Protein AF-0000000085163934 (afdb_homodimer)

Foldseek 3Di:
DVLLVVLLVVLLVVLVCLLPVLAPPLALVSLVVSLVSLLVSLLVCLLVVHDSPSLVVSLVVLVVSLCVVVVCLVVDPLSVVLVVVVVVVLVVLVVQLVVLCVQLLDPDAPSVLVSPLSSSVSVSVSSLLSSLSSSLSSLQVDAAYDAWQEEEEEADDDDPLAHDPQSVQLLVRVLRNCVPHPDHHAYEYEFADDPPGPDTRQRNSLVSVVVVVPDSVRYHYHHHDDDLLVRLLVVVVCCVPPPPDDTPEYEYEEASLQFSVNSLSCVVSVHDYHYHYGYDDSNCVNVSNVVNSVVSVVSVVVVVVVSSVSSSVSSSCSSDVVVVVVVPD/DVLLVVLLVVLLVVLVCLLPVQDPPLALVSLVVSLVSLLVSLLVCLLVVHDSPSLVVSLVVLVVSLCVVVVCLVVDPLSVVLVVVVVVVLVVLVVQLVVLCVQLLDPDAPSVLVSPLSSSVSVSVSSLLSSLSSSLSSLQVDDLDDAWQEEEEEADDDDPQAHDPQSVQLLVRVLRNCVVHPDHHAYEYEFADDVPGPDTRQRNSLVSVVVVVDDSVRYHYHHHDDDLLRRLLVVVVCCVPPPPDDTPEYEYEEASLQFSVSSLSCVVSVHDYHYHYGYDRSNCVNVSNVVNSVVSVVSVVVVVVVSSVSSSVSSSCSSDVVVVVVPPD

Sequence (658 aa):
MILSMLLSLLLLCCYFYLFFNRQHGLNIISFFLSLITGFGIIFIHLITDTFPYDLVSISLVGSLLLLFKHRSIFEWKSARMFLLRLLCISAAVFILAYGFYLLSWLPVLFLNGLFLWLCWIAVSTLFALIHYLSWSSTYSMIEFTKPTNLIIVLGAGLYREKVTQMLAWRLDRAVALYFAQEQPVYIIVSGGKGEGEHVSEAEAMKAYLIEEHIPENHILMEDESHSTYENLANTKQILHDRLAFRPENMTIVTSQFHILRALRFAQILKIKASGISSRTPYAFFDTALIRDFLALMYCYKLLLTIYFGLLFIASMLEANPFLLKLFGQMILSMLLSLLLLCCYFYLFFNRQHGLNIISFFLSLITGFGIIFIHLITDTFPYDLVSISLVGSLLLLFKHRSIFEWKSARMFLLRLLCISAAVFILAYGFYLLSWLPVLFLNGLFLWLCWIAVSTLFALIHYLSWSSTYSMIEFTKPTNLIIVLGAGLYREKVTQMLAWRLDRAVALYFAQEQPVYIIVSGGKGEGEHVSEAEAMKAYLIEEHIPENHILMEDESHSTYENLANTKQILHDRLAFRPENMTIVTSQFHILRALRFAQILKIKASGISSRTPYAFFDTALIRDFLALMYCYKLLLTIYFGLLFIASMLEANPFLLKLFGQ

Organism: Staphylococcus carnosus (strain TM300) (NCBI:txid396513)

Solvent-accessible surface area (backbone atoms only — not comparable to full-atom values): 34274 Å² total; per-residue (Å²): 110,66,66,48,50,52,52,42,50,53,50,47,48,48,52,51,38,48,76,71,50,72,68,82,67,76,44,61,64,50,52,50,53,51,51,49,48,53,53,48,40,51,50,52,23,58,76,67,71,46,80,60,60,64,60,51,48,46,51,49,50,51,51,49,51,50,45,60,75,47,53,67,36,76,74,40,70,60,38,39,52,33,51,49,51,51,50,48,53,52,47,23,40,47,40,31,20,50,15,24,47,56,44,26,68,47,84,41,84,64,53,12,12,50,25,35,27,51,15,52,49,33,49,49,49,54,49,50,51,54,51,49,52,50,54,31,51,44,33,44,67,49,76,83,79,71,86,46,42,30,36,37,37,57,62,71,61,67,52,94,73,31,70,30,73,55,36,44,36,26,49,50,49,49,50,54,47,56,71,69,42,91,55,81,52,36,35,36,27,25,22,18,59,56,91,92,48,91,54,29,43,10,57,40,48,49,55,52,42,42,74,71,69,43,60,68,92,38,53,43,75,40,52,79,25,91,45,71,64,44,34,53,54,50,46,53,50,49,43,67,71,66,39,94,55,78,74,80,28,31,32,38,30,23,40,23,58,46,38,63,48,50,44,46,45,31,50,75,69,70,43,73,57,45,73,37,22,20,68,64,62,45,92,52,37,57,49,47,35,52,53,35,50,52,50,39,50,52,74,41,42,69,61,50,48,52,52,50,49,50,42,39,55,48,23,38,38,65,64,30,54,66,56,44,52,72,73,39,139,110,67,65,48,50,52,53,44,51,53,50,46,49,49,52,51,38,50,76,71,52,70,68,80,68,78,45,60,65,50,52,49,53,51,51,50,50,52,51,49,39,53,51,53,23,57,74,68,71,47,81,60,59,64,60,52,50,45,50,49,50,50,50,50,52,48,46,61,76,46,52,67,35,75,76,40,70,57,37,39,52,33,51,50,52,52,52,48,54,53,47,24,42,50,39,31,21,51,15,24,46,56,44,25,66,46,84,41,84,64,52,13,12,49,25,37,26,52,16,52,51,34,51,49,49,55,50,51,48,53,50,48,51,49,54,31,52,42,33,45,66,50,66,88,73,72,85,45,42,30,36,37,37,57,61,71,63,67,54,94,74,32,71,30,72,54,36,44,38,27,49,50,49,49,49,55,44,54,72,70,39,90,56,81,52,36,35,36,27,23,23,16,58,56,93,91,50,92,53,28,44,12,57,40,49,49,54,53,41,40,75,71,69,44,58,68,92,38,53,45,73,40,53,78,26,91,44,71,62,45,34,53,54,50,44,53,51,48,43,67,71,67,41,94,56,77,75,81,29,31,32,37,29,23,39,23,58,46,39,64,48,50,43,45,47,31,51,75,69,70,43,73,57,45,72,38,24,19,69,63,62,44,91,54,37,58,50,46,35,53,53,37,50,52,51,40,50,53,75,41,42,69,61,50,49,52,51,52,50,51,43,36,55,48,23,39,38,65,64,31,54,66,55,44,51,70,74,41,135

Nearest PDB structures (foldseek):
  6hcd-assembly2_D  TM=4.968E-01  e=2.136E-01  Archaeoglobus fulgidus
  8q43-assembly1_B  TM=5.193E-01  e=8.933E-01  Thermoanaerobacter brockii subsp. finnii Ako-1
  6hcd-assembly2_D  TM=4.914E-01  e=3.590E-01  Archaeoglobus fulgidus
  7mq5-assembly1_A  TM=4.973E-01  e=1.933E+00  Pseudomonas aeruginosa UCBPP-PA14

InterPro domains:
  IPR003848 Domain of unknown function DUF218 [PF02698] (150-271)
  IPR003848 Domain of unknown function DUF218 [cd06259] (151-296)
  IPR014729 Rossmann-like alpha/beta/alpha sandwich fold [G3DSA:3.40.50.620] (141-274)
  IPR051599 Cell Envelope Integrity and Synthesis Associated Protein [PTHR30336] (108-300)

Radius of gyration: 33.16 Å; Cα contacts (8 Å, |Δi|>4): 969; chains: 2; bounding box: 63×103×71 Å

Structure (mmCIF, N/CA/C/O backbone):
data_AF-0000000085163934-model_v1
#
loop_
_entity.id
_entity.type
_entity.pdbx_description
1 polymer 'DUF218 domain-containing protein'
#
loop_
_atom_site.group_PDB
_atom_site.id
_atom_site.type_symbol
_atom_site.label_atom_id
_atom_site.label_alt_id
_atom_site.label_comp_id
_atom_site.label_asym_id
_atom_site.label_entity_id
_atom_site.label_seq_id
_atom_site.pdbx_PDB_ins_code
_atom_site.Cartn_x
_atom_site.Cartn_y
_atom_site.Cartn_z
_atom_site.occupancy
_atom_site.B_iso_or_equiv
_atom_site.auth_seq_id
_atom_site.auth_comp_id
_atom_site.auth_asym_id
_atom_site.auth_atom_id
_atom_site.pdbx_PDB_model_num
ATOM 1 N N . MET A 1 1 ? 26.578 5.918 10.477 1 78.38 1 MET A N 1
ATOM 2 C CA . MET A 1 1 ? 26 5.781 11.805 1 78.38 1 MET A CA 1
ATOM 3 C C . MET A 1 1 ? 26.219 7.047 12.625 1 78.38 1 MET A C 1
ATOM 5 O O . MET A 1 1 ? 25.281 7.574 13.219 1 78.38 1 MET A O 1
ATOM 9 N N . ILE A 1 2 ? 27.375 7.719 12.469 1 87.06 2 ILE A N 1
ATOM 10 C CA . ILE A 1 2 ? 27.672 8.898 13.273 1 87.06 2 ILE A CA 1
ATOM 11 C C . ILE A 1 2 ? 26.828 10.078 12.797 1 87.06 2 ILE A C 1
ATOM 13 O O . ILE A 1 2 ? 26.266 10.812 13.609 1 87.06 2 ILE A O 1
ATOM 17 N N . LEU A 1 3 ? 26.688 10.164 11.477 1 90.94 3 LEU A N 1
ATOM 18 C CA . LEU A 1 3 ? 25.922 11.281 10.922 1 90.94 3 LEU A CA 1
ATOM 19 C C . LEU A 1 3 ? 24.469 11.203 11.359 1 90.94 3 LEU A C 1
ATOM 21 O O . LEU A 1 3 ? 23.875 12.219 11.742 1 90.94 3 LEU A O 1
ATOM 25 N N . SER A 1 4 ? 23.891 10.023 11.305 1 91.25 4 SER A N 1
ATOM 26 C CA . SER A 1 4 ? 22.5 9.859 11.727 1 91.25 4 SER A CA 1
ATOM 27 C C . SER A 1 4 ? 22.328 10.18 13.211 1 91.25 4 SER A C 1
ATOM 29 O O . SER A 1 4 ? 21.328 10.773 13.609 1 91.25 4 SER A O 1
ATOM 31 N N . MET A 1 5 ? 23.328 9.898 13.969 1 92.25 5 MET A N 1
ATOM 32 C CA . MET A 1 5 ? 23.266 10.172 15.398 1 92.25 5 MET A CA 1
ATOM 33 C C . MET A 1 5 ? 23.344 11.672 15.672 1 92.25 5 MET A C 1
ATOM 35 O O . MET A 1 5 ? 22.625 12.188 16.531 1 92.25 5 MET A O 1
ATOM 39 N N . LEU A 1 6 ? 24.188 12.328 14.961 1 94.25 6 LEU A N 1
ATOM 40 C CA . LEU A 1 6 ? 24.328 13.773 15.109 1 94.25 6 LEU A CA 1
ATOM 41 C C . LEU A 1 6 ? 23.047 14.484 14.711 1 94.25 6 LEU A C 1
ATOM 43 O O . LEU A 1 6 ? 22.578 15.383 15.422 1 94.25 6 LEU A O 1
ATOM 47 N N . LEU A 1 7 ? 22.516 14.109 13.617 1 95.69 7 LEU A N 1
ATOM 48 C CA . LEU A 1 7 ? 21.266 14.688 13.156 1 95.69 7 LEU A CA 1
ATOM 49 C C . LEU A 1 7 ? 20.141 14.398 14.148 1 95.69 7 LEU A C 1
ATOM 51 O O . LEU A 1 7 ? 19.266 15.25 14.375 1 95.69 7 LEU A O 1
ATOM 55 N N . SER A 1 8 ? 20.172 13.219 14.727 1 95.44 8 SER A N 1
ATOM 56 C CA . SER A 1 8 ? 19.172 12.828 15.703 1 95.44 8 SER A CA 1
ATOM 57 C C . SER A 1 8 ? 19.266 13.68 16.969 1 95.44 8 SER A C 1
ATOM 59 O O . SER A 1 8 ? 18.234 14.062 17.531 1 95.44 8 SER A O 1
ATOM 61 N N . LEU A 1 9 ? 20.422 13.914 17.344 1 94.69 9 LEU A N 1
ATOM 62 C CA . LEU A 1 9 ? 20.609 14.773 18.5 1 94.69 9 LEU A CA 1
ATOM 63 C C . LEU A 1 9 ? 20.094 16.188 18.234 1 94.69 9 LEU A C 1
ATOM 65 O O . LEU A 1 9 ? 19.469 16.797 19.094 1 94.69 9 LEU A O 1
ATOM 69 N N . LEU A 1 10 ? 20.359 16.688 17.094 1 94.38 10 LEU A N 1
ATOM 70 C CA . LEU A 1 10 ? 19.875 18 16.688 1 94.38 10 LEU A CA 1
ATOM 71 C C . LEU A 1 10 ? 18.344 18.031 16.703 1 94.38 10 LEU A C 1
ATOM 73 O O . LEU A 1 10 ? 17.75 18.984 17.203 1 94.38 10 LEU A O 1
ATOM 77 N N . LEU A 1 11 ? 17.75 17 16.172 1 95.06 11 LEU A N 1
ATOM 78 C CA . LEU A 1 11 ? 16.297 16.922 16.109 1 95.06 11 LEU A CA 1
ATOM 79 C C . LEU A 1 11 ? 15.703 16.797 17.516 1 95.06 11 LEU A C 1
ATOM 81 O O . LEU A 1 11 ? 14.664 17.406 17.812 1 95.06 11 LEU A O 1
ATOM 85 N N . LEU A 1 12 ? 16.359 16.031 18.359 1 94.19 12 LEU A N 1
ATOM 86 C CA . LEU A 1 12 ? 15.914 15.891 19.734 1 94.19 12 LEU A CA 1
ATOM 87 C C . LEU A 1 12 ? 15.977 17.234 20.469 1 94.19 12 LEU A C 1
ATOM 89 O O . LEU A 1 12 ? 15.039 17.594 21.188 1 94.19 12 LEU A O 1
ATOM 93 N N . CYS A 1 13 ? 17 17.953 20.203 1 92.31 13 CYS A N 1
ATOM 94 C CA . CYS A 1 13 ? 17.141 19.297 20.797 1 92.31 13 CYS A CA 1
ATOM 95 C C . CYS A 1 13 ? 16.047 20.219 20.297 1 92.31 13 CYS A C 1
ATOM 97 O O . CYS A 1 13 ? 15.508 21.016 21.062 1 92.31 13 CYS A O 1
ATOM 99 N N . CYS A 1 14 ? 15.758 20.078 19.078 1 91.12 14 CYS A N 1
ATOM 100 C CA . CYS A 1 14 ? 14.688 20.875 18.484 1 91.12 14 CYS A CA 1
ATOM 101 C C . CYS A 1 14 ? 13.359 20.609 19.188 1 91.12 14 CYS A C 1
ATOM 103 O O . CYS A 1 14 ? 12.617 21.547 19.516 1 91.12 14 CYS A O 1
ATOM 105 N N . TYR A 1 15 ? 13.086 19.359 19.516 1 91.06 15 TYR A N 1
ATOM 106 C CA . TYR A 1 15 ? 11.836 19.016 20.172 1 91.06 15 TYR A CA 1
ATOM 107 C C . TYR A 1 15 ? 11.789 19.562 21.594 1 91.06 15 TYR A C 1
ATOM 109 O O . TYR A 1 15 ? 10.773 20.094 22.031 1 91.06 15 TYR A O 1
ATOM 117 N N . PHE A 1 16 ? 12.891 19.516 22.25 1 89.5 16 PHE A N 1
ATOM 118 C CA . PHE A 1 16 ? 12.922 20.047 23.609 1 89.5 16 PHE A CA 1
ATOM 119 C C . PHE A 1 16 ? 12.773 21.562 23.594 1 89.5 16 PHE A C 1
ATOM 121 O O . PHE A 1 16 ? 12.062 22.125 24.422 1 89.5 16 PHE A O 1
ATOM 128 N N . TYR A 1 17 ? 13.43 22.078 22.641 1 87.12 17 TYR A N 1
ATOM 129 C CA . TYR A 1 17 ? 13.32 23.531 22.516 1 87.12 17 TYR A CA 1
ATOM 130 C C . TYR A 1 17 ? 11.883 23.938 22.172 1 87.12 17 TYR A C 1
ATOM 132 O O . TYR A 1 17 ? 11.359 24.906 22.734 1 87.12 17 TYR A O 1
ATOM 140 N N . LEU A 1 18 ? 11.281 23.188 21.359 1 87.12 18 LEU A N 1
ATOM 141 C CA . LEU A 1 18 ? 9.922 23.453 20.906 1 87.12 18 LEU A CA 1
ATOM 142 C C . LEU A 1 18 ? 8.938 23.391 22.062 1 87.12 18 LEU A C 1
ATOM 144 O O . LEU A 1 18 ? 8.07 24.25 22.203 1 87.12 18 LEU A O 1
ATOM 148 N N . PHE A 1 19 ? 9.078 22.469 23 1 85.75 19 PHE A N 1
ATOM 149 C CA . PHE A 1 19 ? 8.07 22.234 24.031 1 85.75 19 PHE A CA 1
ATOM 150 C C . PHE A 1 19 ? 8.367 23.062 25.281 1 85.75 19 PHE A C 1
ATOM 152 O O . PHE A 1 19 ? 7.469 23.359 26.062 1 85.75 19 PHE A O 1
ATOM 159 N N . PHE A 1 20 ? 9.648 23.5 25.5 1 80.88 20 PHE A N 1
ATOM 160 C CA . PHE A 1 20 ? 9.953 24.188 26.75 1 80.88 20 PHE A CA 1
ATOM 161 C C . PHE A 1 20 ? 10.281 25.656 26.5 1 80.88 20 PHE A C 1
ATOM 163 O O . PHE A 1 20 ? 10.242 26.469 27.438 1 80.88 20 PHE A O 1
ATOM 170 N N . ASN A 1 21 ? 10.984 26.047 25.344 1 63.31 21 ASN A N 1
ATOM 171 C CA . ASN A 1 21 ? 11.336 27.438 25.125 1 63.31 21 ASN A CA 1
ATOM 172 C C . ASN A 1 21 ? 10.578 28.031 23.938 1 63.31 21 ASN A C 1
ATOM 174 O O . ASN A 1 21 ? 11.023 27.922 22.797 1 63.31 21 ASN A O 1
ATOM 178 N N . ARG A 1 22 ? 9.273 28.406 24.156 1 60.62 22 ARG A N 1
ATOM 179 C CA . ARG A 1 22 ? 8.094 28.547 23.312 1 60.62 22 ARG A CA 1
ATOM 180 C C . ARG A 1 22 ? 8.273 29.703 22.328 1 60.62 22 ARG A C 1
ATOM 182 O O . ARG A 1 22 ? 7.594 29.75 21.297 1 60.62 22 ARG A O 1
ATOM 189 N N . GLN A 1 23 ? 9.383 30.531 22.438 1 62.19 23 GLN A N 1
ATOM 190 C CA . GLN A 1 23 ? 9.039 31.734 21.688 1 62.19 23 GLN A CA 1
ATOM 191 C C . GLN A 1 23 ? 10.047 31.984 20.578 1 62.19 23 GLN A C 1
ATOM 193 O O . GLN A 1 23 ? 9.664 32.219 19.422 1 62.19 23 GLN A O 1
ATOM 198 N N . HIS A 1 24 ? 11.414 31.578 20.875 1 61.44 24 HIS A N 1
ATOM 199 C CA . HIS A 1 24 ? 12.414 31.984 19.891 1 61.44 24 HIS A CA 1
ATOM 200 C C . HIS A 1 24 ? 12.688 30.859 18.891 1 61.44 24 HIS A C 1
ATOM 202 O O . HIS A 1 24 ? 12.836 29.703 19.266 1 61.44 24 HIS A O 1
ATOM 208 N N . GLY A 1 25 ? 12.148 30.953 17.656 1 71.44 25 GLY A N 1
ATOM 209 C CA . GLY A 1 25 ? 12.516 30.016 16.609 1 71.44 25 GLY A CA 1
ATOM 210 C C . GLY A 1 25 ? 11.32 29.312 15.992 1 71.44 25 GLY A C 1
ATOM 211 O O . GLY A 1 25 ? 11.469 28.531 15.047 1 71.44 25 GLY A O 1
ATOM 212 N N . LEU A 1 26 ? 10.227 29.688 16.547 1 85.25 26 LEU A N 1
ATOM 213 C CA . LEU A 1 26 ? 9.016 29.094 15.992 1 85.25 26 LEU A CA 1
ATOM 214 C C . LEU A 1 26 ? 8.633 29.766 14.68 1 85.25 26 LEU A C 1
ATOM 216 O O . LEU A 1 26 ? 7.996 30.828 14.68 1 85.25 26 LEU A O 1
ATOM 220 N N . ASN A 1 27 ? 9.078 29.219 13.664 1 89.31 27 ASN A N 1
ATOM 221 C CA . ASN A 1 27 ? 8.742 29.688 12.328 1 89.31 27 ASN A CA 1
ATOM 222 C C . ASN A 1 27 ? 8.695 28.547 11.32 1 89.31 27 ASN A C 1
ATOM 224 O O . ASN A 1 27 ? 9.141 27.438 11.617 1 89.31 27 ASN A O 1
ATOM 228 N N . ILE A 1 28 ? 8.211 28.859 10.242 1 93.88 28 ILE A N 1
ATOM 229 C CA . ILE A 1 28 ? 7.922 27.844 9.234 1 93.88 28 ILE A CA 1
ATOM 230 C C . ILE A 1 28 ? 9.227 27.297 8.664 1 93.88 28 ILE A C 1
ATOM 232 O O . ILE A 1 28 ? 9.305 26.141 8.266 1 93.88 28 ILE A O 1
ATOM 236 N N . ILE A 1 29 ? 10.25 28.094 8.609 1 93.19 29 ILE A N 1
ATOM 237 C CA . ILE A 1 29 ? 11.547 27.672 8.086 1 93.19 29 ILE A CA 1
ATOM 238 C C . ILE A 1 29 ? 12.164 26.641 9.016 1 93.19 29 ILE A C 1
ATOM 240 O O . ILE A 1 29 ? 12.68 25.609 8.562 1 93.19 29 ILE A O 1
ATOM 244 N N . SER A 1 30 ? 12.078 26.938 10.336 1 93.31 30 SER A N 1
ATOM 245 C CA . SER A 1 30 ? 12.586 25.984 11.312 1 93.31 30 SER A CA 1
ATOM 246 C C . SER A 1 30 ? 11.812 24.672 11.258 1 93.31 30 SER A C 1
ATOM 248 O O . SER A 1 30 ? 12.398 23.594 11.406 1 93.31 30 SER A O 1
ATOM 250 N N . PHE A 1 31 ? 10.547 24.734 11.094 1 95.19 31 PHE A N 1
ATOM 251 C CA . PHE A 1 31 ? 9.734 23.547 10.906 1 95.19 31 PHE A CA 1
ATOM 252 C C . PHE A 1 31 ? 10.242 22.719 9.734 1 95.19 31 PHE A C 1
ATOM 254 O O . PHE A 1 31 ? 10.469 21.516 9.867 1 95.19 31 PHE A O 1
ATOM 261 N N . PHE A 1 32 ? 10.438 23.406 8.648 1 95.12 32 PHE A N 1
ATOM 262 C CA . PHE A 1 32 ? 10.844 22.766 7.406 1 95.12 32 PHE A CA 1
ATOM 263 C C . PHE A 1 32 ? 12.234 22.141 7.551 1 95.12 32 PHE A C 1
ATOM 265 O O . PHE A 1 32 ? 12.453 21 7.148 1 95.12 32 PHE A O 1
ATOM 272 N N . LEU A 1 33 ? 13.141 22.859 8.133 1 95.06 33 LEU A N 1
ATOM 273 C CA . LEU A 1 33 ? 14.516 22.391 8.289 1 95.06 33 LEU A CA 1
ATOM 274 C C . LEU A 1 33 ? 14.562 21.156 9.203 1 95.06 33 LEU A C 1
ATOM 276 O O . LEU A 1 33 ? 15.305 20.219 8.945 1 95.06 33 LEU A O 1
ATOM 280 N N . SER A 1 34 ? 13.781 21.156 10.227 1 95.69 34 SER A N 1
ATOM 281 C CA . SER A 1 34 ? 13.734 20.016 11.125 1 95.69 34 SER A CA 1
ATOM 282 C C . SER A 1 34 ? 13.062 18.812 10.453 1 95.69 34 SER A C 1
ATOM 284 O O . SER A 1 34 ? 13.461 17.672 10.672 1 95.69 34 SER A O 1
ATOM 286 N N . LEU A 1 35 ? 12.086 19.031 9.641 1 96.62 35 LEU A N 1
ATOM 287 C CA . LEU A 1 35 ? 11.438 17.969 8.883 1 96.62 35 LEU A CA 1
ATOM 288 C C . LEU A 1 35 ? 12.43 17.312 7.926 1 96.62 35 LEU A C 1
ATOM 290 O O . LEU A 1 35 ? 12.531 16.078 7.879 1 96.62 35 LEU A O 1
ATOM 294 N N . ILE A 1 36 ? 13.203 18.141 7.223 1 96.5 36 ILE A N 1
ATOM 295 C CA . ILE A 1 36 ? 14.188 17.656 6.266 1 96.5 36 ILE A CA 1
ATOM 296 C C . ILE A 1 36 ? 15.266 16.859 6.992 1 96.5 36 ILE A C 1
ATOM 298 O O . ILE A 1 36 ? 15.773 15.867 6.469 1 96.5 36 ILE A O 1
ATOM 302 N N . THR A 1 37 ? 15.594 17.344 8.156 1 96.69 37 THR A N 1
ATOM 303 C CA . THR A 1 37 ? 16.562 16.625 8.969 1 96.69 37 THR A CA 1
ATOM 304 C C . THR A 1 37 ? 16.078 15.211 9.266 1 96.69 37 THR A C 1
ATOM 306 O O . THR A 1 37 ? 16.828 14.242 9.141 1 96.69 37 THR A O 1
ATOM 309 N N . GLY A 1 38 ? 14.805 15.008 9.625 1 97.19 38 GLY A N 1
ATOM 310 C CA . GLY A 1 38 ? 14.242 13.688 9.844 1 97.19 38 GLY A CA 1
ATOM 311 C C . GLY A 1 38 ? 14.258 12.812 8.602 1 97.19 38 GLY A C 1
ATOM 312 O O . GLY A 1 38 ? 14.602 11.633 8.68 1 97.19 38 GLY A O 1
ATOM 313 N N . PHE A 1 39 ? 13.93 13.383 7.465 1 97.38 39 PHE A N 1
ATOM 314 C CA . PHE A 1 39 ? 13.969 12.656 6.199 1 97.38 39 PHE A CA 1
ATOM 315 C C . PHE A 1 39 ? 15.383 12.219 5.863 1 97.38 39 PHE A C 1
ATOM 317 O O . PHE A 1 39 ? 15.594 11.125 5.324 1 97.38 39 PHE A O 1
ATOM 324 N N . GLY A 1 40 ? 16.312 13.148 6.164 1 96.81 40 GLY A N 1
ATOM 325 C CA . GLY A 1 40 ? 17.703 12.789 5.98 1 96.81 40 GLY A CA 1
ATOM 326 C C . GLY A 1 40 ? 18.125 11.578 6.801 1 96.81 40 GLY A C 1
ATOM 327 O O . GLY A 1 40 ? 18.828 10.703 6.305 1 96.81 40 GLY A O 1
ATOM 328 N N . ILE A 1 41 ? 17.719 11.516 8.039 1 96.94 41 ILE A N 1
ATOM 329 C CA . ILE A 1 41 ? 18.016 10.391 8.922 1 96.94 41 ILE A CA 1
ATOM 330 C C . ILE A 1 41 ? 17.438 9.102 8.328 1 96.94 41 ILE A C 1
ATOM 332 O O . ILE A 1 41 ? 18.125 8.078 8.289 1 96.94 41 ILE A O 1
ATOM 336 N N . ILE A 1 42 ? 16.219 9.141 7.848 1 97.25 42 ILE A N 1
ATOM 337 C CA . ILE A 1 42 ? 15.547 7.988 7.258 1 97.25 42 ILE A CA 1
ATOM 338 C C . ILE A 1 42 ? 16.328 7.504 6.043 1 97.25 42 ILE A C 1
ATOM 340 O O . ILE A 1 42 ? 16.578 6.305 5.895 1 97.25 42 ILE A O 1
ATOM 344 N N . PHE A 1 43 ? 16.703 8.438 5.234 1 96.56 43 PHE A N 1
ATOM 345 C CA . PHE A 1 43 ? 17.453 8.102 4.027 1 96.56 43 PHE A CA 1
ATOM 346 C C . PHE A 1 43 ? 18.766 7.418 4.375 1 96.56 43 PHE A C 1
ATOM 348 O O . PHE A 1 43 ? 19.156 6.441 3.729 1 96.56 43 PHE A O 1
ATOM 355 N N . ILE A 1 44 ? 19.469 7.906 5.352 1 96 44 ILE A N 1
ATOM 356 C CA . ILE A 1 44 ? 20.734 7.328 5.785 1 96 44 ILE A CA 1
ATOM 357 C C . ILE A 1 44 ? 20.516 5.887 6.234 1 96 44 ILE A C 1
ATOM 359 O O . ILE A 1 44 ? 21.281 4.992 5.871 1 96 44 ILE A O 1
ATOM 363 N N . HIS A 1 45 ? 19.453 5.625 6.969 1 95.31 45 HIS A N 1
ATOM 364 C CA . HIS A 1 45 ? 19.172 4.277 7.457 1 95.31 45 HIS A CA 1
ATOM 365 C C . HIS A 1 45 ? 18.797 3.342 6.312 1 95.31 45 HIS A C 1
ATOM 367 O O . HIS A 1 45 ? 19.109 2.148 6.355 1 95.31 45 HIS A O 1
ATOM 373 N N . LEU A 1 46 ? 18.141 3.861 5.305 1 94.88 46 LEU A N 1
ATOM 374 C CA . LEU A 1 46 ? 17.812 3.059 4.133 1 94.88 46 LEU A CA 1
ATOM 375 C C . LEU A 1 46 ? 19.078 2.621 3.406 1 94.88 46 LEU A C 1
ATOM 377 O O . LEU A 1 46 ? 19.25 1.44 3.09 1 94.88 46 LEU A O 1
ATOM 381 N N . ILE A 1 47 ? 20.047 3.527 3.221 1 92.88 47 ILE A N 1
ATOM 382 C CA . ILE A 1 47 ? 21.234 3.238 2.428 1 92.88 47 ILE A CA 1
ATOM 383 C C . ILE A 1 47 ? 22.172 2.342 3.225 1 92.88 47 ILE A C 1
ATOM 385 O O . ILE A 1 47 ? 22.891 1.519 2.65 1 92.88 47 ILE A O 1
ATOM 389 N N . THR A 1 48 ? 22.156 2.438 4.52 1 92.19 48 THR A N 1
ATOM 390 C CA . THR A 1 48 ? 23.047 1.642 5.348 1 92.19 48 THR A CA 1
ATOM 391 C C . THR A 1 48 ? 22.375 0.342 5.777 1 92.19 48 THR A C 1
ATOM 393 O O . THR A 1 48 ? 22.969 -0.455 6.512 1 92.19 48 THR A O 1
ATOM 396 N N . ASP A 1 49 ? 21.062 0.19 5.426 1 89.62 49 ASP A N 1
ATOM 397 C CA . ASP A 1 49 ? 20.297 -1.004 5.746 1 89.62 49 ASP A CA 1
ATOM 398 C C . ASP A 1 49 ? 20.25 -1.245 7.254 1 89.62 49 ASP A C 1
ATOM 400 O O . ASP A 1 49 ? 20.594 -2.332 7.723 1 89.62 49 ASP A O 1
ATOM 404 N N . THR A 1 50 ? 19.969 -0.191 7.953 1 91.69 50 THR A N 1
ATOM 405 C CA . THR A 1 50 ? 19.828 -0.269 9.406 1 91.69 50 THR A CA 1
ATOM 406 C C . THR A 1 50 ? 18.438 0.178 9.844 1 91.69 50 THR A C 1
ATOM 408 O O . THR A 1 50 ? 17.766 0.911 9.117 1 91.69 50 THR A O 1
ATOM 411 N N . PHE A 1 51 ? 18.016 -0.3 10.93 1 91.38 51 PHE A N 1
ATOM 412 C CA . PHE A 1 51 ? 16.75 0.13 11.508 1 91.38 51 PHE A CA 1
ATOM 413 C C . PHE A 1 51 ? 16.875 1.517 12.125 1 91.38 51 PHE A C 1
ATOM 415 O O . PHE A 1 51 ? 17.859 1.806 12.812 1 91.38 51 PHE A O 1
ATOM 422 N N . PRO A 1 52 ? 15.945 2.352 11.852 1 93.31 52 PRO A N 1
ATOM 423 C CA . PRO A 1 52 ? 16.047 3.723 12.352 1 93.31 52 PRO A CA 1
ATOM 424 C C . PRO A 1 52 ? 15.633 3.85 13.82 1 93.31 52 PRO A C 1
ATOM 426 O O . PRO A 1 52 ? 14.688 4.578 14.133 1 93.31 52 PRO A O 1
ATOM 429 N N . TYR A 1 53 ? 16.344 3.314 14.758 1 92.94 53 TYR A N 1
ATOM 430 C CA . TYR A 1 53 ? 16.031 3.332 16.188 1 92.94 53 TYR A CA 1
ATOM 431 C C . TYR A 1 53 ? 16.062 4.754 16.734 1 92.94 53 TYR A C 1
ATOM 433 O O . TYR A 1 53 ? 15.281 5.105 17.609 1 92.94 53 TYR A O 1
ATOM 441 N N . ASP A 1 54 ? 16.984 5.527 16.266 1 94.06 54 ASP A N 1
ATOM 442 C CA . ASP A 1 54 ? 17.125 6.902 16.75 1 94.06 54 ASP A CA 1
ATOM 443 C C . ASP A 1 54 ? 15.883 7.727 16.406 1 94.06 54 ASP A C 1
ATOM 445 O O . ASP A 1 54 ? 15.312 8.383 17.266 1 94.06 54 ASP A O 1
ATOM 449 N N . LEU A 1 55 ? 15.445 7.602 15.18 1 93.88 55 LEU A N 1
ATOM 450 C CA . LEU A 1 55 ? 14.273 8.367 14.766 1 93.88 55 LEU A CA 1
ATOM 451 C C . LEU A 1 55 ? 13.023 7.887 15.492 1 93.88 55 LEU A C 1
ATOM 453 O O . LEU A 1 55 ? 12.164 8.695 15.852 1 93.88 55 LEU A O 1
ATOM 457 N N . VAL A 1 56 ? 12.914 6.578 15.703 1 94 56 VAL A N 1
ATOM 458 C CA . VAL A 1 56 ? 11.781 6.012 16.438 1 94 56 VAL A CA 1
ATOM 459 C C . VAL A 1 56 ? 11.781 6.543 17.859 1 94 56 VAL A C 1
ATOM 461 O O . VAL A 1 56 ? 10.734 6.953 18.375 1 94 56 VAL A O 1
ATOM 464 N N . SER A 1 57 ? 12.93 6.578 18.438 1 95.19 57 SER A N 1
ATOM 465 C CA . SER A 1 57 ? 13.047 7.09 19.797 1 95.19 57 SER A CA 1
ATOM 466 C C . SER A 1 57 ? 12.656 8.562 19.875 1 95.19 57 SER A C 1
ATOM 468 O O . SER A 1 57 ? 11.93 8.969 20.781 1 95.19 57 SER A O 1
ATOM 470 N N . ILE A 1 58 ? 13.125 9.328 18.969 1 95.38 58 ILE A N 1
ATOM 471 C CA . ILE A 1 58 ? 12.812 10.758 18.938 1 95.38 58 ILE A CA 1
ATOM 472 C C . ILE A 1 58 ? 11.312 10.953 18.734 1 95.38 58 ILE A C 1
ATOM 474 O O . ILE A 1 58 ? 10.711 11.812 19.375 1 95.38 58 ILE A O 1
ATOM 478 N N . SER A 1 59 ? 10.711 10.156 17.797 1 94.94 59 SER A N 1
ATOM 479 C CA . SER A 1 59 ? 9.273 10.242 17.547 1 94.94 59 SER A CA 1
ATOM 480 C C . SER A 1 59 ? 8.477 9.867 18.797 1 94.94 59 SER A C 1
ATOM 482 O O . SER A 1 59 ? 7.441 10.469 19.078 1 94.94 59 SER A O 1
ATOM 484 N N . LEU A 1 60 ? 9 8.922 19.531 1 95 60 LEU A N 1
ATOM 485 C CA . LEU A 1 60 ? 8.352 8.523 20.781 1 95 60 LEU A CA 1
ATOM 486 C C . LEU A 1 60 ? 8.453 9.625 21.828 1 95 60 LEU A C 1
ATOM 488 O O . LEU A 1 60 ? 7.473 9.93 22.516 1 95 60 LEU A O 1
ATOM 492 N N . VAL A 1 61 ? 9.617 10.227 21.922 1 94.62 61 VAL A N 1
ATOM 493 C CA . VAL A 1 61 ? 9.812 11.344 22.844 1 94.62 61 VAL A CA 1
ATOM 494 C C . VAL A 1 61 ? 8.875 12.492 22.469 1 94.62 61 VAL A C 1
ATOM 496 O O . VAL A 1 61 ? 8.203 13.062 23.328 1 94.62 61 VAL A O 1
ATOM 499 N N . GLY A 1 62 ? 8.859 12.805 21.156 1 93.5 62 GLY A N 1
ATOM 500 C CA . GLY A 1 62 ? 7.945 13.844 20.703 1 93.5 62 GLY A CA 1
ATOM 501 C C . GLY A 1 62 ? 6.492 13.555 21.047 1 93.5 62 GLY A C 1
ATOM 502 O O . GLY A 1 62 ? 5.766 14.438 21.5 1 93.5 62 GLY A O 1
ATOM 503 N N . SER A 1 63 ? 6.074 12.305 20.906 1 94.75 63 SER A N 1
ATOM 504 C CA . SER A 1 63 ? 4.711 11.898 21.219 1 94.75 63 SER A CA 1
ATOM 505 C C . SER A 1 63 ? 4.426 12.008 22.703 1 94.75 63 SER A C 1
ATOM 507 O O . SER A 1 63 ? 3.352 12.461 23.109 1 94.75 63 SER A O 1
ATOM 509 N N . LEU A 1 64 ? 5.383 11.664 23.5 1 94.19 64 LEU A N 1
ATOM 510 C CA . LEU A 1 64 ? 5.219 11.734 24.953 1 94.19 64 LEU A CA 1
ATOM 511 C C . LEU A 1 64 ? 5.148 13.18 25.422 1 94.19 64 LEU A C 1
ATOM 513 O O . LEU A 1 64 ? 4.359 13.508 26.312 1 94.19 64 LEU A O 1
ATOM 517 N N . LEU A 1 65 ? 5.9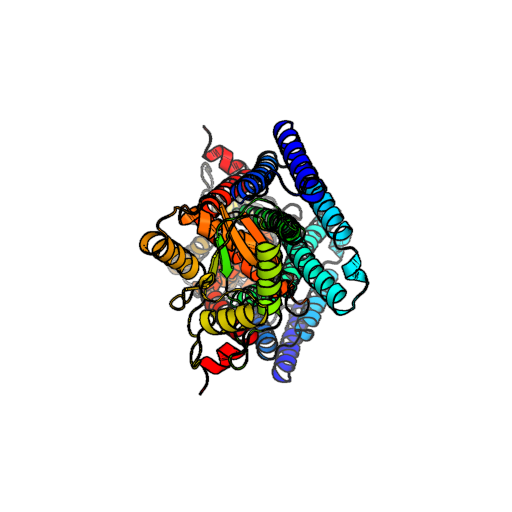84 14.023 24.828 1 92.88 65 LEU A N 1
ATOM 518 C CA . LEU A 1 65 ? 5.949 15.438 25.156 1 92.88 65 LEU A CA 1
ATOM 519 C C . LEU A 1 65 ? 4.609 16.062 24.781 1 92.88 65 LEU A C 1
ATOM 521 O O . LEU A 1 65 ? 4.059 16.875 25.531 1 92.88 65 LEU A O 1
ATOM 525 N N . LEU A 1 66 ? 4.078 15.641 23.641 1 92.62 66 LEU A N 1
ATOM 526 C CA . LEU A 1 66 ? 2.764 16.094 23.203 1 92.62 66 LEU A CA 1
ATOM 527 C C . LEU A 1 66 ? 1.683 15.688 24.188 1 92.62 66 LEU A C 1
ATOM 529 O O . LEU A 1 66 ? 0.838 16.5 24.562 1 92.62 66 LEU A O 1
ATOM 533 N N . LEU A 1 67 ? 1.774 14.461 24.656 1 91.88 67 LEU A N 1
ATOM 534 C CA . LEU A 1 67 ? 0.787 13.961 25.609 1 91.88 67 LEU A CA 1
ATOM 535 C C . LEU A 1 67 ? 0.917 14.664 26.953 1 91.88 67 LEU A C 1
ATOM 537 O O . LEU A 1 67 ? -0.089 14.953 27.609 1 91.88 67 LEU A O 1
ATOM 541 N N . PHE A 1 68 ? 2.131 14.906 27.281 1 90.88 68 PHE A N 1
ATOM 542 C CA . PHE A 1 68 ? 2.377 15.594 28.547 1 90.88 68 PHE A CA 1
ATOM 543 C C . PHE A 1 68 ? 1.812 17 28.531 1 90.88 68 PHE A C 1
ATOM 545 O O . PHE A 1 68 ? 1.153 17.438 29.469 1 90.88 68 PHE A O 1
ATOM 552 N N . LYS A 1 69 ? 2.029 17.672 27.5 1 88.94 69 LYS A N 1
ATOM 553 C CA . LYS A 1 69 ? 1.572 19.047 27.359 1 88.94 69 LYS A CA 1
ATOM 554 C C . LYS A 1 69 ? 0.05 19.125 27.281 1 88.94 69 LYS A C 1
ATOM 556 O O . LYS A 1 69 ? -0.556 20.094 27.734 1 88.94 69 LYS A O 1
ATOM 561 N N . HIS A 1 70 ? -0.542 18.094 26.688 1 90.88 70 HIS A N 1
ATOM 562 C CA . HIS A 1 70 ? -1.993 18.062 26.547 1 90.88 70 HIS A CA 1
ATOM 563 C C . HIS A 1 70 ? -2.607 17.016 27.484 1 90.88 70 HIS A C 1
ATOM 565 O O . HIS A 1 70 ? -3.523 16.297 27.094 1 90.88 70 HIS A O 1
ATOM 571 N N . ARG A 1 71 ? -2.107 16.953 28.641 1 89.81 71 ARG A N 1
ATOM 572 C CA . ARG A 1 71 ? -2.531 15.938 29.594 1 89.81 71 ARG A CA 1
ATOM 573 C C . ARG A 1 71 ? -4.012 16.078 29.922 1 89.81 71 ARG A C 1
ATOM 575 O O . ARG A 1 71 ? -4.66 15.117 30.344 1 89.81 71 ARG A O 1
ATOM 582 N N . SER A 1 72 ? -4.598 17.203 29.703 1 87.5 72 SER A N 1
ATOM 583 C CA . SER A 1 72 ? -6.012 17.453 29.984 1 87.5 72 SER A CA 1
ATOM 584 C C . SER A 1 72 ? -6.906 16.672 29.031 1 87.5 72 SER A C 1
ATOM 586 O O . SER A 1 72 ? -8.109 16.547 29.266 1 87.5 72 SER A O 1
ATOM 588 N N . ILE A 1 73 ? -6.316 16.156 28 1 88.94 73 ILE A N 1
ATOM 589 C CA . ILE A 1 73 ? -7.055 15.398 27 1 88.94 73 ILE A CA 1
ATOM 590 C C . ILE A 1 73 ? -7.684 14.156 27.625 1 88.94 73 ILE A C 1
ATOM 592 O O . ILE A 1 73 ? -8.688 13.648 27.141 1 88.94 73 ILE A O 1
ATOM 596 N N . PHE A 1 74 ? -7.234 13.703 28.766 1 88.44 74 PHE A N 1
ATOM 597 C CA . PHE A 1 74 ? -7.719 12.484 29.406 1 88.44 74 PHE A CA 1
ATOM 598 C C . PHE A 1 74 ? -8.93 12.773 30.281 1 88.44 74 PHE A C 1
ATOM 600 O O . PHE A 1 74 ? -9.602 11.844 30.75 1 88.44 74 PHE A O 1
ATOM 607 N N . GLU A 1 75 ? -9.227 14.023 30.422 1 88.5 75 GLU A N 1
ATOM 608 C CA . GLU A 1 75 ? -10.297 14.422 31.328 1 88.5 75 GLU A CA 1
ATOM 609 C C . GLU A 1 75 ? -11.648 14.406 30.625 1 88.5 75 GLU A C 1
ATOM 611 O O . GLU A 1 75 ? -12.68 14.148 31.266 1 88.5 75 GLU A O 1
ATOM 616 N N . TRP A 1 76 ? -11.703 14.672 29.406 1 88.88 76 TRP A N 1
ATOM 617 C CA . TRP A 1 76 ? -12.953 14.789 28.672 1 88.88 76 TRP A CA 1
ATOM 618 C C . TRP A 1 76 ? -13.117 13.625 27.688 1 88.88 76 TRP A C 1
ATOM 620 O O . TRP A 1 76 ? -12.148 13.203 27.047 1 88.88 76 TRP A O 1
ATOM 630 N N . LYS A 1 77 ? -14.32 13.133 27.594 1 88.69 77 LYS A N 1
ATOM 631 C CA . LYS A 1 77 ? -14.609 12 26.719 1 88.69 77 LYS A CA 1
ATOM 632 C C . LYS A 1 77 ? -14.312 12.328 25.266 1 88.69 77 LYS A C 1
ATOM 634 O O . LYS A 1 77 ? -13.68 11.547 24.562 1 88.69 77 LYS A O 1
ATOM 639 N N . SER A 1 78 ? -14.719 13.445 24.812 1 88.56 78 SER A N 1
ATOM 640 C CA . SER A 1 78 ? -14.516 13.844 23.422 1 88.56 78 SER A CA 1
ATOM 641 C C . SER A 1 78 ? -13.031 13.961 23.094 1 88.56 78 SER A C 1
ATOM 643 O O . SER A 1 78 ? -12.602 13.594 22 1 88.56 78 SER A O 1
ATOM 645 N N . ALA A 1 79 ? -12.273 14.422 24.016 1 90.75 79 ALA A N 1
ATOM 646 C CA . ALA A 1 79 ? -10.836 14.555 23.828 1 90.75 79 ALA A CA 1
ATOM 647 C C . ALA A 1 79 ? -10.156 13.188 23.781 1 90.75 79 ALA A C 1
ATOM 649 O O . ALA A 1 79 ? -9.25 12.969 22.984 1 90.75 79 ALA A O 1
ATOM 650 N N . ARG A 1 80 ? -10.641 12.305 24.562 1 91.31 80 ARG A N 1
ATOM 651 C CA . ARG A 1 80 ? -10.102 10.945 24.562 1 91.31 80 ARG A CA 1
ATOM 652 C C . ARG A 1 80 ? -10.391 10.25 23.234 1 91.31 80 ARG A C 1
ATOM 654 O O . ARG A 1 80 ? -9.539 9.531 22.703 1 91.31 80 ARG A O 1
ATOM 661 N N . MET A 1 81 ? -11.562 10.469 22.766 1 91.5 81 MET A N 1
ATOM 662 C CA . MET A 1 81 ? -11.938 9.875 21.5 1 91.5 81 MET A CA 1
ATOM 663 C C . MET A 1 81 ? -11.07 10.43 20.359 1 91.5 81 MET A C 1
ATOM 665 O O . MET A 1 81 ? -10.68 9.695 19.453 1 91.5 81 MET A O 1
ATOM 669 N N . PHE A 1 82 ? -10.773 11.703 20.469 1 91.56 82 PHE A N 1
ATOM 670 C CA . PHE A 1 82 ? -9.867 12.344 19.516 1 91.56 82 PHE A CA 1
ATOM 671 C C . PHE A 1 82 ? -8.492 11.688 19.562 1 91.56 82 PHE A C 1
ATOM 673 O O . PHE A 1 82 ? -7.934 11.336 18.516 1 91.56 82 PHE A O 1
ATOM 680 N N . LEU A 1 83 ? -7.988 11.508 20.719 1 92.19 83 LEU A N 1
ATOM 681 C CA . LEU A 1 83 ? -6.684 10.883 20.906 1 92.19 83 LEU A CA 1
ATOM 682 C C . LEU A 1 83 ? -6.68 9.461 20.344 1 92.19 83 LEU A C 1
ATOM 684 O O . LEU A 1 83 ? -5.742 9.062 19.656 1 92.19 83 LEU A O 1
ATOM 688 N N . LEU A 1 84 ? -7.746 8.75 20.625 1 91.44 84 LEU A N 1
ATOM 689 C CA . LEU A 1 84 ? -7.859 7.375 20.156 1 91.44 84 LEU A CA 1
ATOM 690 C C . LEU A 1 84 ? -7.875 7.316 18.641 1 91.44 84 LEU A C 1
ATOM 692 O O . LEU A 1 84 ? -7.238 6.445 18.031 1 91.44 84 LEU A O 1
ATOM 696 N N . ARG A 1 85 ? -8.547 8.211 18.031 1 92 85 ARG A N 1
ATOM 697 C CA . ARG A 1 85 ? -8.609 8.234 16.578 1 92 85 ARG A CA 1
ATOM 698 C C . ARG A 1 85 ? -7.242 8.531 15.977 1 92 85 ARG A C 1
ATOM 700 O O . ARG A 1 85 ? -6.84 7.902 14.992 1 92 85 ARG A O 1
ATOM 707 N N . LEU A 1 86 ? -6.547 9.43 16.562 1 92.69 86 LEU A N 1
ATOM 708 C CA . LEU A 1 86 ? -5.211 9.758 16.078 1 92.69 86 LEU A CA 1
ATOM 709 C C . LEU A 1 86 ? -4.262 8.578 16.25 1 92.69 86 LEU A C 1
ATOM 711 O O . LEU A 1 86 ? -3.449 8.289 15.367 1 92.69 86 LEU A O 1
ATOM 715 N N . LEU A 1 87 ? -4.391 7.918 17.391 1 92.69 87 LEU A N 1
ATOM 716 C CA . LEU A 1 87 ? -3.561 6.746 17.656 1 92.69 87 LEU A CA 1
ATOM 717 C C . LEU A 1 87 ? -3.881 5.621 16.688 1 92.69 87 LEU A C 1
ATOM 719 O O . LEU A 1 87 ? -2.979 4.918 16.219 1 92.69 87 LEU A O 1
ATOM 723 N N . CYS A 1 88 ? -5.141 5.496 16.359 1 93.31 88 CYS A N 1
ATOM 724 C CA . CYS A 1 88 ? -5.559 4.465 15.406 1 93.31 88 CYS A CA 1
ATOM 725 C C . CYS A 1 88 ? -4.992 4.73 14.023 1 93.31 88 CYS A C 1
ATOM 727 O O . CYS A 1 88 ? -4.535 3.807 13.344 1 93.31 88 CYS A O 1
ATOM 729 N N . ILE A 1 89 ? -5 5.949 13.648 1 93.44 89 ILE A N 1
ATOM 730 C CA . ILE A 1 89 ? -4.453 6.312 12.344 1 93.44 89 ILE A CA 1
ATOM 731 C C . ILE A 1 89 ? -2.951 6.035 12.32 1 93.44 89 ILE A C 1
ATOM 733 O O . ILE A 1 89 ? -2.441 5.434 11.367 1 93.44 89 ILE A O 1
ATOM 737 N N . SER A 1 90 ? -2.277 6.43 13.367 1 94.06 90 SER A N 1
ATOM 738 C CA . SER A 1 90 ? -0.842 6.184 13.461 1 94.06 90 SER A CA 1
ATOM 739 C C . SER A 1 90 ? -0.536 4.691 13.461 1 94.06 90 SER A C 1
ATOM 741 O O . SER A 1 90 ? 0.397 4.246 12.789 1 94.06 90 SER A O 1
ATOM 743 N N . ALA A 1 91 ? -1.356 3.951 14.188 1 94.44 91 ALA A N 1
ATOM 744 C CA . ALA A 1 91 ? -1.188 2.502 14.234 1 94.44 91 ALA A CA 1
ATOM 745 C C . ALA A 1 91 ? -1.42 1.877 12.859 1 94.44 91 ALA A C 1
ATOM 747 O O . ALA A 1 91 ? -0.712 0.948 12.469 1 94.44 91 ALA A O 1
ATOM 748 N N . ALA A 1 92 ? -2.393 2.352 12.188 1 95.44 92 ALA A N 1
ATOM 749 C CA . ALA A 1 92 ? -2.688 1.844 10.852 1 95.44 92 ALA A CA 1
ATOM 750 C C . ALA A 1 92 ? -1.501 2.047 9.914 1 95.44 92 ALA A C 1
ATOM 752 O O . ALA A 1 92 ? -1.137 1.144 9.156 1 95.44 92 ALA A O 1
ATOM 753 N N . VAL A 1 93 ? -0.903 3.227 9.984 1 95.44 93 VAL A N 1
ATOM 754 C CA . VAL A 1 93 ? 0.252 3.52 9.141 1 95.44 93 VAL A CA 1
ATOM 755 C C . VAL A 1 93 ? 1.425 2.629 9.547 1 95.44 93 VAL A C 1
ATOM 757 O O . VAL A 1 93 ? 2.174 2.152 8.688 1 95.44 93 VAL A O 1
ATOM 760 N N . PHE A 1 94 ? 1.557 2.414 10.828 1 95.69 94 PHE A N 1
ATOM 761 C CA . PHE A 1 94 ? 2.605 1.529 11.32 1 95.69 94 PHE A CA 1
ATOM 762 C C . PHE A 1 94 ? 2.404 0.109 10.805 1 95.69 94 PHE A C 1
ATOM 764 O O . PHE A 1 94 ? 3.354 -0.535 10.359 1 95.69 94 PHE A O 1
ATOM 771 N N . ILE A 1 95 ? 1.186 -0.381 10.891 1 95.88 95 ILE A N 1
ATOM 772 C CA . ILE A 1 95 ? 0.843 -1.718 10.414 1 95.88 95 ILE A CA 1
ATOM 773 C C . ILE A 1 95 ? 1.119 -1.819 8.914 1 95.88 95 ILE A C 1
ATOM 775 O O . ILE A 1 95 ? 1.657 -2.824 8.445 1 95.88 95 ILE A O 1
ATOM 779 N N . LEU A 1 96 ? 0.79 -0.808 8.266 1 96 96 LEU A N 1
ATOM 780 C CA . LEU A 1 96 ? 1.058 -0.762 6.832 1 96 96 LEU A CA 1
ATOM 781 C C . LEU A 1 96 ? 2.555 -0.844 6.555 1 96 96 LEU A C 1
ATOM 783 O O . LEU A 1 96 ? 2.992 -1.625 5.707 1 96 96 LEU A O 1
ATOM 787 N N . ALA A 1 97 ? 3.322 -0.032 7.27 1 96.12 97 ALA A N 1
ATOM 788 C CA . ALA A 1 97 ? 4.773 -0.048 7.109 1 96.12 97 ALA A CA 1
ATOM 789 C C . ALA A 1 97 ? 5.34 -1.441 7.371 1 96.12 97 ALA A C 1
ATOM 791 O O . ALA A 1 97 ? 6.191 -1.924 6.625 1 96.12 97 ALA A O 1
ATOM 792 N N . TYR A 1 98 ? 4.824 -2.02 8.391 1 95.62 98 TYR A N 1
ATOM 793 C CA . TYR A 1 98 ? 5.289 -3.354 8.75 1 95.62 98 TYR A CA 1
ATOM 794 C C . TYR A 1 98 ? 4.938 -4.367 7.668 1 95.62 98 TYR A C 1
ATOM 796 O O . TYR A 1 98 ? 5.754 -5.223 7.32 1 95.62 98 TYR A O 1
ATOM 804 N N . GLY A 1 99 ? 3.748 -4.301 7.129 1 94.81 99 GLY A N 1
ATOM 805 C CA . GLY A 1 99 ? 3.357 -5.168 6.027 1 94.81 99 GLY A CA 1
ATOM 806 C C . GLY A 1 99 ? 4.246 -5.023 4.809 1 94.81 99 GLY A C 1
ATOM 807 O O . GLY A 1 99 ? 4.676 -6.02 4.223 1 94.81 99 GLY A O 1
ATOM 808 N N . PHE A 1 100 ? 4.516 -3.805 4.418 1 96.12 100 PHE A N 1
ATOM 809 C CA . PHE A 1 100 ? 5.398 -3.541 3.285 1 96.12 100 PHE A CA 1
ATOM 810 C C . PHE A 1 100 ? 6.797 -4.082 3.551 1 96.12 100 PHE A C 1
ATOM 812 O O . PHE A 1 100 ? 7.445 -4.609 2.645 1 96.12 100 PHE A O 1
ATOM 819 N N . TYR A 1 101 ? 7.254 -3.879 4.781 1 94.81 101 TYR A N 1
ATOM 820 C CA . TYR A 1 101 ? 8.578 -4.375 5.148 1 94.81 101 TYR A CA 1
ATOM 821 C C . TYR A 1 101 ? 8.664 -5.883 4.961 1 94.81 101 TYR A C 1
ATOM 823 O O . TYR A 1 101 ? 9.625 -6.387 4.375 1 94.81 101 TYR A O 1
ATOM 831 N N . LEU A 1 102 ? 7.648 -6.566 5.453 1 94.06 102 LEU A N 1
ATOM 832 C CA . LEU A 1 102 ? 7.629 -8.016 5.32 1 94.06 102 LEU A CA 1
ATOM 833 C C . LEU A 1 102 ? 7.621 -8.43 3.852 1 94.06 102 LEU A C 1
ATOM 835 O O . LEU A 1 102 ? 8.336 -9.352 3.457 1 94.06 102 LEU A O 1
ATOM 839 N N . LEU A 1 103 ? 6.938 -7.766 3.049 1 94 103 LEU A N 1
ATOM 840 C CA . LEU A 1 103 ? 6.801 -8.109 1.638 1 94 103 LEU A CA 1
ATOM 841 C C . LEU A 1 103 ? 8.062 -7.734 0.863 1 94 103 LEU A C 1
ATOM 843 O O . LEU A 1 103 ? 8.281 -8.219 -0.249 1 94 103 LEU A O 1
ATOM 847 N N . SER A 1 104 ? 8.82 -6.809 1.415 1 93.19 104 SER A N 1
ATOM 848 C CA . SER A 1 104 ? 10.062 -6.41 0.751 1 93.19 104 SER A CA 1
ATOM 849 C C . SER A 1 104 ? 11.055 -7.562 0.707 1 93.19 104 SER A C 1
ATOM 851 O O . SER A 1 104 ? 12.039 -7.512 -0.035 1 93.19 104 SER A O 1
ATOM 853 N N . TRP A 1 105 ? 10.75 -8.641 1.392 1 89.88 105 TRP A N 1
ATOM 854 C CA . TRP A 1 105 ? 11.625 -9.805 1.4 1 89.88 105 TRP A CA 1
ATOM 855 C C . TRP A 1 105 ? 11.211 -10.812 0.33 1 89.88 105 TRP A C 1
ATOM 857 O O . TRP A 1 105 ? 11.844 -11.859 0.169 1 89.88 105 TRP A O 1
ATOM 867 N N . LEU A 1 106 ? 10.156 -10.562 -0.395 1 88.06 106 LEU A N 1
ATOM 868 C CA . LEU A 1 106 ? 9.727 -11.414 -1.5 1 88.06 106 LEU A CA 1
ATOM 869 C C . LEU A 1 106 ? 10.859 -11.594 -2.514 1 88.06 106 LEU A C 1
ATOM 871 O O . LEU A 1 106 ? 11.578 -10.641 -2.82 1 88.06 106 LEU A O 1
ATOM 875 N N . PRO A 1 107 ? 11.031 -12.812 -2.969 1 83.12 107 PRO A N 1
ATOM 876 C CA . PRO A 1 107 ? 12.117 -13.078 -3.912 1 83.12 107 PRO A CA 1
ATOM 877 C C . PRO A 1 107 ? 11.766 -12.695 -5.348 1 83.12 107 PRO A C 1
ATOM 879 O O . PRO A 1 107 ? 11.969 -13.484 -6.27 1 83.12 107 PRO A O 1
ATOM 882 N N . VAL A 1 108 ? 11.102 -11.75 -5.59 1 86 108 VAL A N 1
ATOM 883 C CA . VAL A 1 108 ? 10.75 -11.227 -6.902 1 86 108 VAL A CA 1
ATOM 884 C C . VAL A 1 108 ? 11.383 -9.844 -7.098 1 86 108 VAL A C 1
ATOM 886 O O . VAL A 1 108 ? 11.094 -8.914 -6.344 1 86 108 VAL A O 1
ATOM 889 N N . LEU A 1 109 ? 12.07 -9.836 -8.133 1 83 109 LEU A N 1
ATOM 890 C CA . LEU A 1 109 ? 12.781 -8.602 -8.43 1 83 109 LEU A CA 1
ATOM 891 C C . LEU A 1 109 ? 11.805 -7.453 -8.656 1 83 109 LEU A C 1
ATOM 893 O O . LEU A 1 109 ? 10.703 -7.66 -9.172 1 83 109 LEU A O 1
ATOM 897 N N . PHE A 1 110 ? 12.172 -6.305 -8.297 1 86.88 110 PHE A N 1
ATOM 898 C CA . PHE A 1 110 ? 11.43 -5.066 -8.484 1 86.88 110 PHE A CA 1
ATOM 899 C C . PHE A 1 110 ? 10.352 -4.91 -7.422 1 86.88 110 PHE A C 1
ATOM 901 O O . PHE A 1 110 ? 10.195 -3.834 -6.84 1 86.88 110 PHE A O 1
ATOM 908 N N . LEU A 1 111 ? 9.617 -6.121 -7.16 1 90.81 111 LEU A N 1
ATOM 909 C CA . LEU A 1 111 ? 8.562 -6.016 -6.156 1 90.81 111 LEU A CA 1
ATOM 910 C C . LEU A 1 111 ? 9.156 -5.812 -4.766 1 90.81 111 LEU A C 1
ATOM 912 O O . LEU A 1 111 ? 8.594 -5.078 -3.949 1 90.81 111 LEU A O 1
ATOM 916 N N . ASN A 1 112 ? 10.242 -6.516 -4.535 1 92.75 112 ASN A N 1
ATOM 917 C CA . ASN A 1 112 ? 10.883 -6.336 -3.24 1 92.75 112 ASN A CA 1
ATOM 918 C C . ASN A 1 112 ? 11.312 -4.883 -3.023 1 92.75 112 ASN A C 1
ATOM 920 O O . ASN A 1 112 ? 11.062 -4.312 -1.961 1 92.75 112 ASN A O 1
ATOM 924 N N . GLY A 1 113 ? 11.93 -4.246 -4.098 1 93.56 113 GLY A N 1
ATOM 925 C CA . GLY A 1 113 ? 12.312 -2.848 -4.012 1 93.56 113 GLY A CA 1
ATOM 926 C C . GLY A 1 113 ? 11.133 -1.908 -3.867 1 93.56 113 GLY A C 1
ATOM 927 O O . GLY A 1 113 ? 11.203 -0.926 -3.125 1 93.56 113 GLY A O 1
ATOM 928 N N . LEU A 1 114 ? 10.094 -2.27 -4.566 1 95.44 114 LEU A N 1
ATOM 929 C CA . LEU A 1 114 ? 8.891 -1.448 -4.512 1 95.44 114 LEU A CA 1
ATOM 930 C C . LEU A 1 114 ? 8.289 -1.451 -3.107 1 95.44 114 LEU A C 1
ATOM 932 O O . LEU A 1 114 ? 7.922 -0.397 -2.584 1 95.44 114 LEU A O 1
ATOM 936 N N . PHE A 1 115 ? 8.172 -2.594 -2.49 1 95.81 115 PHE A N 1
ATOM 937 C CA . PHE A 1 115 ? 7.582 -2.695 -1.158 1 95.81 115 PHE A CA 1
ATOM 938 C C . PHE A 1 115 ? 8.477 -2.031 -0.12 1 95.81 115 PHE A C 1
ATOM 940 O O . PHE A 1 115 ? 7.988 -1.433 0.839 1 95.81 115 PHE A O 1
ATOM 947 N N . LEU A 1 116 ? 9.781 -2.152 -0.294 1 95.94 116 LEU A N 1
ATOM 948 C CA . LEU A 1 116 ? 10.695 -1.452 0.599 1 95.94 116 LEU A CA 1
ATOM 949 C C . LEU A 1 116 ? 10.508 0.058 0.495 1 95.94 116 LEU A C 1
ATOM 951 O O . LEU A 1 116 ? 10.508 0.758 1.51 1 95.94 116 LEU A O 1
ATOM 955 N N . TRP A 1 117 ? 10.383 0.548 -0.771 1 97.19 117 TRP A N 1
ATOM 956 C CA . TRP A 1 117 ? 10.125 1.962 -1.029 1 97.19 117 TRP A CA 1
ATOM 957 C C . TRP A 1 117 ? 8.875 2.43 -0.299 1 97.19 117 TRP A C 1
ATOM 959 O O . TRP A 1 117 ? 8.891 3.449 0.394 1 97.19 117 TRP A O 1
ATOM 969 N N . LEU A 1 118 ? 7.809 1.636 -0.416 1 97.38 118 LEU A N 1
ATOM 970 C CA . LEU A 1 118 ? 6.535 1.977 0.209 1 97.38 118 LEU A CA 1
ATOM 971 C C . LEU A 1 118 ? 6.645 1.93 1.729 1 97.38 118 LEU A C 1
ATOM 973 O O . LEU A 1 118 ? 6 2.717 2.428 1 97.38 118 LEU A O 1
ATOM 977 N N . CYS A 1 119 ? 7.434 1.011 2.26 1 97.12 119 CYS A N 1
ATOM 978 C CA . CYS A 1 119 ? 7.688 0.935 3.693 1 97.12 119 CYS A CA 1
ATOM 979 C C . CYS A 1 119 ? 8.305 2.23 4.207 1 97.12 119 CYS A C 1
ATOM 981 O O . CYS A 1 119 ? 7.82 2.805 5.188 1 97.12 119 CYS A O 1
ATOM 983 N N . TRP A 1 120 ? 9.297 2.701 3.492 1 97.31 120 TRP A N 1
ATOM 984 C CA . TRP A 1 120 ? 10.016 3.885 3.955 1 97.31 120 TRP A CA 1
ATOM 985 C C . TRP A 1 120 ? 9.172 5.141 3.773 1 97.31 120 TRP A C 1
ATOM 987 O O . TRP A 1 120 ? 9.312 6.105 4.523 1 97.31 120 TRP A O 1
ATOM 997 N N . ILE A 1 121 ? 8.289 5.129 2.77 1 97.75 121 ILE A N 1
ATOM 998 C CA . ILE A 1 121 ? 7.324 6.215 2.637 1 97.75 121 ILE A CA 1
ATOM 999 C C . ILE A 1 121 ? 6.398 6.238 3.852 1 97.75 121 ILE A C 1
ATOM 1001 O O . ILE A 1 121 ? 6.129 7.305 4.414 1 97.75 121 ILE A O 1
ATOM 1005 N N . ALA A 1 122 ? 5.906 5.066 4.297 1 97.25 122 ALA A N 1
ATOM 1006 C CA . ALA A 1 122 ? 5.023 4.969 5.457 1 97.25 122 ALA A CA 1
ATOM 1007 C C . ALA A 1 122 ? 5.73 5.434 6.727 1 97.25 122 ALA A C 1
ATOM 1009 O O . ALA A 1 122 ? 5.145 6.145 7.547 1 97.25 122 ALA A O 1
ATOM 1010 N N . VAL A 1 123 ? 6.992 5.098 6.891 1 97.19 123 VAL A N 1
ATOM 1011 C CA . VAL A 1 123 ? 7.785 5.516 8.039 1 97.19 123 VAL A CA 1
ATOM 1012 C C . VAL A 1 123 ? 7.965 7.031 8.023 1 97.19 123 VAL A C 1
ATOM 1014 O O . VAL A 1 123 ? 7.82 7.691 9.055 1 97.19 123 VAL A O 1
ATOM 1017 N N . SER A 1 124 ? 8.273 7.539 6.84 1 97.81 124 SER A N 1
ATOM 1018 C CA . SER A 1 124 ? 8.422 8.977 6.68 1 97.81 124 SER A CA 1
ATOM 1019 C C . SER A 1 124 ? 7.133 9.711 7.051 1 97.81 124 SER A C 1
ATOM 1021 O O . SER A 1 124 ? 7.176 10.773 7.68 1 97.81 124 SER A O 1
ATOM 1023 N N . THR A 1 125 ? 6.004 9.117 6.629 1 97.38 125 THR A N 1
ATOM 1024 C CA . THR A 1 125 ? 4.703 9.711 6.91 1 97.38 125 THR A CA 1
ATOM 1025 C C . THR A 1 125 ? 4.441 9.75 8.414 1 97.38 125 THR A C 1
ATOM 1027 O O . THR A 1 125 ? 3.965 10.758 8.938 1 97.38 125 THR A O 1
ATOM 1030 N N . LEU A 1 126 ? 4.773 8.703 9.117 1 96.69 126 LEU A N 1
ATOM 1031 C CA . LEU A 1 126 ? 4.582 8.633 10.562 1 96.69 126 LEU A CA 1
ATOM 1032 C C . LEU A 1 126 ? 5.414 9.703 11.266 1 96.69 126 LEU A C 1
ATOM 1034 O O . LEU A 1 126 ? 4.902 10.422 12.133 1 96.69 126 LEU A O 1
ATOM 1038 N N . PHE A 1 127 ? 6.664 9.82 10.852 1 97.62 127 PHE A N 1
ATOM 1039 C CA . PHE A 1 127 ? 7.527 10.844 11.43 1 97.62 127 PHE A CA 1
ATOM 1040 C C . PHE A 1 127 ? 6.98 12.242 11.148 1 97.62 127 PHE A C 1
ATOM 1042 O O . PHE A 1 127 ? 6.883 13.07 12.055 1 97.62 127 PHE A O 1
ATOM 1049 N N . ALA A 1 128 ? 6.637 12.453 9.883 1 97.94 128 ALA A N 1
ATOM 1050 C CA . ALA A 1 128 ? 6.156 13.773 9.477 1 97.94 128 ALA A CA 1
ATOM 1051 C C . ALA A 1 128 ? 4.887 14.156 10.234 1 97.94 128 ALA A C 1
ATOM 1053 O O . ALA A 1 128 ? 4.688 15.32 10.57 1 97.94 128 ALA A O 1
ATOM 1054 N N . LEU A 1 129 ? 4.016 13.172 10.438 1 97.25 129 LEU A N 1
ATOM 1055 C CA . LEU A 1 129 ? 2.771 13.422 11.156 1 97.25 129 LEU A CA 1
ATOM 1056 C C . LEU A 1 129 ? 3.049 13.844 12.602 1 97.25 129 LEU A C 1
ATOM 1058 O O . LEU A 1 129 ? 2.514 14.852 13.07 1 97.25 129 LEU A O 1
ATOM 1062 N N . ILE A 1 130 ? 3.893 13.148 13.305 1 96.44 130 ILE A N 1
ATOM 1063 C CA . ILE A 1 130 ? 4.242 13.469 14.688 1 96.44 130 ILE A CA 1
ATOM 1064 C C . ILE A 1 130 ? 4.906 14.836 14.75 1 96.44 130 ILE A C 1
ATOM 1066 O O . ILE A 1 130 ? 4.629 15.633 15.648 1 96.44 130 ILE A O 1
ATOM 1070 N N . HIS A 1 131 ? 5.77 15.062 13.766 1 97.12 131 HIS A N 1
ATOM 1071 C CA . HIS A 1 131 ? 6.453 16.344 13.664 1 97.12 131 HIS A CA 1
ATOM 1072 C C . HIS A 1 131 ? 5.461 17.484 13.477 1 97.12 131 HIS A C 1
ATOM 1074 O O . HIS A 1 131 ? 5.531 18.484 14.188 1 97.12 131 HIS A O 1
ATOM 1080 N N . TYR A 1 132 ? 4.508 17.297 12.57 1 97.44 132 TYR A N 1
ATOM 1081 C CA . TYR A 1 132 ? 3.451 18.281 12.297 1 97.44 132 TYR A CA 1
ATOM 1082 C C . TYR A 1 132 ? 2.621 18.531 13.547 1 97.44 132 TYR A C 1
ATOM 1084 O O . TYR A 1 132 ? 2.355 19.688 13.898 1 97.44 132 TYR A O 1
ATOM 1092 N N . LEU A 1 133 ? 2.26 17.484 14.227 1 96.44 133 LEU A N 1
ATOM 1093 C CA . LEU A 1 133 ? 1.438 17.609 15.43 1 96.44 133 LEU A CA 1
ATOM 1094 C C . LEU A 1 133 ? 2.186 18.359 16.531 1 96.44 133 LEU A C 1
ATOM 1096 O O . LEU A 1 133 ? 1.599 19.188 17.234 1 96.44 133 LEU A O 1
ATOM 1100 N N . SER A 1 134 ? 3.465 18.109 16.641 1 94.56 134 SER A N 1
ATOM 1101 C CA . SER A 1 134 ? 4.281 18.75 17.656 1 94.56 134 SER A CA 1
ATOM 1102 C C . SER A 1 134 ? 4.387 20.25 17.422 1 94.56 134 SER A C 1
ATOM 1104 O O . SER A 1 134 ? 4.195 21.047 18.344 1 94.56 134 SER A O 1
ATOM 1106 N N . TRP A 1 135 ? 4.602 20.594 16.203 1 94.5 135 TRP A N 1
ATOM 1107 C CA . TRP A 1 135 ? 4.762 22 15.867 1 94.5 135 TRP A CA 1
ATOM 1108 C C . TRP A 1 135 ? 3.428 22.734 15.953 1 94.5 135 TRP A C 1
ATOM 1110 O O . TRP A 1 135 ? 3.35 23.828 16.5 1 94.5 135 TRP A O 1
ATOM 1120 N N . SER A 1 136 ? 2.379 22.109 15.406 1 94.31 136 SER A N 1
ATOM 1121 C CA . SER A 1 136 ? 1.051 22.703 15.461 1 94.31 136 SER A CA 1
ATOM 1122 C C . SER A 1 136 ? 0.616 22.953 16.906 1 94.31 136 SER A C 1
ATOM 1124 O O . SER A 1 136 ? 0.055 24 17.219 1 94.31 136 SER A O 1
ATOM 1126 N N . SER A 1 137 ? 0.91 22.031 17.781 1 91.94 137 SER A N 1
ATOM 1127 C CA . SER A 1 137 ? 0.555 22.125 19.188 1 91.94 137 SER A CA 1
ATOM 1128 C C . SER A 1 137 ? 1.28 23.281 19.859 1 91.94 137 SER A C 1
ATOM 1130 O O . SER A 1 137 ? 0.697 24 20.688 1 91.94 137 SER A O 1
ATOM 1132 N N . THR A 1 138 ? 2.5 23.469 19.562 1 90.38 138 THR A N 1
ATOM 1133 C CA . THR A 1 138 ? 3.305 24.516 20.188 1 90.38 138 THR A CA 1
ATOM 1134 C C . THR A 1 138 ? 2.758 25.891 19.859 1 90.38 138 THR A C 1
ATOM 1136 O O . THR A 1 138 ? 2.756 26.797 20.703 1 90.38 138 THR A O 1
ATOM 1139 N N . TYR A 1 139 ? 2.227 26.078 18.688 1 88.62 139 TYR A N 1
ATOM 1140 C CA . TYR A 1 139 ? 1.659 27.359 18.281 1 88.62 139 TYR A CA 1
ATOM 1141 C C . TYR A 1 139 ? 0.413 27.672 19.109 1 88.62 139 TYR A C 1
ATOM 1143 O O . TYR A 1 139 ? 0.075 28.844 19.297 1 88.62 139 TYR A O 1
ATOM 1151 N N . SER A 1 140 ? -0.265 26.688 19.562 1 85.94 140 SER A N 1
ATOM 1152 C CA . SER A 1 140 ? -1.481 26.891 20.344 1 85.94 140 SER A CA 1
ATOM 1153 C C . SER A 1 140 ? -1.158 27.281 21.781 1 85.94 140 SER A C 1
ATOM 1155 O O . SER A 1 140 ? -2.02 27.797 22.5 1 85.94 140 SER A O 1
ATOM 1157 N N . MET A 1 141 ? 0.055 27.109 22.141 1 82.56 141 MET A N 1
ATOM 1158 C CA . MET A 1 141 ? 0.451 27.359 23.516 1 82.56 141 MET A CA 1
ATOM 1159 C C . MET A 1 141 ? 1.081 28.75 23.656 1 82.56 141 MET A C 1
ATOM 1161 O O . MET A 1 1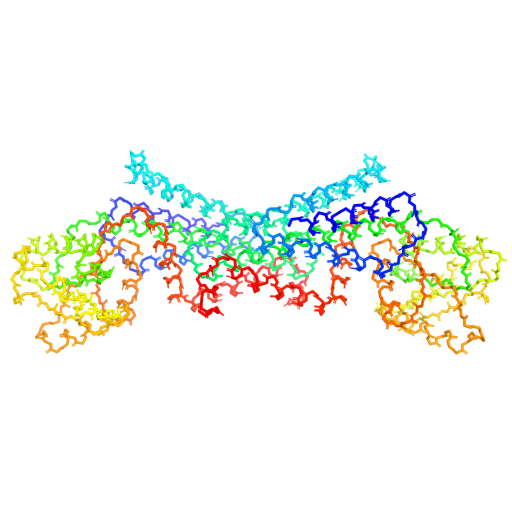41 ? 1.314 29.203 24.781 1 82.56 141 MET A O 1
ATOM 1165 N N . ILE A 1 142 ? 1.244 29.328 22.5 1 79.62 142 ILE A N 1
ATOM 1166 C CA . ILE A 1 142 ? 1.869 30.641 22.531 1 79.62 142 ILE A CA 1
ATOM 1167 C C . ILE A 1 142 ? 0.86 31.688 23 1 79.62 142 ILE A C 1
ATOM 1169 O O . ILE A 1 142 ? -0.274 31.719 22.516 1 79.62 142 ILE A O 1
ATOM 1173 N N . GLU A 1 143 ? 1.111 32.375 23.984 1 71.19 143 GLU A N 1
ATOM 1174 C CA . GLU A 1 143 ? 0.234 33.438 24.422 1 71.19 143 GLU A CA 1
ATOM 1175 C C . GLU A 1 143 ? 0.582 34.75 23.719 1 71.19 143 GLU A C 1
ATOM 1177 O O . GLU A 1 143 ? 0.318 34.906 22.516 1 71.19 143 GLU A O 1
ATOM 1182 N N . PHE A 1 144 ? 1.065 35.781 24.422 1 64.25 144 PHE A N 1
ATOM 1183 C CA . PHE A 1 144 ? 1.26 37.156 23.922 1 64.25 144 PHE A CA 1
ATOM 1184 C C . PHE A 1 144 ? 2.727 37.406 23.578 1 64.25 144 PHE A C 1
ATOM 1186 O O . PHE A 1 144 ? 3.576 37.406 24.469 1 64.25 144 PHE A O 1
ATOM 1193 N N . THR A 1 145 ? 2.949 36.969 22.359 1 61.72 145 THR A N 1
ATOM 1194 C CA . THR A 1 145 ? 4.391 36.969 22.156 1 61.72 145 THR A CA 1
ATOM 1195 C C . THR A 1 145 ? 4.906 38.375 21.938 1 61.72 145 THR A C 1
ATOM 1197 O O . THR A 1 145 ? 5.176 39.094 22.891 1 61.72 145 THR A O 1
ATOM 1200 N N . LYS A 1 146 ? 5.188 38.719 20.656 1 71.5 146 LYS A N 1
ATOM 1201 C CA . LYS A 1 146 ? 5.988 39.812 20.078 1 71.5 146 LYS A CA 1
ATOM 1202 C C . LYS A 1 146 ? 5.105 40.969 19.672 1 71.5 146 LYS A C 1
ATOM 1204 O O . LYS A 1 146 ? 3.936 40.812 19.328 1 71.5 146 LYS A O 1
ATOM 1209 N N . PRO A 1 147 ? 5.625 42.156 19.906 1 84.19 147 PRO A N 1
ATOM 1210 C CA . PRO A 1 147 ? 4.91 43.312 19.359 1 84.19 147 PRO A CA 1
ATOM 1211 C C . PRO A 1 147 ? 4.48 43.094 17.906 1 84.19 147 PRO A C 1
ATOM 1213 O O . PRO A 1 147 ? 5.223 42.531 17.109 1 84.19 147 PRO A O 1
ATOM 1216 N N . THR A 1 148 ? 3.119 43.312 17.734 1 89.69 148 THR A N 1
ATOM 1217 C CA . THR A 1 148 ? 2.574 43.219 16.375 1 89.69 148 THR A CA 1
ATOM 1218 C C . THR A 1 148 ? 1.804 44.5 16.016 1 89.69 148 THR A C 1
ATOM 1220 O O . THR A 1 148 ? 1.215 45.156 16.891 1 89.69 148 THR A O 1
ATOM 1223 N N . ASN A 1 149 ? 1.968 44.938 14.781 1 87.12 149 ASN A N 1
ATOM 1224 C CA . ASN A 1 149 ? 1.225 46.125 14.359 1 87.12 149 ASN A CA 1
ATOM 1225 C C . ASN A 1 149 ? 0.066 45.75 13.438 1 87.12 149 ASN A C 1
ATOM 1227 O O . ASN A 1 149 ? -0.783 46.594 13.141 1 87.12 149 ASN A O 1
ATOM 1231 N N . LEU A 1 150 ? 0.024 44.469 13.07 1 91.94 150 LEU A N 1
ATOM 1232 C CA . LEU A 1 150 ? -1.089 43.969 12.258 1 91.94 150 LEU A CA 1
ATOM 1233 C C . LEU A 1 150 ? -1.435 42.531 12.609 1 91.94 150 LEU A C 1
ATOM 1235 O O . LEU A 1 150 ? -0.555 41.656 12.633 1 91.94 150 LEU A O 1
ATOM 1239 N N . ILE A 1 151 ? -2.664 42.344 12.867 1 95.12 151 ILE A N 1
ATOM 1240 C CA . ILE A 1 151 ? -3.189 41.031 13.141 1 95.12 151 ILE A CA 1
ATOM 1241 C C . ILE A 1 151 ? -4.055 40.562 11.977 1 95.12 151 ILE A C 1
ATOM 1243 O O . ILE A 1 151 ? -4.996 41.25 11.578 1 95.12 151 ILE A O 1
ATOM 1247 N N . ILE A 1 152 ? -3.689 39.438 11.414 1 95.81 152 ILE A N 1
ATOM 1248 C CA . ILE A 1 152 ? -4.457 38.844 10.32 1 95.81 152 ILE A CA 1
ATOM 1249 C C . ILE A 1 152 ? -5.254 37.656 10.836 1 95.81 152 ILE A C 1
ATOM 1251 O O . ILE A 1 152 ? -4.676 36.656 11.266 1 95.81 152 ILE A O 1
ATOM 1255 N N . VAL A 1 153 ? -6.578 37.75 10.75 1 97.75 153 VAL A N 1
ATOM 1256 C CA . VAL A 1 153 ? -7.426 36.625 11.188 1 97.75 153 VAL A CA 1
ATOM 1257 C C . VAL A 1 153 ? -8.008 35.906 9.977 1 97.75 153 VAL A C 1
ATOM 1259 O O . VAL A 1 153 ? -8.711 36.531 9.164 1 97.75 153 VAL A O 1
ATOM 1262 N N . LEU A 1 154 ? -7.688 34.625 9.93 1 96.44 154 LEU A N 1
ATOM 1263 C CA . LEU A 1 154 ? -8.195 33.844 8.828 1 96.44 154 LEU A CA 1
ATOM 1264 C C . LEU A 1 154 ? -9.57 33.25 9.156 1 96.44 154 LEU A C 1
ATOM 1266 O O . LEU A 1 154 ? -9.82 32.875 10.289 1 96.44 154 LEU A O 1
ATOM 1270 N N . GLY A 1 155 ? -10.406 33.156 8.141 1 93.75 155 GLY A N 1
ATOM 1271 C CA . GLY A 1 155 ? -11.766 32.656 8.305 1 93.75 155 GLY A CA 1
ATOM 1272 C C . GLY A 1 155 ? -11.828 31.156 8.547 1 93.75 155 GLY A C 1
ATOM 1273 O O . GLY A 1 155 ? -10.828 30.453 8.383 1 93.75 155 GLY A O 1
ATOM 1274 N N . ALA A 1 156 ? -13 30.688 9.031 1 90.38 156 ALA A N 1
ATOM 1275 C CA . ALA A 1 156 ? -13.219 29.266 9.289 1 90.38 156 ALA A CA 1
ATOM 1276 C C . ALA A 1 156 ? -14.656 28.859 8.945 1 90.38 156 ALA A C 1
ATOM 1278 O O . ALA A 1 156 ? -15.156 27.844 9.453 1 90.38 156 ALA A O 1
ATOM 1279 N N . GLY A 1 157 ? -15.305 29.656 8.203 1 86.44 157 GLY A N 1
ATOM 1280 C CA . GLY A 1 157 ? -16.672 29.344 7.801 1 86.44 157 GLY A CA 1
ATOM 1281 C C . GLY A 1 157 ? -17.719 29.953 8.703 1 86.44 157 GLY A C 1
ATOM 1282 O O . GLY A 1 157 ? -17.422 30.344 9.836 1 86.44 157 GLY A O 1
ATOM 1283 N N . LEU A 1 158 ? -18.938 30.078 8.18 1 90.44 158 LEU A N 1
ATOM 1284 C CA . LEU A 1 158 ? -20.078 30.641 8.906 1 90.44 158 LEU A CA 1
ATOM 1285 C C . LEU A 1 158 ? -21.172 29.609 9.078 1 90.44 158 LEU A C 1
ATOM 1287 O O . LEU A 1 158 ? -21.188 28.578 8.383 1 90.44 158 LEU A O 1
ATOM 1291 N N . TYR A 1 159 ? -21.859 29.766 10.094 1 87.44 159 TYR A N 1
ATOM 1292 C CA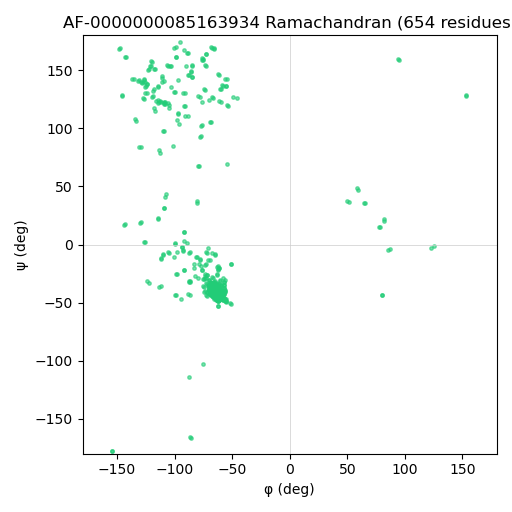 . TYR A 1 159 ? -23.109 29.016 10.266 1 87.44 159 TYR A CA 1
ATOM 1293 C C . TYR A 1 159 ? -24.297 29.969 10.344 1 87.44 159 TYR A C 1
ATOM 1295 O O . TYR A 1 159 ? -24.438 30.719 11.312 1 87.44 159 TYR A O 1
ATOM 1303 N N . ARG A 1 160 ? -25.25 29.953 9.453 1 81.38 160 ARG A N 1
ATOM 1304 C CA . ARG A 1 160 ? -26.406 30.844 9.375 1 81.38 160 ARG A CA 1
ATOM 1305 C C . ARG A 1 160 ? -26 32.312 9.484 1 81.38 160 ARG A C 1
ATOM 1307 O O . ARG A 1 160 ? -26.531 33.031 10.32 1 81.38 160 ARG A O 1
ATOM 1314 N N . GLU A 1 161 ? -24.922 32.594 8.906 1 85.31 161 GLU A N 1
ATOM 1315 C CA . GLU A 1 161 ? -24.422 33.969 8.766 1 85.31 161 GLU A CA 1
ATOM 1316 C C . GLU A 1 161 ? -23.797 34.469 10.062 1 85.31 161 GLU A C 1
ATOM 1318 O O . GLU A 1 161 ? -23.609 35.656 10.25 1 85.31 161 GLU A O 1
ATOM 1323 N N . LYS A 1 162 ? -23.547 33.562 10.883 1 91.12 162 LYS A N 1
ATOM 1324 C CA . LYS A 1 162 ? -22.875 33.906 12.141 1 91.12 162 LYS A CA 1
ATOM 1325 C C . LYS A 1 162 ? -21.547 33.156 12.266 1 91.12 162 LYS A C 1
ATOM 1327 O O . LYS A 1 162 ? -21.375 32.094 11.656 1 91.12 162 LYS A O 1
ATOM 1332 N N . VAL A 1 163 ? -20.688 33.75 13.117 1 94.31 163 VAL A N 1
ATOM 1333 C CA . VAL A 1 163 ? -19.375 33.156 13.344 1 94.31 163 VAL A CA 1
ATOM 1334 C C . VAL A 1 163 ? -19.547 31.828 14.086 1 94.31 163 VAL A C 1
ATOM 1336 O O . VAL A 1 163 ? -20.328 31.734 15.047 1 94.31 163 VAL A O 1
ATOM 1339 N N . THR A 1 164 ? -19.016 30.766 13.602 1 93.44 164 THR A N 1
ATOM 1340 C CA . THR A 1 164 ? -19.016 29.484 14.289 1 93.44 164 THR A CA 1
ATOM 1341 C C . THR A 1 164 ? -18.188 29.547 15.562 1 93.44 164 THR A C 1
ATOM 1343 O O . THR A 1 164 ? -17.469 30.531 15.789 1 93.44 164 THR A O 1
ATOM 1346 N N . GLN A 1 165 ? -18.297 28.578 16.359 1 93.88 165 GLN A N 1
ATOM 1347 C CA . GLN A 1 165 ? -17.516 28.531 17.594 1 93.88 165 GLN A CA 1
ATOM 1348 C C . GLN A 1 165 ? -16.016 28.531 17.312 1 93.88 165 GLN A C 1
ATOM 1350 O O . GLN A 1 165 ? -15.258 29.188 18.016 1 93.88 165 GLN A O 1
ATOM 1355 N N . MET A 1 166 ? -15.586 27.828 16.344 1 94.81 166 MET A N 1
ATOM 1356 C CA . MET A 1 166 ? -14.18 27.781 15.969 1 94.81 166 MET A CA 1
ATOM 1357 C C . MET A 1 166 ? -13.688 29.156 15.531 1 94.81 166 MET A C 1
ATOM 1359 O O . MET A 1 166 ? -12.609 29.594 15.938 1 94.81 166 MET A O 1
ATOM 1363 N N . LEU A 1 167 ? -14.492 29.828 14.711 1 96 167 LEU A N 1
ATOM 1364 C CA . LEU A 1 167 ? -14.141 31.156 14.242 1 96 167 LEU A CA 1
ATOM 1365 C C . LEU A 1 167 ? -14.148 32.156 15.398 1 96 167 LEU A C 1
ATOM 1367 O O . LEU A 1 167 ? -13.305 33.062 15.453 1 96 167 LEU A O 1
ATOM 1371 N N . ALA A 1 168 ? -15.055 31.969 16.328 1 97.12 168 ALA A N 1
ATOM 1372 C CA . ALA A 1 168 ? -15.102 32.812 17.516 1 97.12 168 ALA A CA 1
ATOM 1373 C C . ALA A 1 168 ? -13.812 32.688 18.328 1 97.12 168 ALA A C 1
ATOM 1375 O O . ALA A 1 168 ? -13.281 33.688 18.812 1 97.12 168 ALA A O 1
ATOM 1376 N N . TRP A 1 169 ? -13.312 31.5 18.406 1 96.62 169 TRP A N 1
ATOM 1377 C CA . TRP A 1 169 ? -12.086 31.266 19.172 1 96.62 169 TRP A CA 1
ATOM 1378 C C . TRP A 1 169 ? -10.898 31.953 18.484 1 96.62 169 TRP A C 1
ATOM 1380 O O . TRP A 1 169 ? -9.992 32.438 19.156 1 96.62 169 TRP A O 1
ATOM 1390 N N . ARG A 1 170 ? -10.891 31.938 17.156 1 97.12 170 ARG A N 1
ATOM 1391 C CA . ARG A 1 170 ? -9.859 32.688 16.438 1 97.12 170 ARG A CA 1
ATOM 1392 C C . ARG A 1 170 ? -9.938 34.156 16.766 1 97.12 170 ARG A C 1
ATOM 1394 O O . ARG A 1 170 ? -8.922 34.812 17.047 1 97.12 170 ARG A O 1
ATOM 1401 N N . LEU A 1 171 ? -11.148 34.625 16.766 1 98.06 171 LEU A N 1
ATOM 1402 C CA . LEU A 1 171 ? -11.375 36.062 17 1 98.06 171 LEU A CA 1
ATOM 1403 C C . LEU A 1 171 ? -11.055 36.406 18.453 1 98.06 171 LEU A C 1
ATOM 1405 O O . LEU A 1 171 ? -10.484 37.469 18.703 1 98.06 171 LEU A O 1
ATOM 1409 N N . ASP A 1 172 ? -11.398 35.562 19.344 1 96.81 172 ASP A N 1
ATOM 1410 C CA . ASP A 1 172 ? -11.07 35.781 20.75 1 96.81 172 ASP A CA 1
ATOM 1411 C C . ASP A 1 172 ? -9.562 35.938 20.938 1 96.81 172 ASP A C 1
ATOM 1413 O O . ASP A 1 172 ? -9.102 36.781 21.719 1 96.81 172 ASP A O 1
ATOM 1417 N N . ARG A 1 173 ? -8.844 35.094 20.25 1 95.19 173 ARG A N 1
ATOM 1418 C CA . ARG A 1 173 ? -7.391 35.156 20.328 1 95.19 173 ARG A CA 1
ATOM 1419 C C . ARG A 1 173 ? -6.875 36.5 19.75 1 95.19 173 ARG A C 1
ATOM 1421 O O . ARG A 1 173 ? -5.938 37.094 20.297 1 95.19 173 ARG A O 1
ATOM 1428 N N . ALA A 1 174 ? -7.461 36.906 18.703 1 96.25 174 ALA A N 1
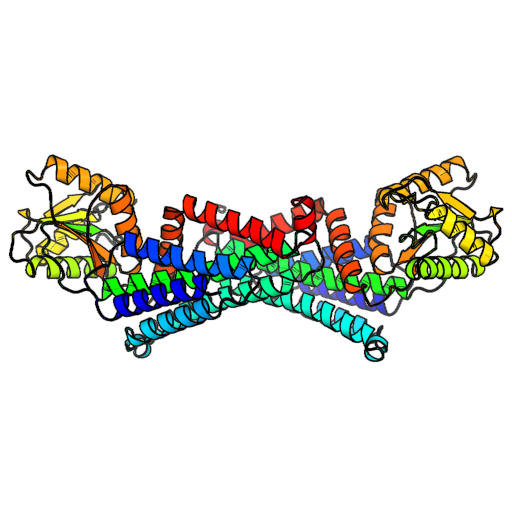ATOM 1429 C CA . ALA A 1 174 ? -7.082 38.156 18.078 1 96.25 174 ALA A CA 1
ATOM 1430 C C . ALA A 1 174 ? -7.383 39.344 19 1 96.25 174 ALA A C 1
ATOM 1432 O O . ALA A 1 174 ? -6.578 40.25 19.125 1 96.25 174 ALA A O 1
ATOM 1433 N N . VAL A 1 175 ? -8.539 39.25 19.672 1 96.56 175 VAL A N 1
ATOM 1434 C CA . VAL A 1 175 ? -8.945 40.281 20.609 1 96.56 175 VAL A CA 1
ATOM 1435 C C . VAL A 1 175 ? -7.953 40.375 21.766 1 96.56 175 VAL A C 1
ATOM 1437 O O . VAL A 1 175 ? -7.496 41.469 22.125 1 96.56 175 VAL A O 1
ATOM 1440 N N . ALA A 1 176 ? -7.648 39.25 22.281 1 94.25 176 ALA A N 1
ATOM 1441 C CA . ALA A 1 176 ? -6.688 39.188 23.375 1 94.25 176 ALA A CA 1
ATOM 1442 C C . ALA A 1 176 ? -5.34 39.781 22.953 1 94.25 176 ALA A C 1
ATOM 1444 O O . ALA A 1 176 ? -4.711 40.531 23.703 1 94.25 176 ALA A O 1
ATOM 1445 N N . LEU A 1 177 ? -4.895 39.469 21.766 1 93.81 177 LEU A N 1
ATOM 1446 C CA . LEU A 1 177 ? -3.629 39.938 21.234 1 93.81 177 LEU A CA 1
ATOM 1447 C C . LEU A 1 177 ? -3.682 41.469 21.016 1 93.81 177 LEU A C 1
ATOM 1449 O O . LEU A 1 177 ? -2.723 42.156 21.328 1 93.81 177 LEU A O 1
ATOM 1453 N N . TYR A 1 178 ? -4.75 41.906 20.484 1 94.94 178 TYR A N 1
ATOM 1454 C CA . TYR A 1 178 ? -4.961 43.344 20.234 1 94.94 178 TYR A CA 1
ATOM 1455 C C . TYR A 1 178 ? -4.789 44.125 21.516 1 94.94 178 TYR A C 1
ATOM 1457 O O . TYR A 1 178 ? -4.012 45.094 21.562 1 94.94 178 TYR A O 1
ATOM 1465 N N . PHE A 1 179 ? -5.426 43.688 22.594 1 94.12 179 PHE A N 1
ATOM 1466 C CA . PHE A 1 179 ? -5.438 44.438 23.844 1 94.12 179 PHE A CA 1
ATOM 1467 C C . PHE A 1 179 ? -4.121 44.281 24.578 1 94.12 179 PHE A C 1
ATOM 1469 O O . PHE A 1 179 ? -3.801 45.094 25.469 1 94.12 179 PHE A O 1
ATOM 1476 N N . ALA A 1 180 ? -3.379 43.281 24.219 1 92.06 180 ALA A N 1
ATOM 1477 C CA . ALA A 1 180 ? -2.084 43.062 24.859 1 92.06 180 ALA A CA 1
ATOM 1478 C C . ALA A 1 180 ? -1.01 43.969 24.266 1 92.06 180 ALA A C 1
ATOM 1480 O O . ALA A 1 180 ? 0.084 44.094 24.812 1 92.06 180 ALA A O 1
ATOM 1481 N N . GLN A 1 181 ? -1.407 44.625 23.125 1 91.06 181 GLN A N 1
ATOM 1482 C CA . GLN A 1 181 ? -0.413 45.438 22.469 1 91.06 181 GLN A CA 1
ATOM 1483 C C . GLN A 1 181 ? -0.35 46.844 23.094 1 91.06 181 GLN A C 1
ATOM 1485 O O . GLN A 1 181 ? -1.377 47.406 23.484 1 91.06 181 GLN A O 1
ATOM 1490 N N . GLU A 1 182 ? 0.863 47.375 23.156 1 87.69 182 GLU A N 1
ATOM 1491 C CA . GLU A 1 182 ? 1.06 48.719 23.688 1 87.69 182 GLU A CA 1
ATOM 1492 C C . GLU A 1 182 ? 0.872 49.781 22.594 1 87.69 182 GLU A C 1
ATOM 1494 O O . GLU A 1 182 ? 0.489 50.906 22.875 1 87.69 182 GLU A O 1
ATOM 1499 N N . GLN A 1 183 ? 1.201 49.406 21.438 1 85.5 183 GLN A N 1
ATOM 1500 C CA . GLN A 1 183 ? 1.093 50.312 20.297 1 85.5 183 GLN A CA 1
ATOM 1501 C C . GLN A 1 183 ? -0.176 50.062 19.5 1 85.5 183 GLN A C 1
ATOM 1503 O O . GLN A 1 183 ? -0.761 48.969 19.594 1 85.5 183 GLN A O 1
ATOM 1508 N N . PRO A 1 184 ? -0.518 51.031 18.734 1 83 184 PRO A N 1
ATOM 1509 C CA .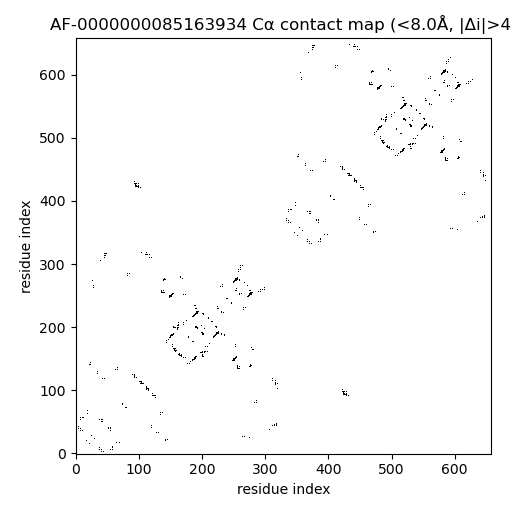 PRO A 1 184 ? -1.702 50.812 17.906 1 83 184 PRO A CA 1
ATOM 1510 C C . PRO A 1 184 ? -1.559 49.625 16.969 1 83 184 PRO A C 1
ATOM 1512 O O . PRO A 1 184 ? -0.491 49.406 16.391 1 83 184 PRO A O 1
ATOM 1515 N N . VAL A 1 185 ? -2.564 48.844 16.938 1 90.88 185 VAL A N 1
ATOM 1516 C CA . VAL A 1 185 ? -2.582 47.625 16.125 1 90.88 185 VAL A CA 1
ATOM 1517 C C . VAL A 1 185 ? -3.846 47.594 15.273 1 90.88 185 VAL A C 1
ATOM 1519 O O . VAL A 1 185 ? -4.906 48.062 15.703 1 90.88 185 VAL A O 1
ATOM 1522 N N . TYR A 1 186 ? -3.693 47.156 14.047 1 92.69 186 TYR A N 1
ATOM 1523 C CA . TYR A 1 186 ? -4.836 46.938 13.172 1 92.69 186 TYR A CA 1
ATOM 1524 C C . TYR A 1 186 ? -5.145 45.438 13.047 1 92.69 186 TYR A C 1
ATOM 1526 O O . TYR A 1 186 ? -4.266 44.594 13.242 1 92.69 186 TYR A O 1
ATOM 1534 N N . ILE A 1 187 ? -6.418 45.188 12.758 1 95.5 187 ILE A N 1
ATOM 1535 C CA . ILE A 1 187 ? -6.852 43.812 12.516 1 95.5 187 ILE A CA 1
ATOM 1536 C C . ILE A 1 187 ? -7.422 43.688 11.102 1 95.5 187 ILE A C 1
ATOM 1538 O O . ILE A 1 187 ? -8.266 44.5 10.703 1 95.5 187 ILE A O 1
ATOM 1542 N N . ILE A 1 188 ? -6.941 42.812 10.406 1 95.69 188 ILE A N 1
ATOM 1543 C CA . ILE A 1 188 ? -7.559 42.5 9.125 1 95.69 188 ILE A CA 1
ATOM 1544 C C . ILE A 1 188 ? -8.266 41.156 9.203 1 95.69 188 ILE A C 1
ATOM 1546 O O . ILE A 1 188 ? -7.66 40.125 9.562 1 95.69 188 ILE A O 1
ATOM 1550 N N . VAL A 1 189 ? -9.547 41.125 8.93 1 97.19 189 VAL A N 1
ATOM 1551 C CA . VAL A 1 189 ? -10.352 39.906 8.891 1 97.19 189 VAL A CA 1
ATOM 1552 C C . VAL A 1 189 ? -10.562 39.469 7.438 1 97.19 189 VAL A C 1
ATOM 1554 O O . VAL A 1 189 ? -10.898 40.281 6.586 1 97.19 189 VAL A O 1
ATOM 1557 N N . SER A 1 190 ? -10.297 38.156 7.242 1 94.5 190 SER A N 1
ATOM 1558 C CA . SER A 1 190 ? -10.289 37.688 5.855 1 94.5 190 SER A CA 1
ATOM 1559 C C . SER A 1 190 ? -11.258 36.531 5.652 1 94.5 190 SER A C 1
ATOM 1561 O O . SER A 1 190 ? -11.352 35.625 6.496 1 94.5 190 SER A O 1
ATOM 1563 N N . GLY A 1 191 ? -12 36.562 4.516 1 92.44 191 GLY A N 1
ATOM 1564 C CA . GLY A 1 191 ? -12.914 35.5 4.098 1 92.44 191 GLY A CA 1
ATOM 1565 C C . GLY A 1 191 ? -14.039 36 3.221 1 92.44 191 GLY A C 1
ATOM 1566 O O . GLY A 1 191 ? -14.711 36.969 3.561 1 92.44 191 GLY A O 1
ATOM 1567 N N . GLY A 1 192 ? -14.188 35.375 2.16 1 90 192 GLY A N 1
ATOM 1568 C CA . GLY A 1 192 ? -15.211 35.781 1.216 1 90 192 GLY A CA 1
ATOM 1569 C C . GLY A 1 192 ? -16.578 35.188 1.501 1 90 192 GLY A C 1
ATOM 1570 O O . GLY A 1 192 ? -16.875 34.812 2.641 1 90 192 GLY A O 1
ATOM 1571 N N . LYS A 1 193 ? -17.453 35.344 0.431 1 84.69 193 LYS A N 1
ATOM 1572 C CA . LYS A 1 193 ? -18.812 34.844 0.521 1 84.69 193 LYS A CA 1
ATOM 1573 C C . LYS A 1 193 ? -18.922 33.406 -0.006 1 84.69 193 LYS A C 1
ATOM 1575 O O . LYS A 1 193 ? -18.438 33.094 -1.095 1 84.69 193 LYS A O 1
ATOM 1580 N N . GLY A 1 194 ? -19.344 32.594 0.946 1 77.56 194 GLY A N 1
ATOM 1581 C CA . GLY A 1 194 ? -19.625 31.25 0.472 1 77.56 194 GLY A CA 1
ATOM 1582 C C . GLY A 1 194 ? -20.828 31.188 -0.449 1 77.56 194 GLY A C 1
ATOM 1583 O O . GLY A 1 194 ? -21.547 32.188 -0.608 1 77.56 194 GLY A O 1
ATOM 1584 N N . GLU A 1 195 ? -21.047 30.047 -1.091 1 75.44 195 GLU A N 1
ATOM 1585 C CA . GLU A 1 195 ? -22.188 29.875 -1.976 1 75.44 195 GLU A CA 1
ATOM 1586 C C . GLU A 1 195 ? -23.5 30.047 -1.215 1 75.44 195 GLU A C 1
ATOM 1588 O O . GLU A 1 195 ? -23.719 29.406 -0.183 1 75.44 195 GLU A O 1
ATOM 1593 N N . GLY A 1 196 ? -24.312 30.922 -1.646 1 73.19 196 GLY A N 1
ATOM 1594 C CA . GLY A 1 196 ? -25.641 31.109 -1.077 1 73.19 196 GLY A CA 1
ATOM 1595 C C . GLY A 1 196 ? -25.656 32.031 0.129 1 73.19 196 GLY A C 1
ATOM 1596 O O . GLY A 1 196 ? -26.719 32.312 0.683 1 73.19 196 GLY A O 1
ATOM 1597 N N . GLU A 1 197 ? -24.484 32.438 0.521 1 78.75 197 GLU A N 1
ATOM 1598 C CA . GLU A 1 197 ? -24.422 33.312 1.691 1 78.75 197 GLU A CA 1
ATOM 1599 C C . GLU A 1 197 ? -24.609 34.781 1.302 1 78.75 197 GLU A C 1
ATOM 1601 O O . GLU A 1 197 ? -24.219 35.188 0.212 1 78.75 197 GLU A O 1
ATOM 1606 N N . HIS A 1 198 ? -25.203 35.531 2.217 1 84.81 198 HIS A N 1
ATOM 1607 C CA . HIS A 1 198 ? -25.438 36.938 1.973 1 84.81 198 HIS A CA 1
ATOM 1608 C C . HIS A 1 198 ? -24.359 37.812 2.607 1 84.81 198 HIS A C 1
ATOM 1610 O O . HIS A 1 198 ? -24.125 38.938 2.18 1 84.81 198 HIS A O 1
ATOM 1616 N N . VAL A 1 199 ? -23.766 37.281 3.613 1 91.12 199 VAL A N 1
ATOM 1617 C CA . VAL A 1 199 ? -22.719 37.969 4.344 1 91.12 199 VAL A CA 1
ATOM 1618 C C . VAL A 1 199 ? -21.391 37.25 4.184 1 91.12 199 VAL A C 1
ATOM 1620 O O . VAL A 1 199 ? -21.344 36 4.207 1 91.12 199 VAL A O 1
ATOM 1623 N N . SER A 1 200 ? -20.359 38.031 3.951 1 92.94 200 SER A N 1
ATOM 1624 C CA . SER A 1 200 ? -19.047 37.406 3.865 1 92.94 200 SER A CA 1
ATOM 1625 C C . SER A 1 200 ? -18.516 37.031 5.246 1 92.94 200 SER A C 1
ATOM 1627 O O . SER A 1 200 ? -19.016 37.531 6.262 1 92.94 200 SER A O 1
ATOM 1629 N N . GLU A 1 201 ? -17.609 36.125 5.289 1 94.38 201 GLU A N 1
ATOM 1630 C CA . GLU A 1 201 ? -16.953 35.781 6.547 1 94.38 201 GLU A CA 1
ATOM 1631 C C . GLU A 1 201 ? -16.297 37 7.191 1 94.38 201 GLU A C 1
ATOM 1633 O O . GLU A 1 201 ? -16.406 37.188 8.406 1 94.38 201 GLU A O 1
ATOM 1638 N N . ALA A 1 202 ? -15.695 37.844 6.383 1 95.94 202 ALA A N 1
ATOM 1639 C CA . ALA A 1 202 ? -15 39.031 6.867 1 95.94 202 ALA A CA 1
ATOM 1640 C C . ALA A 1 202 ? -15.977 39.969 7.547 1 95.94 202 ALA A C 1
ATOM 1642 O O . ALA A 1 202 ? -15.672 40.531 8.602 1 95.94 202 ALA A O 1
ATOM 1643 N N . GLU A 1 203 ? -17.141 40.094 6.988 1 95.62 203 GLU A N 1
ATOM 1644 C CA . GLU A 1 203 ? -18.156 41 7.547 1 95.62 203 GLU A CA 1
ATOM 1645 C C . GLU A 1 203 ? -18.641 40.5 8.906 1 95.62 203 GLU A C 1
ATOM 1647 O O . GLU A 1 203 ? -18.797 41.281 9.844 1 95.62 203 GLU A O 1
ATOM 1652 N N . ALA A 1 204 ? -18.891 39.219 8.906 1 96.25 204 ALA A N 1
ATOM 1653 C CA . ALA A 1 204 ? -19.328 38.625 10.164 1 96.25 204 ALA A CA 1
ATOM 1654 C C . ALA A 1 204 ? -18.25 38.75 11.234 1 96.25 204 ALA A C 1
ATOM 1656 O O . ALA A 1 204 ? -18.547 39 12.398 1 96.25 204 ALA A O 1
ATOM 1657 N N . MET A 1 205 ? -17 38.594 10.867 1 98 205 MET A N 1
ATOM 1658 C CA . MET A 1 205 ? -15.875 38.688 11.789 1 98 205 MET A CA 1
ATOM 1659 C C . MET A 1 205 ? -15.719 40.125 12.289 1 98 205 MET A C 1
ATOM 1661 O O . MET A 1 205 ? -15.461 40.344 13.469 1 98 205 MET A O 1
ATOM 1665 N N . LYS A 1 206 ? -15.898 41.094 11.422 1 97.69 206 LYS A N 1
ATOM 1666 C CA . LYS A 1 206 ? -15.836 42.5 11.812 1 97.69 206 LYS A CA 1
ATOM 1667 C C . LYS A 1 206 ? -16.906 42.812 12.852 1 97.69 206 LYS A C 1
ATOM 1669 O O . LYS A 1 206 ? -16.609 43.469 13.859 1 97.69 206 LYS A O 1
ATOM 1674 N N . ALA A 1 207 ? -18.125 42.344 12.578 1 97.12 207 ALA A N 1
ATOM 1675 C CA . ALA A 1 207 ? -19.219 42.594 13.516 1 97.12 207 ALA A CA 1
ATOM 1676 C C . ALA A 1 207 ? -18.891 42.031 14.898 1 97.12 207 ALA A C 1
ATOM 1678 O O . ALA A 1 207 ? -19.156 42.656 15.914 1 97.12 207 ALA A O 1
ATOM 1679 N N . TYR A 1 208 ? -18.328 40.875 14.883 1 97.75 208 TYR A N 1
ATOM 1680 C CA . TYR A 1 208 ? -17.938 40.25 16.125 1 97.75 208 TYR A CA 1
ATOM 1681 C C . TYR A 1 208 ? -16.906 41.062 16.875 1 97.75 208 TYR A C 1
ATOM 1683 O O . TYR A 1 208 ? -17 41.25 18.094 1 97.75 208 TYR A O 1
ATOM 1691 N N . LEU A 1 209 ? -15.891 41.594 16.203 1 98.38 209 LEU A N 1
ATOM 1692 C CA . LEU A 1 209 ? -14.812 42.344 16.797 1 98.38 209 LEU A CA 1
ATOM 1693 C C . LEU A 1 209 ? -15.352 43.656 17.391 1 98.38 209 LEU A C 1
ATOM 1695 O O . LEU A 1 209 ? -14.914 44.094 18.453 1 98.38 209 LEU A O 1
ATOM 1699 N N . ILE A 1 210 ? -16.312 44.219 16.734 1 98.06 210 ILE A N 1
ATOM 1700 C CA . ILE A 1 210 ? -16.922 45.438 17.219 1 98.06 210 ILE A CA 1
ATOM 1701 C C . ILE A 1 210 ? -17.672 45.188 18.516 1 98.06 210 ILE A C 1
ATOM 1703 O O . ILE A 1 210 ? -17.594 45.969 19.453 1 98.06 210 ILE A O 1
ATOM 1707 N N . GLU A 1 211 ? -18.328 44.062 18.547 1 97.56 211 GLU A N 1
ATOM 1708 C CA . GLU A 1 211 ? -19.031 43.656 19.766 1 97.56 211 GLU A CA 1
ATOM 1709 C C . GLU A 1 211 ? -18.062 43.438 20.922 1 97.56 211 GLU A C 1
ATOM 1711 O O . GLU A 1 211 ? -18.422 43.656 22.078 1 97.56 211 GLU A O 1
ATOM 1716 N N . GLU A 1 212 ? -16.844 43.125 20.578 1 97.56 212 GLU A N 1
ATOM 1717 C CA . GLU A 1 212 ? -15.812 42.906 21.578 1 97.56 212 GLU A CA 1
ATOM 1718 C C . GLU A 1 212 ? -15.055 44.188 21.875 1 97.56 212 GLU A C 1
ATOM 1720 O O . GLU A 1 212 ? -13.953 44.156 22.422 1 97.56 212 GLU A O 1
ATOM 1725 N N . HIS A 1 213 ? -15.531 45.344 21.391 1 96.75 213 HIS A N 1
ATOM 1726 C CA . HIS A 1 213 ? -15.109 46.688 21.734 1 96.75 213 HIS A CA 1
ATOM 1727 C C . HIS A 1 213 ? -13.852 47.094 20.969 1 96.75 213 HIS A C 1
ATOM 1729 O O . HIS A 1 213 ? -13.086 47.938 21.422 1 96.75 213 HIS A O 1
ATOM 1735 N N . ILE A 1 214 ? -13.555 46.438 19.859 1 97.5 214 ILE A N 1
ATOM 1736 C CA . ILE A 1 214 ? -12.516 46.906 18.953 1 97.5 214 ILE A CA 1
ATOM 1737 C C . ILE A 1 214 ? -13.047 48.062 18.094 1 97.5 214 ILE A C 1
ATOM 1739 O O . ILE A 1 214 ? -14.109 47.938 17.484 1 97.5 214 ILE A O 1
ATOM 1743 N N . PRO A 1 215 ? -12.328 49.156 18.109 1 97.19 215 PRO A N 1
ATOM 1744 C CA . PRO A 1 215 ? -12.781 50.281 17.281 1 97.19 215 PRO A CA 1
ATOM 1745 C C . PRO A 1 215 ? -12.891 49.906 15.797 1 97.19 215 PRO A C 1
ATOM 1747 O O . PRO A 1 215 ? -12 49.25 15.25 1 97.19 215 PRO A O 1
ATOM 1750 N N . GLU A 1 216 ? -13.938 50.312 15.164 1 96.88 216 GLU A N 1
ATOM 1751 C CA . GLU A 1 216 ? -14.219 50 13.766 1 96.88 216 GLU A CA 1
ATOM 1752 C C . GLU A 1 216 ? -13.078 50.469 12.859 1 96.88 216 GLU A C 1
ATOM 1754 O O . GLU A 1 216 ? -12.75 49.781 11.883 1 96.88 216 GLU A O 1
ATOM 1759 N N . ASN A 1 217 ? -12.492 51.594 13.164 1 93.56 217 ASN A N 1
ATOM 1760 C CA . ASN A 1 217 ? -11.438 52.156 12.336 1 93.56 217 ASN A CA 1
ATOM 1761 C C . ASN A 1 217 ? -10.133 51.375 12.461 1 93.56 217 ASN A C 1
ATOM 1763 O O . ASN A 1 217 ? -9.195 51.594 11.703 1 93.56 217 ASN A O 1
ATOM 1767 N N . HIS A 1 218 ? -10.07 50.406 13.359 1 94.56 218 HIS A N 1
ATOM 1768 C CA . HIS A 1 218 ? -8.898 49.562 13.508 1 94.56 218 HIS A CA 1
ATOM 1769 C C . HIS A 1 218 ? -9.102 48.219 12.805 1 94.56 218 HIS A C 1
ATOM 1771 O O . HIS A 1 218 ? -8.195 47.375 12.797 1 94.56 218 HIS A O 1
ATOM 1777 N N . ILE A 1 219 ? -10.258 48.062 12.188 1 95.75 219 ILE A N 1
ATOM 1778 C CA . ILE A 1 219 ? -10.586 46.781 11.539 1 95.75 219 ILE A CA 1
ATOM 1779 C C . ILE A 1 219 ? -10.625 46.969 10.031 1 95.75 219 ILE A C 1
ATOM 1781 O O . ILE A 1 219 ? -11.359 47.812 9.516 1 95.75 219 ILE A O 1
ATOM 1785 N N . LEU A 1 220 ? -9.844 46.219 9.344 1 93.81 220 LEU A N 1
ATOM 1786 C CA . LEU A 1 220 ? -9.883 46.125 7.883 1 93.81 220 LEU A CA 1
ATOM 1787 C C . LEU A 1 220 ? -10.508 44.812 7.422 1 93.81 220 LEU A C 1
ATOM 1789 O O . LEU A 1 220 ? -10.461 43.812 8.141 1 93.81 220 LEU A O 1
ATOM 1793 N N . MET A 1 221 ? -11.062 44.875 6.219 1 94.56 221 MET A N 1
ATOM 1794 C CA . MET A 1 221 ? -11.734 43.688 5.719 1 94.56 221 MET A CA 1
ATOM 1795 C C . MET A 1 221 ? -11.172 43.25 4.367 1 94.56 221 MET A C 1
ATOM 1797 O O . MET A 1 221 ? -10.969 44.094 3.488 1 94.56 221 MET A O 1
ATOM 1801 N N . GLU A 1 222 ? -10.844 42.031 4.234 1 93.75 222 GLU A N 1
ATOM 1802 C CA . GLU A 1 222 ? -10.609 41.312 2.971 1 93.75 222 GLU A CA 1
ATOM 1803 C C . GLU A 1 222 ? -11.719 40.312 2.689 1 93.75 222 GLU A C 1
ATOM 1805 O O . GLU A 1 222 ? -11.695 39.188 3.215 1 93.75 222 GLU A O 1
ATOM 1810 N N . ASP A 1 223 ? -12.734 40.656 1.847 1 92.81 223 ASP A N 1
ATOM 1811 C CA . ASP A 1 223 ? -13.953 39.844 1.74 1 92.81 223 ASP A CA 1
ATOM 1812 C C . ASP A 1 223 ? -14.078 39.219 0.354 1 92.81 223 ASP A C 1
ATOM 1814 O O . ASP A 1 223 ? -15.164 38.812 -0.047 1 92.81 223 ASP A O 1
ATOM 1818 N N . GLU A 1 224 ? -12.969 39.094 -0.323 1 90.38 224 GLU A N 1
ATOM 1819 C CA . GLU A 1 224 ? -13.07 38.656 -1.714 1 90.38 224 GLU A CA 1
ATOM 1820 C C . GLU A 1 224 ? -12.477 37.25 -1.899 1 90.38 224 GLU A C 1
ATOM 1822 O O . GLU A 1 224 ? -12.727 36.625 -2.916 1 90.38 224 GLU A O 1
ATOM 1827 N N . SER A 1 225 ? -11.82 36.781 -0.973 1 89.94 225 SER A N 1
ATOM 1828 C CA . SER A 1 225 ? -11.062 35.562 -1.148 1 89.94 225 SER A CA 1
ATOM 1829 C C . SER A 1 225 ? -11.93 34.344 -0.929 1 89.94 225 SER A C 1
ATOM 1831 O O . SER A 1 225 ? -12.961 34.406 -0.248 1 89.94 225 SER A O 1
ATOM 1833 N N . HIS A 1 226 ? -11.453 33.188 -1.626 1 88.19 226 HIS A N 1
ATOM 1834 C CA . HIS A 1 226 ? -12.125 31.891 -1.459 1 88.19 226 HIS A CA 1
ATOM 1835 C C . HIS A 1 226 ? -11.141 30.812 -1.05 1 88.19 226 HIS A C 1
ATOM 1837 O O . HIS A 1 226 ? -11.492 29.625 -0.994 1 88.19 226 HIS A O 1
ATOM 1843 N N . SER A 1 227 ? -9.906 31.172 -0.87 1 90.38 227 SER A N 1
ATOM 1844 C CA . SER A 1 227 ? -8.875 30.25 -0.399 1 90.38 227 SER A CA 1
ATOM 1845 C C . SER A 1 227 ? -7.902 30.953 0.547 1 90.38 227 SER A C 1
ATOM 1847 O O . SER A 1 227 ? -7.844 32.188 0.582 1 90.38 227 SER A O 1
ATOM 1849 N N . THR A 1 228 ? -7.23 30.203 1.256 1 88.62 228 THR A N 1
ATOM 1850 C CA . THR A 1 228 ? -6.27 30.766 2.203 1 88.62 228 THR A CA 1
ATOM 1851 C C . THR A 1 228 ? -5.164 31.516 1.474 1 88.62 228 THR A C 1
ATOM 1853 O O . THR A 1 228 ? -4.73 32.594 1.927 1 88.62 228 THR A O 1
ATOM 1856 N N . TYR A 1 229 ? -4.762 30.969 0.386 1 91.69 229 TYR A N 1
ATOM 1857 C CA . TYR A 1 229 ? -3.754 31.641 -0.422 1 91.69 229 TYR A CA 1
ATOM 1858 C C . TYR A 1 229 ? -4.246 33 -0.884 1 91.69 229 TYR A C 1
ATOM 1860 O O . TYR A 1 229 ? -3.537 34 -0.755 1 91.69 229 TYR A O 1
ATOM 1868 N N . GLU A 1 230 ? -5.473 33 -1.347 1 91.88 230 GLU A N 1
ATOM 1869 C CA . GLU A 1 230 ? -6.062 34.25 -1.807 1 91.88 230 GLU A CA 1
ATOM 1870 C C . GLU A 1 230 ? -6.23 35.25 -0.654 1 91.88 230 GLU A C 1
ATOM 1872 O O . GLU A 1 230 ? -6.027 36.438 -0.828 1 91.88 230 GLU A O 1
ATOM 1877 N N . ASN A 1 231 ? -6.621 34.75 0.479 1 92 231 ASN A N 1
ATOM 1878 C CA . ASN A 1 231 ? -6.746 35.562 1.668 1 92 231 ASN A CA 1
ATOM 1879 C C . ASN A 1 231 ? -5.477 36.375 1.923 1 92 231 ASN A C 1
ATOM 1881 O O . ASN A 1 231 ? -5.531 37.594 2.078 1 92 231 ASN A O 1
ATOM 1885 N N . LEU A 1 232 ? -4.379 35.75 1.931 1 92.69 232 LEU A N 1
ATOM 1886 C CA . LEU A 1 232 ? -3.102 36.375 2.268 1 92.69 232 LEU A CA 1
ATOM 1887 C C . LEU A 1 232 ? -2.6 37.25 1.119 1 92.69 232 LEU A C 1
ATOM 1889 O O . LEU A 1 232 ? -2.016 38.312 1.349 1 92.69 232 LEU A O 1
ATOM 1893 N N . ALA A 1 233 ? -2.846 36.812 -0.105 1 93.06 233 ALA A N 1
ATOM 1894 C CA . ALA A 1 233 ? -2.463 37.625 -1.266 1 93.06 233 ALA A CA 1
ATOM 1895 C C . ALA A 1 233 ? -3.225 38.938 -1.299 1 93.06 233 ALA A C 1
ATOM 1897 O O . ALA A 1 233 ? -2.637 40 -1.532 1 93.06 233 ALA A O 1
ATOM 1898 N N . ASN A 1 234 ? -4.504 38.812 -1.032 1 92.88 234 ASN A N 1
ATOM 1899 C CA . ASN A 1 234 ? -5.336 40.031 -0.988 1 92.88 234 ASN A CA 1
ATOM 1900 C C . ASN A 1 234 ? -4.949 40.938 0.177 1 92.88 234 ASN A C 1
ATOM 1902 O O . ASN A 1 234 ? -4.969 42.156 0.048 1 92.88 234 ASN A O 1
ATOM 1906 N N . THR A 1 235 ? -4.699 40.281 1.254 1 90 235 THR A N 1
ATOM 1907 C CA . THR A 1 235 ? -4.246 41.062 2.418 1 90 235 THR A CA 1
ATOM 1908 C C . THR A 1 235 ? -2.994 41.844 2.084 1 90 235 THR A C 1
ATOM 1910 O O . THR A 1 235 ? -2.898 43.031 2.428 1 90 235 THR A O 1
ATOM 1913 N N . LYS A 1 236 ? -2.061 41.25 1.457 1 88.44 236 LYS A N 1
ATOM 1914 C CA . LYS A 1 236 ? -0.839 41.938 1.036 1 88.44 236 LYS A CA 1
ATOM 1915 C C . LYS A 1 236 ? -1.156 43.156 0.168 1 88.44 236 LYS A C 1
ATOM 1917 O O . LYS A 1 236 ? -0.549 44.219 0.33 1 88.44 236 LYS A O 1
ATOM 1922 N N . GLN A 1 237 ? -2.115 43 -0.678 1 88.19 237 GLN A N 1
ATOM 1923 C CA . GLN A 1 237 ? -2.518 44.062 -1.575 1 88.19 237 GLN A CA 1
ATOM 1924 C C . GLN A 1 237 ? -3.162 45.219 -0.802 1 88.19 237 GLN A C 1
ATOM 1926 O O . GLN A 1 237 ? -2.906 46.375 -1.088 1 88.19 237 GLN A O 1
ATOM 1931 N N . ILE A 1 238 ? -3.953 44.875 0.144 1 87.44 238 ILE A N 1
ATOM 1932 C CA . ILE A 1 238 ? -4.621 45.875 0.976 1 87.44 238 ILE A CA 1
ATOM 1933 C C . ILE A 1 238 ? -3.58 46.656 1.755 1 87.44 238 ILE A C 1
ATOM 1935 O O . ILE A 1 238 ? -3.688 47.906 1.866 1 87.44 238 ILE A O 1
ATOM 1939 N N . LEU A 1 239 ? -2.635 46 2.25 1 83.12 239 LEU A N 1
ATOM 1940 C CA . LEU A 1 239 ? -1.581 46.656 3.02 1 83.12 239 LEU A CA 1
ATOM 1941 C C . LEU A 1 239 ? -0.771 47.594 2.141 1 83.12 239 LEU A C 1
ATOM 1943 O O . LEU A 1 239 ? -0.373 48.656 2.588 1 83.12 239 LEU A O 1
ATOM 1947 N N . HIS A 1 240 ? -0.562 47.188 0.968 1 82.88 240 HIS A N 1
ATOM 1948 C CA . HIS A 1 240 ? 0.167 48.031 0.021 1 82.88 240 HIS A CA 1
ATOM 1949 C C . HIS A 1 240 ? -0.623 49.281 -0.322 1 82.88 240 HIS A C 1
ATOM 1951 O O . HIS A 1 240 ? -0.048 50.375 -0.444 1 82.88 240 HIS A O 1
ATOM 1957 N N . ASP A 1 241 ? -1.877 49.188 -0.35 1 81.75 241 ASP A N 1
ATOM 1958 C CA . ASP A 1 241 ? -2.727 50.281 -0.822 1 81.75 241 ASP A CA 1
ATOM 1959 C C . ASP A 1 241 ? -3.082 51.219 0.318 1 81.75 241 ASP A C 1
ATOM 1961 O O . ASP A 1 241 ? -3.189 52.438 0.111 1 81.75 241 ASP A O 1
ATOM 1965 N N . ARG A 1 242 ? -3.373 50.688 1.359 1 72.31 242 ARG A N 1
ATOM 1966 C CA . ARG A 1 242 ? -4.031 51.469 2.393 1 72.31 242 ARG A CA 1
ATOM 1967 C C . ARG A 1 242 ? -3.029 51.938 3.445 1 72.31 242 ARG A C 1
ATOM 1969 O O . ARG A 1 242 ? -3.215 53 4.062 1 72.31 242 ARG A O 1
ATOM 1976 N N . LEU A 1 243 ? -2.227 51 3.752 1 63.03 243 LEU A N 1
ATOM 1977 C CA . LEU A 1 243 ? -1.431 51.375 4.922 1 63.03 243 LEU A CA 1
ATOM 1978 C C . LEU A 1 243 ? -0.145 52.062 4.512 1 63.03 243 LEU A C 1
ATOM 1980 O O . LEU A 1 243 ? 0.536 51.656 3.578 1 63.03 243 LEU A O 1
ATOM 1984 N N . ALA A 1 244 ? -0.116 53.344 4.812 1 58.72 244 ALA A N 1
ATOM 1985 C CA . ALA A 1 244 ? 1.062 54.188 4.609 1 58.72 244 ALA A CA 1
ATOM 1986 C C . ALA A 1 244 ? 2.301 53.562 5.234 1 58.72 244 ALA A C 1
ATOM 1988 O O . ALA A 1 244 ? 3.42 54.062 5.039 1 58.72 244 ALA A O 1
ATOM 1989 N N . PHE A 1 245 ? 2.014 52.5 6.195 1 56.09 245 PHE A N 1
ATOM 1990 C CA . PHE A 1 245 ? 3.168 51.938 6.871 1 56.09 245 PHE A CA 1
ATOM 1991 C C . PHE A 1 245 ? 3.299 50.438 6.547 1 56.09 245 PHE A C 1
ATOM 1993 O O . PHE A 1 245 ? 2.307 49.781 6.227 1 56.09 245 PHE A O 1
ATOM 2000 N N . ARG A 1 246 ? 4.441 50.125 6.215 1 63.28 246 ARG A N 1
ATOM 2001 C CA . ARG A 1 246 ? 4.762 48.719 6.059 1 63.28 246 ARG A CA 1
ATOM 2002 C C . ARG A 1 246 ? 4.742 48 7.406 1 63.28 246 ARG A C 1
ATOM 2004 O O . ARG A 1 246 ? 5.551 48.312 8.289 1 63.28 246 ARG A O 1
ATOM 2011 N N . PRO A 1 247 ? 3.604 47.219 7.527 1 64.56 247 PRO A N 1
ATOM 2012 C CA . PRO A 1 247 ? 3.672 46.5 8.812 1 64.56 247 PRO A CA 1
ATOM 2013 C C . PRO A 1 247 ? 4.969 45.719 8.984 1 64.56 247 PRO A C 1
ATOM 2015 O O . PRO A 1 247 ? 5.43 45.062 8.039 1 64.56 247 PRO A O 1
ATOM 2018 N N . GLU A 1 248 ? 5.68 46.125 10.031 1 69.94 248 GLU A N 1
ATOM 2019 C CA . GLU A 1 248 ? 6.961 45.469 10.305 1 69.94 248 GLU A CA 1
ATOM 2020 C C . GLU A 1 248 ? 6.766 44.125 11.008 1 69.94 248 GLU A C 1
ATOM 2022 O O . GLU A 1 248 ? 7.574 43.219 10.844 1 69.94 248 GLU A O 1
ATOM 2027 N N . ASN A 1 249 ? 5.637 44.094 11.758 1 85.31 249 ASN A N 1
ATOM 2028 C CA . ASN A 1 249 ? 5.375 42.875 12.531 1 85.31 249 ASN A CA 1
ATOM 2029 C C . ASN A 1 249 ? 3.928 42.438 12.375 1 85.31 249 ASN A C 1
ATOM 2031 O O . ASN A 1 249 ? 3.004 43.094 12.836 1 85.31 249 ASN A O 1
ATOM 2035 N N .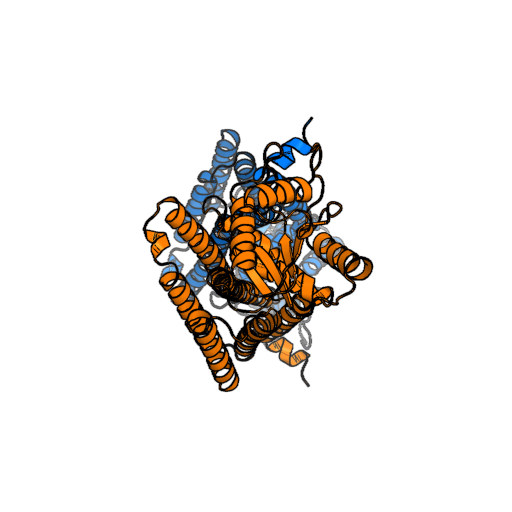 MET A 1 250 ? 3.771 41.344 11.633 1 91.56 250 MET A N 1
ATOM 2036 C CA . MET A 1 250 ? 2.43 40.812 11.414 1 91.56 250 MET A CA 1
ATOM 2037 C C . MET A 1 250 ? 2.246 39.469 12.133 1 91.56 250 MET A C 1
ATOM 2039 O O . MET A 1 250 ? 3.193 38.688 12.266 1 91.56 250 MET A O 1
ATOM 2043 N N . THR A 1 251 ? 1.052 39.281 12.602 1 94.12 251 THR A N 1
ATOM 2044 C CA . THR A 1 251 ? 0.714 38 13.25 1 94.12 251 THR A CA 1
ATOM 2045 C C . THR A 1 251 ? -0.541 37.406 12.625 1 94.12 251 THR A C 1
ATOM 2047 O O . THR A 1 251 ? -1.579 38.062 12.539 1 94.12 251 THR A O 1
ATOM 2050 N N . ILE A 1 252 ? -0.402 36.219 12.203 1 95.62 252 ILE A N 1
ATOM 2051 C CA . ILE A 1 252 ? -1.537 35.5 11.656 1 95.62 252 ILE A CA 1
ATOM 2052 C C . ILE A 1 252 ? -2.219 34.688 12.766 1 95.62 252 ILE A C 1
ATOM 2054 O O . ILE A 1 252 ? -1.553 34 13.539 1 95.62 252 ILE A O 1
ATOM 2058 N N . VAL A 1 253 ? -3.527 34.844 12.844 1 96.06 253 VAL A N 1
ATOM 2059 C CA . VAL A 1 253 ? -4.328 34.094 13.812 1 96.06 253 VAL A CA 1
ATOM 2060 C C . VAL A 1 253 ? -5.25 33.125 13.086 1 96.06 253 VAL A C 1
ATOM 2062 O O . VAL A 1 253 ? -6.027 33.531 12.219 1 96.06 253 VAL A O 1
ATOM 2065 N N . THR A 1 254 ? -5.141 31.906 13.383 1 96.81 254 THR A N 1
ATOM 2066 C CA . THR A 1 254 ? -5.996 30.859 12.852 1 96.81 254 THR A CA 1
ATOM 2067 C C . THR A 1 254 ? -6.051 29.672 13.812 1 96.81 254 THR A C 1
ATOM 2069 O O . THR A 1 254 ? -5.566 29.75 14.945 1 96.81 254 THR A O 1
ATOM 2072 N N . SER A 1 255 ? -6.754 28.625 13.445 1 96.69 255 SER A N 1
ATOM 2073 C CA . SER A 1 255 ? -6.859 27.438 14.297 1 96.69 255 SER A CA 1
ATOM 2074 C C . SER A 1 255 ? -5.555 26.656 14.305 1 96.69 255 SER A C 1
ATOM 2076 O O . SER A 1 255 ? -4.773 26.719 13.359 1 96.69 255 SER A O 1
ATOM 2078 N N . GLN A 1 256 ? -5.332 25.969 15.32 1 95.19 256 GLN A N 1
ATOM 2079 C CA . GLN A 1 256 ? -4.066 25.281 15.555 1 95.19 256 GLN A CA 1
ATOM 2080 C C . GLN A 1 256 ? -3.736 24.328 14.414 1 95.19 256 GLN A C 1
ATOM 2082 O O . GLN A 1 256 ? -2.57 24.156 14.047 1 95.19 256 GLN A O 1
ATOM 2087 N N . PHE A 1 257 ? -4.691 23.688 13.789 1 96.06 257 PHE A N 1
ATOM 2088 C CA . PHE A 1 257 ? -4.418 22.719 12.734 1 96.06 257 PHE A CA 1
ATOM 2089 C C . PHE A 1 257 ? -3.973 23.422 11.461 1 96.06 257 PHE A C 1
ATOM 2091 O O . PHE A 1 257 ? -3.377 22.812 10.57 1 96.06 257 PHE A O 1
ATOM 2098 N N . HIS A 1 258 ? -4.219 24.719 11.328 1 96.81 258 HIS A N 1
ATOM 2099 C CA . HIS A 1 258 ? -4.094 25.438 10.07 1 96.81 258 HIS A CA 1
ATOM 2100 C C . HIS A 1 258 ? -2.9 26.391 10.094 1 96.81 258 HIS A C 1
ATOM 2102 O O . HIS A 1 258 ? -2.527 26.953 9.062 1 96.81 258 HIS A O 1
ATOM 2108 N N . ILE A 1 259 ? -2.264 26.578 11.188 1 96.5 259 ILE A N 1
ATOM 2109 C CA . ILE A 1 259 ? -1.308 27.656 11.406 1 96.5 259 ILE A CA 1
ATOM 2110 C C . ILE A 1 259 ? -0.059 27.422 10.555 1 96.5 259 ILE A C 1
ATOM 2112 O O . ILE A 1 259 ? 0.472 28.359 9.953 1 96.5 259 ILE A O 1
ATOM 2116 N N . LEU A 1 260 ? 0.361 26.188 10.445 1 97.06 260 LEU A N 1
ATOM 2117 C CA . LEU A 1 260 ? 1.58 25.906 9.695 1 97.06 260 LEU A CA 1
ATOM 2118 C C . LEU A 1 260 ? 1.364 26.156 8.203 1 97.06 260 LEU A C 1
ATOM 2120 O O . LEU A 1 260 ? 2.234 26.703 7.527 1 97.06 260 LEU A O 1
ATOM 2124 N N . ARG A 1 261 ? 0.238 25.734 7.707 1 97.19 261 ARG A N 1
ATOM 2125 C CA . ARG A 1 261 ? -0.071 25.969 6.301 1 97.19 261 ARG A CA 1
ATOM 2126 C C . ARG A 1 261 ? -0.22 27.469 6.023 1 97.19 261 ARG A C 1
ATOM 2128 O O . ARG A 1 261 ? 0.243 27.969 4.992 1 97.19 261 ARG A O 1
ATOM 2135 N N . ALA A 1 262 ? -0.804 28.203 6.953 1 96.94 262 ALA A N 1
ATOM 2136 C CA . ALA A 1 262 ? -0.947 29.641 6.828 1 96.94 262 ALA A CA 1
ATOM 2137 C C . ALA A 1 262 ? 0.417 30.328 6.758 1 96.94 262 ALA A C 1
ATOM 2139 O O . ALA A 1 262 ? 0.643 31.188 5.91 1 96.94 262 ALA A O 1
ATOM 2140 N N . LEU A 1 263 ? 1.276 29.938 7.609 1 96.19 263 LEU A N 1
ATOM 2141 C CA . LEU A 1 263 ? 2.615 30.516 7.645 1 96.19 263 LEU A CA 1
ATOM 2142 C C . LEU A 1 263 ? 3.395 30.156 6.383 1 96.19 263 LEU A C 1
ATOM 2144 O O . LEU A 1 263 ? 4.199 30.969 5.902 1 96.19 263 LEU A O 1
ATOM 2148 N N . ARG A 1 264 ? 3.15 28.969 5.879 1 97 264 ARG A N 1
ATOM 2149 C CA . ARG A 1 264 ? 3.795 28.578 4.629 1 97 264 ARG A CA 1
ATOM 2150 C C . ARG A 1 264 ? 3.334 29.469 3.475 1 97 264 ARG A C 1
ATOM 2152 O O . ARG A 1 264 ? 4.148 29.922 2.668 1 97 264 ARG A O 1
ATOM 2159 N N . PHE A 1 265 ? 2.064 29.719 3.414 1 96.62 265 PHE A N 1
ATOM 2160 C CA . PHE A 1 265 ? 1.533 30.594 2.375 1 96.62 265 PHE A CA 1
ATOM 2161 C C . PHE A 1 265 ? 2.082 32 2.527 1 96.62 265 PHE A C 1
ATOM 2163 O O . PHE A 1 265 ? 2.42 32.656 1.537 1 96.62 265 PHE A O 1
ATOM 2170 N N . ALA A 1 266 ? 2.168 32.469 3.775 1 95.06 266 ALA A N 1
ATOM 2171 C CA . ALA A 1 266 ? 2.766 33.781 4.027 1 95.06 266 ALA A CA 1
ATOM 2172 C C . ALA A 1 266 ? 4.199 33.844 3.51 1 95.06 266 ALA A C 1
ATOM 2174 O O . ALA A 1 266 ? 4.602 34.812 2.883 1 95.06 266 ALA A O 1
ATOM 2175 N N . GLN A 1 267 ? 4.898 32.781 3.742 1 94.5 267 GLN A N 1
ATOM 2176 C CA . GLN A 1 267 ? 6.273 32.688 3.271 1 94.5 267 GLN A CA 1
ATOM 2177 C C . GLN A 1 267 ? 6.344 32.75 1.749 1 94.5 267 GLN A C 1
ATOM 2179 O O . GLN A 1 267 ? 7.168 33.469 1.189 1 94.5 267 GLN A O 1
ATOM 2184 N N . ILE A 1 268 ? 5.488 32 1.102 1 94.19 268 ILE A N 1
ATOM 2185 C CA . ILE A 1 268 ? 5.445 31.969 -0.356 1 94.19 268 ILE A CA 1
ATOM 2186 C C . ILE A 1 268 ? 5.141 33.375 -0.907 1 94.19 268 ILE A C 1
ATOM 2188 O O . ILE A 1 268 ? 5.703 33.781 -1.926 1 94.19 268 ILE A O 1
ATOM 2192 N N . LEU A 1 269 ? 4.328 34.062 -0.182 1 93.25 269 LEU A N 1
ATOM 2193 C CA . LEU A 1 269 ? 3.898 35.406 -0.61 1 93.25 269 LEU A CA 1
ATOM 2194 C C . LEU A 1 269 ? 4.852 36.469 -0.097 1 93.25 269 LEU A C 1
ATOM 2196 O O . LEU A 1 269 ? 4.594 37.656 -0.261 1 93.25 269 LEU A O 1
ATOM 2200 N N . LYS A 1 270 ? 5.938 36.094 0.621 1 91.38 270 LYS A N 1
ATOM 2201 C CA . LYS A 1 270 ? 6.973 36.969 1.142 1 91.38 270 LYS A CA 1
ATOM 2202 C C . LYS A 1 270 ? 6.406 37.906 2.197 1 91.38 270 LYS A C 1
ATOM 2204 O O . LYS A 1 270 ? 6.762 39.094 2.234 1 91.38 270 LYS A O 1
ATOM 2209 N N . ILE A 1 271 ? 5.492 37.406 2.951 1 89.62 271 ILE A N 1
ATOM 2210 C CA . ILE A 1 271 ? 4.961 38.094 4.121 1 89.62 271 ILE A CA 1
ATOM 2211 C C . ILE A 1 271 ? 5.652 37.594 5.383 1 89.62 271 ILE A C 1
ATOM 2213 O O . ILE A 1 271 ? 5.574 36.406 5.707 1 89.62 271 ILE A O 1
ATOM 2217 N N . LYS A 1 272 ? 6.383 38.438 5.949 1 88.06 272 LYS A N 1
ATOM 2218 C CA . LYS A 1 272 ? 6.992 38.062 7.219 1 88.06 272 LYS A CA 1
ATOM 2219 C C . LYS A 1 272 ? 5.977 38.125 8.359 1 88.06 272 LYS A C 1
ATOM 2221 O O . LYS A 1 272 ? 5.625 39.219 8.82 1 88.06 272 LYS A O 1
ATOM 2226 N N . ALA A 1 273 ? 5.504 37 8.773 1 90.56 273 ALA A N 1
ATOM 2227 C CA . ALA A 1 273 ? 4.465 36.969 9.797 1 90.56 273 ALA A CA 1
ATOM 2228 C C . ALA A 1 273 ? 4.754 35.875 10.844 1 90.56 273 ALA A C 1
ATOM 2230 O O . ALA A 1 273 ? 5.309 34.844 10.523 1 90.56 273 ALA A O 1
ATOM 2231 N N . SER A 1 274 ? 4.434 36.219 12.047 1 91.5 274 SER A N 1
ATOM 2232 C CA . SER A 1 274 ? 4.371 35.219 13.109 1 91.5 274 SER A CA 1
ATOM 2233 C C . SER A 1 274 ? 2.979 34.594 13.203 1 91.5 274 SER A C 1
ATOM 2235 O O . SER A 1 274 ? 2.033 35.094 12.578 1 91.5 274 SER A O 1
ATOM 2237 N N . GLY A 1 275 ? 2.926 33.469 13.914 1 92.25 275 GLY A N 1
ATOM 2238 C CA . GLY A 1 275 ? 1.64 32.812 14 1 92.25 275 GLY A CA 1
ATOM 2239 C C . GLY A 1 275 ? 1.195 32.531 15.422 1 92.25 275 GLY A C 1
ATOM 2240 O O . GLY A 1 275 ? 2.023 32.281 16.297 1 92.25 275 GLY A O 1
ATOM 2241 N N . ILE A 1 276 ? -0.085 32.688 15.672 1 92.12 276 ILE A N 1
ATOM 2242 C CA . ILE A 1 276 ? -0.75 32.25 16.891 1 92.12 276 ILE A CA 1
ATOM 2243 C C . ILE A 1 276 ? -2.008 31.469 16.547 1 92.12 276 ILE A C 1
ATOM 2245 O O . ILE A 1 276 ? -2.697 31.781 15.57 1 92.12 276 ILE A O 1
ATOM 2249 N N . SER A 1 277 ? -2.174 30.453 17.359 1 94.38 277 SER A N 1
ATOM 2250 C CA . SER A 1 277 ? -3.307 29.625 16.969 1 94.38 277 SER A CA 1
ATOM 2251 C C . SER A 1 277 ? -4.324 29.5 18.094 1 94.38 277 SER A C 1
ATOM 2253 O O . SER A 1 277 ? -3.998 29.75 19.25 1 94.38 277 SER A O 1
ATOM 2255 N N . SER A 1 278 ? -5.59 29.328 17.703 1 94.38 278 SER A N 1
ATOM 2256 C CA . SER A 1 278 ? -6.684 29.078 18.641 1 94.38 278 SER A CA 1
ATOM 2257 C C . SER A 1 278 ? -7.012 27.578 18.703 1 94.38 278 SER A C 1
ATOM 2259 O O . SER A 1 278 ? -6.527 26.797 17.891 1 94.38 278 SER A O 1
ATOM 2261 N N . ARG A 1 279 ? -7.816 27.203 19.625 1 91.56 279 ARG A N 1
ATOM 2262 C CA . ARG A 1 279 ? -8.227 25.828 19.812 1 91.56 279 ARG A CA 1
ATOM 2263 C C . ARG A 1 279 ? -9.258 25.406 18.781 1 91.56 279 ARG A C 1
ATOM 2265 O O . ARG A 1 279 ? -9.828 26.25 18.094 1 91.56 279 ARG A O 1
ATOM 2272 N N . THR A 1 280 ? -9.367 24.156 18.641 1 93.19 280 THR A N 1
ATOM 2273 C CA . THR A 1 280 ? -10.312 23.516 17.734 1 93.19 280 THR A CA 1
ATOM 2274 C C . THR A 1 280 ? -11.172 22.5 18.469 1 93.19 280 THR A C 1
ATOM 2276 O O . THR A 1 280 ? -10.68 21.766 19.328 1 93.19 280 THR A O 1
ATOM 2279 N N . PRO A 1 281 ? -12.492 22.547 18.172 1 90.5 281 PRO A N 1
ATOM 2280 C CA . PRO A 1 281 ? -13.32 21.516 18.797 1 90.5 281 PRO A CA 1
ATOM 2281 C C . PRO A 1 281 ? -12.82 20.109 18.516 1 90.5 281 PRO A C 1
ATOM 2283 O O . PRO A 1 281 ? -12.453 19.797 17.375 1 90.5 281 PRO A O 1
ATOM 2286 N N . TYR A 1 282 ? -12.93 19.25 19.547 1 89.5 282 TYR A N 1
ATOM 2287 C CA . TYR A 1 282 ? -12.328 17.922 19.438 1 89.5 282 TYR A CA 1
ATOM 2288 C C . TYR A 1 282 ? -13.102 17.047 18.469 1 89.5 282 TYR A C 1
ATOM 2290 O O . TYR A 1 282 ? -12.555 16.094 17.906 1 89.5 282 TYR A O 1
ATOM 2298 N N . ALA A 1 283 ? -14.43 17.312 18.266 1 83.56 283 ALA A N 1
ATOM 2299 C CA . ALA A 1 283 ? -15.312 16.469 17.469 1 83.56 283 ALA A CA 1
ATOM 2300 C C . ALA A 1 283 ? -14.773 16.297 16.047 1 83.56 283 ALA A C 1
ATOM 2302 O O . ALA A 1 283 ? -14.883 15.219 15.461 1 83.56 283 ALA A O 1
ATOM 2303 N N . PHE A 1 284 ? -14.086 17.312 15.508 1 86.69 284 PHE A N 1
ATOM 2304 C CA . PHE A 1 284 ? -13.602 17.172 14.141 1 86.69 284 PHE A CA 1
ATOM 2305 C C . PHE A 1 284 ? -12.117 17.531 14.055 1 86.69 284 PHE A C 1
ATOM 2307 O O . PHE A 1 284 ? -11.617 17.828 12.969 1 86.69 284 PHE A O 1
ATOM 2314 N N . PHE A 1 285 ? -11.461 17.531 15.164 1 92.75 285 PHE A N 1
ATOM 2315 C CA . PHE A 1 285 ? -10.086 18.016 15.234 1 92.75 285 PHE A CA 1
ATOM 2316 C C . PHE A 1 285 ? -9.141 17.062 14.492 1 92.75 285 PHE A C 1
ATOM 2318 O O . PHE A 1 285 ? -8.234 17.516 13.789 1 92.75 285 PHE A O 1
ATOM 2325 N N . ASP A 1 286 ? -9.406 15.75 14.578 1 91.75 286 ASP A N 1
ATOM 2326 C CA . ASP A 1 286 ? -8.539 14.805 13.891 1 91.75 286 ASP A CA 1
ATOM 2327 C C . ASP A 1 286 ? -8.672 14.938 12.375 1 91.75 286 ASP A C 1
ATOM 2329 O O . ASP A 1 286 ? -7.672 14.914 11.656 1 91.75 286 ASP A O 1
ATOM 2333 N N . THR A 1 287 ? -9.891 15.141 11.906 1 91.38 287 THR A N 1
ATOM 2334 C CA . THR A 1 287 ? -10.125 15.328 10.477 1 91.38 287 THR A CA 1
ATOM 2335 C C . THR A 1 287 ? -9.445 16.594 9.977 1 91.38 287 THR A C 1
ATOM 2337 O O . THR A 1 287 ? -8.781 16.578 8.938 1 91.38 287 THR A O 1
ATOM 2340 N N . ALA A 1 288 ? -9.555 17.656 10.719 1 94.38 288 ALA A N 1
ATOM 2341 C CA . ALA A 1 288 ? -8.945 18.922 10.359 1 94.38 288 ALA A CA 1
ATOM 2342 C C . ALA A 1 288 ? -7.426 18.812 10.312 1 94.38 288 ALA A C 1
ATOM 2344 O O . ALA A 1 288 ? -6.789 19.297 9.367 1 94.38 288 ALA A O 1
ATOM 2345 N N . LEU A 1 289 ? -6.914 18.109 11.297 1 96.12 289 LEU A N 1
ATOM 2346 C CA . LEU A 1 289 ? -5.469 17.938 11.383 1 96.12 289 LEU A CA 1
ATOM 2347 C C . LEU A 1 289 ? -4.941 17.141 10.195 1 96.12 289 LEU A C 1
ATOM 2349 O O . LEU A 1 289 ? -3.965 17.531 9.555 1 96.12 289 LEU A O 1
ATOM 2353 N N . ILE A 1 290 ? -5.602 16.078 9.875 1 94.88 290 ILE A N 1
ATOM 2354 C CA . ILE A 1 290 ? -5.133 15.18 8.82 1 94.88 290 ILE A CA 1
ATOM 2355 C C . ILE A 1 290 ? -5.246 15.883 7.465 1 94.88 290 ILE A C 1
ATOM 2357 O O . ILE A 1 290 ? -4.32 15.844 6.656 1 94.88 290 ILE A O 1
ATOM 2361 N N . ARG A 1 291 ? -6.324 16.562 7.258 1 94.19 291 ARG A N 1
ATOM 2362 C CA . ARG A 1 291 ? -6.52 17.281 6.008 1 94.19 291 ARG A CA 1
ATOM 2363 C C . ARG A 1 291 ? -5.469 18.375 5.84 1 94.19 291 ARG A C 1
ATOM 2365 O O . ARG A 1 291 ? -4.891 18.531 4.762 1 94.19 291 ARG A O 1
ATOM 2372 N N . ASP A 1 292 ? -5.23 19.109 6.883 1 96.56 292 ASP A N 1
ATOM 2373 C CA . ASP A 1 292 ? -4.27 20.203 6.797 1 96.56 292 ASP A CA 1
ATOM 2374 C C . ASP A 1 292 ? -2.838 19.672 6.703 1 96.56 292 ASP A C 1
ATOM 2376 O O . ASP A 1 292 ? -1.989 20.266 6.043 1 96.56 292 ASP A O 1
ATOM 2380 N N . PHE A 1 293 ? -2.576 18.531 7.371 1 97.12 293 PHE A N 1
ATOM 2381 C CA . PHE A 1 293 ? -1.282 17.875 7.23 1 97.12 293 PHE A CA 1
ATOM 2382 C C . PHE A 1 293 ? -1.001 17.531 5.773 1 97.12 293 PHE A C 1
ATOM 2384 O O . PHE A 1 293 ? 0.067 17.859 5.25 1 97.12 293 PHE A O 1
ATOM 2391 N N . LEU A 1 294 ? -1.967 16.969 5.148 1 95.44 294 LEU A N 1
ATOM 2392 C CA . LEU A 1 294 ? -1.811 16.578 3.754 1 95.44 294 LEU A CA 1
ATOM 2393 C C . LEU A 1 294 ? -1.679 17.797 2.852 1 95.44 294 LEU A C 1
ATOM 2395 O O . LEU A 1 294 ? -0.88 17.797 1.912 1 95.44 294 LEU A O 1
ATOM 2399 N N . ALA A 1 295 ? -2.422 18.797 3.158 1 95.75 295 ALA A N 1
ATOM 2400 C CA . ALA A 1 295 ? -2.359 20.016 2.373 1 95.75 295 ALA A CA 1
ATOM 2401 C C . ALA A 1 295 ? -1.006 20.703 2.535 1 95.75 295 ALA A C 1
ATOM 2403 O O . ALA A 1 295 ? -0.444 21.219 1.564 1 95.75 295 ALA A O 1
ATOM 2404 N N . LEU A 1 296 ? -0.544 20.719 3.768 1 97.31 296 LEU A N 1
ATOM 2405 C CA . LEU A 1 296 ? 0.769 21.312 4.016 1 97.31 296 LEU A CA 1
ATOM 2406 C C . LEU A 1 296 ? 1.854 20.547 3.264 1 97.31 296 LEU A C 1
ATOM 2408 O O . LEU A 1 296 ? 2.734 21.156 2.648 1 97.31 296 LEU A O 1
ATOM 2412 N N . MET A 1 297 ? 1.771 19.234 3.33 1 96.56 297 MET A N 1
ATOM 2413 C CA . MET A 1 297 ? 2.73 18.406 2.598 1 96.56 297 MET A CA 1
ATOM 2414 C C . MET A 1 297 ? 2.658 18.688 1.101 1 96.56 297 MET A C 1
ATOM 2416 O O . MET A 1 297 ? 3.684 18.703 0.416 1 96.56 297 MET A O 1
ATOM 2420 N N . TYR A 1 298 ? 1.505 18.953 0.652 1 95.12 298 TYR A N 1
ATOM 2421 C CA . TYR A 1 298 ? 1.323 19.266 -0.762 1 95.12 298 TYR A CA 1
ATOM 2422 C C . TYR A 1 298 ? 2.02 20.562 -1.13 1 95.12 298 TYR A C 1
ATOM 2424 O O . TYR A 1 298 ? 2.527 20.719 -2.244 1 95.12 298 TYR A O 1
ATOM 2432 N N . CYS A 1 299 ? 2.061 21.484 -0.182 1 95.25 299 CYS A N 1
ATOM 2433 C CA . CYS A 1 299 ? 2.785 22.719 -0.422 1 95.25 299 CYS A CA 1
ATOM 2434 C C . CYS A 1 299 ? 4.266 22.453 -0.661 1 95.25 299 CYS A C 1
ATOM 2436 O O . CYS A 1 299 ? 4.957 23.266 -1.276 1 95.25 299 CYS A O 1
ATOM 2438 N N . TYR A 1 300 ? 4.715 21.328 -0.203 1 96.25 300 TYR A N 1
ATOM 2439 C CA . TYR A 1 300 ? 6.113 20.953 -0.37 1 96.25 300 TYR A CA 1
ATOM 2440 C C . TYR A 1 300 ? 6.254 19.812 -1.381 1 96.25 300 TYR A C 1
ATOM 2442 O O . TYR A 1 300 ? 7.152 18.984 -1.263 1 96.25 300 TYR A O 1
ATOM 2450 N N . LYS A 1 301 ? 5.395 19.719 -2.369 1 95.25 301 LYS A N 1
ATOM 2451 C CA . LYS A 1 301 ? 5.293 18.578 -3.283 1 95.25 301 LYS A CA 1
ATOM 2452 C C . LYS A 1 301 ? 6.594 18.391 -4.062 1 95.25 301 LYS A C 1
ATOM 2454 O O . LYS A 1 301 ? 6.98 17.25 -4.359 1 95.25 301 LYS A O 1
ATOM 2459 N N . LEU A 1 302 ? 7.266 19.484 -4.457 1 94.19 302 LEU A N 1
ATOM 2460 C CA . LEU A 1 302 ? 8.5 19.328 -5.227 1 94.19 302 LEU A CA 1
ATOM 2461 C C . LEU A 1 302 ? 9.586 18.656 -4.395 1 94.19 302 LEU A C 1
ATOM 2463 O O . LEU A 1 302 ? 10.219 17.703 -4.852 1 94.19 302 LEU A O 1
ATOM 2467 N N . LEU A 1 303 ? 9.734 19.125 -3.193 1 93 303 LEU A N 1
ATOM 2468 C CA . LEU A 1 303 ? 10.719 18.531 -2.291 1 93 303 LEU A CA 1
ATOM 2469 C C . LEU A 1 303 ? 10.367 17.078 -1.984 1 93 303 LEU A C 1
ATOM 2471 O O . LEU A 1 303 ? 11.242 16.219 -1.979 1 93 303 LEU A O 1
ATOM 2475 N N . LEU A 1 304 ? 9.117 16.812 -1.761 1 96 304 LEU A N 1
ATOM 2476 C CA . LEU A 1 304 ? 8.68 15.461 -1.426 1 96 304 LEU A CA 1
ATOM 2477 C C . LEU A 1 304 ? 8.859 14.523 -2.611 1 96 304 LEU A C 1
ATOM 2479 O O . LEU A 1 304 ? 9.219 13.359 -2.436 1 96 304 LEU A O 1
ATOM 2483 N N . THR A 1 305 ? 8.664 15.031 -3.814 1 96.06 305 THR A N 1
ATOM 2484 C CA . THR A 1 305 ? 8.867 14.219 -5.008 1 96.06 305 THR A CA 1
ATOM 2485 C C . THR A 1 305 ? 10.336 13.828 -5.156 1 96.06 305 THR A C 1
ATOM 2487 O O . THR A 1 305 ? 10.641 12.664 -5.434 1 96.06 305 THR A O 1
ATOM 2490 N N . ILE A 1 306 ? 11.188 14.773 -4.918 1 96.25 306 ILE A N 1
ATOM 2491 C CA . ILE A 1 306 ? 12.617 14.508 -4.984 1 96.25 306 ILE A CA 1
ATOM 2492 C C . ILE A 1 306 ? 13.008 13.492 -3.906 1 96.25 306 ILE A C 1
ATOM 2494 O O . ILE A 1 306 ? 13.703 12.516 -4.184 1 96.25 306 ILE A O 1
ATOM 2498 N N . TYR A 1 307 ? 12.516 13.688 -2.732 1 96.94 307 TYR A N 1
ATOM 2499 C CA . TYR A 1 307 ? 12.82 12.812 -1.606 1 96.94 307 TYR A CA 1
ATOM 2500 C C . TYR A 1 307 ? 12.312 11.398 -1.869 1 96.94 307 TYR A C 1
ATOM 2502 O O . TYR A 1 307 ? 13.047 10.422 -1.698 1 96.94 307 TYR A O 1
ATOM 2510 N N . PHE A 1 308 ? 11.086 11.258 -2.355 1 97 308 PHE A N 1
ATOM 2511 C CA . PHE A 1 308 ? 10.516 9.938 -2.609 1 97 308 PHE A CA 1
ATOM 2512 C C . PHE A 1 308 ? 11.195 9.273 -3.797 1 97 308 PHE A C 1
ATOM 2514 O O . PHE A 1 308 ? 11.32 8.047 -3.838 1 97 308 PHE A O 1
ATOM 2521 N N . GLY A 1 309 ? 11.562 10.109 -4.773 1 96.75 309 GLY A N 1
ATOM 2522 C CA . GLY A 1 309 ? 12.352 9.562 -5.871 1 96.75 309 GLY A CA 1
ATOM 2523 C C . GLY A 1 309 ? 13.68 8.984 -5.422 1 96.75 309 GLY A C 1
ATOM 2524 O O . GLY A 1 309 ? 14.062 7.895 -5.852 1 96.75 309 GLY A O 1
ATOM 2525 N N . LEU A 1 310 ? 14.328 9.711 -4.562 1 96.25 310 LEU A N 1
ATOM 2526 C CA . LEU A 1 310 ? 15.594 9.234 -4.016 1 96.25 310 LEU A CA 1
ATOM 2527 C C . LEU A 1 310 ? 15.383 7.957 -3.201 1 96.25 310 LEU A C 1
ATOM 2529 O O . LEU A 1 310 ? 16.188 7.023 -3.287 1 96.25 310 LEU A O 1
ATOM 2533 N N . LEU A 1 311 ? 14.328 7.926 -2.428 1 96.56 311 LEU A N 1
ATOM 2534 C CA . LEU A 1 311 ? 13.992 6.734 -1.663 1 96.56 311 LEU A CA 1
ATOM 2535 C C . LEU A 1 311 ? 13.758 5.543 -2.588 1 96.56 311 LEU A C 1
ATOM 2537 O O . LEU A 1 311 ? 14.133 4.414 -2.262 1 96.56 311 LEU A O 1
ATOM 2541 N N . PHE A 1 312 ? 13.117 5.848 -3.682 1 96.31 312 PHE A N 1
ATOM 2542 C CA . PHE A 1 312 ? 12.828 4.785 -4.641 1 96.31 312 PHE A CA 1
ATOM 2543 C C . PHE A 1 312 ? 14.117 4.18 -5.18 1 96.31 312 PHE A C 1
ATOM 2545 O O . PHE A 1 312 ? 14.297 2.961 -5.148 1 96.31 312 PHE A O 1
ATOM 2552 N N . ILE A 1 313 ? 14.969 5.023 -5.672 1 95.12 313 ILE A N 1
ATOM 2553 C CA . ILE A 1 313 ? 16.234 4.582 -6.246 1 95.12 313 ILE A CA 1
ATOM 2554 C C . ILE A 1 313 ? 17.031 3.787 -5.207 1 95.12 313 ILE A C 1
ATOM 2556 O O . ILE A 1 313 ? 17.5 2.689 -5.492 1 95.12 313 ILE A O 1
ATOM 2560 N N . ALA A 1 314 ? 17.094 4.297 -4.027 1 94.31 314 ALA A N 1
ATOM 2561 C CA . ALA A 1 314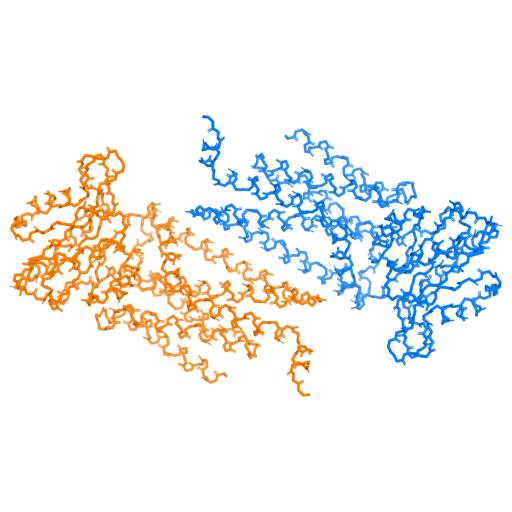 ? 17.859 3.645 -2.963 1 94.31 314 ALA A CA 1
ATOM 2562 C C . ALA A 1 314 ? 17.234 2.305 -2.584 1 94.31 314 ALA A C 1
ATOM 2564 O O . ALA A 1 314 ? 17.938 1.334 -2.318 1 94.31 314 ALA A O 1
ATOM 2565 N N . SER A 1 315 ? 15.914 2.252 -2.535 1 94.69 315 SER A N 1
ATOM 2566 C CA . SER A 1 315 ? 15.219 1.014 -2.193 1 94.69 315 SER A CA 1
ATOM 2567 C C . SER A 1 315 ? 15.445 -0.059 -3.252 1 94.69 315 SER A C 1
ATOM 2569 O O . SER A 1 315 ? 15.633 -1.232 -2.924 1 94.69 315 SER A O 1
ATOM 2571 N N . MET A 1 316 ? 15.406 0.345 -4.492 1 92.38 316 MET A N 1
ATOM 2572 C CA . MET A 1 316 ? 15.648 -0.592 -5.586 1 92.38 316 MET A CA 1
ATOM 2573 C C . MET A 1 316 ? 17.062 -1.148 -5.527 1 92.38 316 MET A C 1
ATOM 2575 O O . MET A 1 316 ? 17.281 -2.342 -5.742 1 92.38 316 MET A O 1
ATOM 2579 N N . LEU A 1 317 ? 17.969 -0.299 -5.246 1 88.44 317 LEU A N 1
ATOM 2580 C CA . LEU A 1 317 ? 19.375 -0.705 -5.184 1 88.44 317 LEU A CA 1
ATOM 2581 C C . LEU A 1 317 ? 19.625 -1.596 -3.973 1 88.44 317 LEU A C 1
ATOM 2583 O O . LEU A 1 317 ? 20.391 -2.559 -4.055 1 88.44 317 LEU A O 1
ATOM 2587 N N . GLU A 1 318 ? 19.016 -1.281 -2.895 1 85.81 318 GLU A N 1
ATOM 2588 C CA . GLU A 1 318 ? 19.203 -2.039 -1.66 1 85.81 318 GLU A CA 1
ATOM 2589 C C . GLU A 1 318 ? 18.609 -3.439 -1.779 1 85.81 318 GLU A C 1
ATOM 2591 O O . GLU A 1 318 ? 19.234 -4.418 -1.355 1 85.81 318 GLU A O 1
ATOM 2596 N N . ALA A 1 319 ? 17.469 -3.525 -2.342 1 82.62 319 ALA A N 1
ATOM 2597 C CA . ALA A 1 319 ? 16.766 -4.801 -2.455 1 82.62 319 ALA A CA 1
ATOM 2598 C C . ALA A 1 319 ? 17.422 -5.688 -3.516 1 82.62 319 ALA A C 1
ATOM 2600 O O . ALA A 1 319 ? 17.25 -6.91 -3.502 1 82.62 319 ALA A O 1
ATOM 2601 N N . ASN A 1 320 ? 18.047 -5.105 -4.477 1 78.19 320 ASN A N 1
ATOM 2602 C CA . ASN A 1 320 ? 18.672 -5.855 -5.562 1 78.19 320 ASN A CA 1
ATOM 2603 C C . ASN A 1 320 ? 20.109 -5.434 -5.781 1 78.19 320 ASN A C 1
ATOM 2605 O O . ASN A 1 320 ? 20.406 -4.645 -6.684 1 78.19 320 ASN A O 1
ATOM 2609 N N . PRO A 1 321 ? 20.891 -6.07 -4.949 1 64.38 321 PRO A N 1
ATOM 2610 C CA . PRO A 1 321 ? 22.297 -5.648 -5.07 1 64.38 321 PRO A CA 1
ATOM 2611 C C . PRO A 1 321 ? 22.875 -5.906 -6.461 1 64.38 321 PRO A C 1
ATOM 2613 O O . PRO A 1 321 ? 23.812 -5.23 -6.879 1 64.38 321 PRO A O 1
ATOM 2616 N N . PHE A 1 322 ? 22.391 -6.949 -7.121 1 55.34 322 PHE A N 1
ATOM 2617 C CA . PHE A 1 322 ? 22.875 -7.207 -8.477 1 55.34 322 PHE A CA 1
ATOM 2618 C C . PHE A 1 322 ? 22.656 -5.992 -9.367 1 55.34 322 PHE A C 1
ATOM 2620 O O . PHE A 1 322 ? 23.453 -5.715 -10.266 1 55.34 322 PHE A O 1
ATOM 2627 N N . LEU A 1 323 ? 21.672 -5.297 -9.078 1 48.19 323 LEU A N 1
ATOM 2628 C CA . LEU A 1 323 ? 21.438 -4.059 -9.82 1 48.19 323 LEU A CA 1
ATOM 2629 C C . LEU A 1 323 ? 22.562 -3.055 -9.555 1 48.19 323 LEU A C 1
ATOM 2631 O O . LEU A 1 323 ? 22.859 -2.213 -10.406 1 48.19 323 LEU A O 1
ATOM 2635 N N . LEU A 1 324 ? 23.016 -3.238 -8.336 1 47.5 324 LEU A N 1
ATOM 2636 C CA . LEU A 1 324 ? 24.172 -2.398 -8.047 1 47.5 324 LEU A CA 1
ATOM 2637 C C . LEU A 1 324 ? 25.328 -2.73 -8.984 1 47.5 324 LEU A C 1
ATOM 2639 O O . LEU A 1 324 ? 26.078 -1.838 -9.391 1 47.5 324 LEU A O 1
ATOM 2643 N N . LYS A 1 325 ? 25.453 -4.16 -9.211 1 49.72 325 LYS A N 1
ATOM 2644 C CA . LYS A 1 325 ? 26.547 -4.555 -10.102 1 49.72 325 LYS A CA 1
ATOM 2645 C C . LYS A 1 325 ? 26.281 -4.098 -11.531 1 49.72 325 LYS A C 1
ATOM 2647 O O . LYS A 1 325 ? 27.219 -3.781 -12.273 1 49.72 325 LYS A O 1
ATOM 2652 N N . LEU A 1 326 ? 25.266 -4.102 -12.023 1 37.75 326 LEU A N 1
ATOM 2653 C CA . LEU A 1 326 ? 24.984 -3.617 -13.367 1 37.75 326 LEU A CA 1
ATOM 2654 C C . LEU A 1 326 ? 25.234 -2.115 -13.477 1 37.75 326 LEU A C 1
ATOM 2656 O O . LEU A 1 326 ? 25.594 -1.616 -14.539 1 37.75 326 LEU A O 1
ATOM 2660 N N . PHE A 1 327 ? 24.859 -1.453 -12.492 1 37.78 327 PHE A N 1
ATOM 2661 C CA . PHE A 1 327 ? 25.141 -0.028 -12.57 1 37.78 327 PHE A CA 1
ATOM 2662 C C . PHE A 1 327 ? 26.578 0.257 -12.117 1 37.78 327 PHE A C 1
ATOM 2664 O O . PHE A 1 327 ? 27.078 1.374 -12.273 1 37.78 327 PHE A O 1
ATOM 2671 N N . GLY A 1 328 ? 27.156 -0.568 -11.438 1 31.02 328 GLY A N 1
ATOM 2672 C CA . GLY A 1 328 ? 28.594 -0.412 -11.211 1 31.02 328 GLY A CA 1
ATOM 2673 C C . GLY A 1 328 ? 29.438 -1.115 -12.258 1 31.02 328 GLY A C 1
ATOM 2674 O O . GLY A 1 328 ? 28.953 -2.002 -12.961 1 31.02 328 GLY A O 1
ATOM 2675 N N . GLN A 1 329 ? 30.844 -0.714 -12.648 1 29.3 329 GLN A N 1
ATOM 2676 C CA . GLN A 1 329 ? 31.938 -1.324 -13.398 1 29.3 329 GLN A CA 1
ATOM 2677 C C . GLN A 1 329 ? 32.219 -2.744 -12.906 1 29.3 329 GLN A C 1
ATOM 2679 O O . GLN A 1 329 ? 32.25 -2.994 -11.703 1 29.3 329 GLN A O 1
ATOM 2684 N N . MET B 1 1 ? -26.812 -11.297 -0.22 1 78.75 1 MET B N 1
ATOM 2685 C CA . MET B 1 1 ? -26.328 -12.273 0.755 1 78.75 1 MET B CA 1
ATOM 2686 C C . MET B 1 1 ? -26.547 -13.695 0.263 1 78.75 1 MET B C 1
ATOM 2688 O O . MET B 1 1 ? -25.641 -14.516 0.286 1 78.75 1 MET B O 1
ATOM 2692 N N . ILE B 1 2 ? -27.656 -13.945 -0.453 1 87.25 2 ILE B N 1
ATOM 2693 C CA . ILE B 1 2 ? -27.984 -15.297 -0.895 1 87.25 2 ILE B CA 1
ATOM 2694 C C . ILE B 1 2 ? -27.062 -15.695 -2.049 1 87.25 2 ILE B C 1
ATOM 2696 O O . ILE B 1 2 ? -26.531 -16.812 -2.078 1 87.25 2 ILE B O 1
ATOM 2700 N N . LEU B 1 3 ? -26.828 -14.734 -2.926 1 91 3 LEU B N 1
ATOM 2701 C CA . LEU B 1 3 ? -25.984 -15.023 -4.082 1 91 3 LEU B CA 1
ATOM 2702 C C . LEU B 1 3 ? -24.562 -15.367 -3.648 1 91 3 LEU B C 1
ATOM 2704 O O . LEU B 1 3 ? -23.969 -16.328 -4.152 1 91 3 LEU B O 1
ATOM 2708 N N . SER B 1 4 ? -24.031 -14.609 -2.723 1 91.38 4 SER B N 1
ATOM 2709 C CA . SER B 1 4 ? -22.688 -14.883 -2.229 1 91.38 4 SER B CA 1
ATOM 2710 C C . SER B 1 4 ? -22.609 -16.25 -1.548 1 91.38 4 SER B C 1
ATOM 2712 O O . SER B 1 4 ? -21.625 -16.969 -1.694 1 91.38 4 SER B O 1
ATOM 2714 N N . MET B 1 5 ? -23.656 -16.625 -0.92 1 92.38 5 MET B N 1
ATOM 2715 C CA . MET B 1 5 ? -23.703 -17.906 -0.239 1 92.38 5 MET B CA 1
ATOM 2716 C C . MET B 1 5 ? -23.75 -19.062 -1.246 1 92.38 5 MET B C 1
ATOM 2718 O O . MET B 1 5 ? -23.078 -20.078 -1.062 1 92.38 5 MET B O 1
ATOM 2722 N N . LEU B 1 6 ? -24.516 -18.891 -2.273 1 94.25 6 LEU B N 1
ATOM 2723 C CA . LEU B 1 6 ? -24.609 -19.906 -3.314 1 94.25 6 LEU B CA 1
ATOM 2724 C C . LEU B 1 6 ? -23.281 -20.094 -4.023 1 94.25 6 LEU B C 1
ATOM 2726 O O . LEU B 1 6 ? -22.828 -21.219 -4.242 1 94.25 6 LEU B O 1
ATOM 2730 N N . LEU B 1 7 ? -22.688 -19.016 -4.359 1 95.62 7 LEU B N 1
ATOM 2731 C CA . LEU B 1 7 ? -21.375 -19.062 -5.008 1 95.62 7 LEU B CA 1
ATOM 2732 C C . LEU B 1 7 ? -20.344 -19.688 -4.086 1 95.62 7 LEU B C 1
ATOM 2734 O O . LEU B 1 7 ? -19.469 -20.438 -4.547 1 95.62 7 LEU B O 1
ATOM 2738 N N . SER B 1 8 ? -20.469 -19.406 -2.809 1 95.31 8 SER B N 1
ATOM 2739 C CA . SER B 1 8 ? -19.547 -19.953 -1.825 1 95.31 8 SER B CA 1
ATOM 2740 C C . SER B 1 8 ? -19.703 -21.469 -1.714 1 95.31 8 SER B C 1
ATOM 2742 O O . SER B 1 8 ? -18.719 -22.203 -1.584 1 95.31 8 SER B O 1
ATOM 2744 N N . LEU B 1 9 ? -20.875 -21.875 -1.747 1 94.62 9 LEU B N 1
ATOM 2745 C CA . LEU B 1 9 ? -21.125 -23.312 -1.705 1 94.62 9 LEU B CA 1
ATOM 2746 C C . LEU B 1 9 ? -20.531 -24 -2.936 1 94.62 9 LEU B C 1
ATOM 2748 O O . LEU B 1 9 ? -19.953 -25.078 -2.83 1 94.62 9 LEU B O 1
ATOM 2752 N N . LEU B 1 10 ? -20.703 -23.406 -4.062 1 94.31 10 LEU B N 1
ATOM 2753 C CA . LEU B 1 10 ? -20.141 -23.938 -5.297 1 94.31 10 LEU B CA 1
ATOM 2754 C C . LEU B 1 10 ? -18.625 -24.031 -5.207 1 94.31 10 LEU B C 1
ATOM 2756 O O . LEU B 1 10 ? -18.031 -25.031 -5.59 1 94.31 10 LEU B O 1
ATOM 2760 N N . LEU B 1 11 ? -18.016 -22.984 -4.684 1 94.94 11 LEU B N 1
ATOM 2761 C CA . LEU B 1 11 ? -16.562 -22.953 -4.547 1 94.94 11 LEU B CA 1
ATOM 2762 C C . LEU B 1 11 ? -16.078 -23.984 -3.541 1 94.94 11 LEU B C 1
ATOM 2764 O O . LEU B 1 11 ? -15.055 -24.625 -3.752 1 94.94 11 LEU B O 1
ATOM 2768 N N . LEU B 1 12 ? -16.844 -24.141 -2.467 1 94.12 12 LEU B N 1
ATOM 2769 C CA . LEU B 1 12 ? -16.5 -25.141 -1.464 1 94.12 12 LEU B CA 1
ATOM 2770 C C . LEU B 1 12 ? -16.562 -26.547 -2.057 1 94.12 12 LEU B C 1
ATOM 2772 O O . LEU B 1 12 ? -15.672 -27.359 -1.828 1 94.12 12 LEU B O 1
ATOM 2776 N N . CYS B 1 13 ? -17.547 -26.766 -2.865 1 92.19 13 CYS B N 1
ATOM 2777 C CA . CYS B 1 13 ? -17.688 -28.047 -3.547 1 92.19 13 CYS B CA 1
ATOM 2778 C C . CYS B 1 13 ? -16.516 -28.281 -4.504 1 92.19 13 CYS B C 1
ATOM 2780 O O . CYS B 1 13 ? -16.016 -29.391 -4.609 1 92.19 13 CYS B O 1
ATOM 2782 N N . CYS B 1 14 ? -16.156 -27.25 -5.125 1 91 14 CYS B N 1
ATOM 2783 C CA . CYS B 1 14 ? -15.016 -27.328 -6.035 1 91 14 CYS B CA 1
ATOM 2784 C C . CYS B 1 14 ? -13.75 -27.75 -5.293 1 91 14 CYS B C 1
ATOM 2786 O O . CYS B 1 14 ? -13.008 -28.609 -5.762 1 91 14 CYS B O 1
ATOM 2788 N N . TYR B 1 15 ? -13.547 -27.234 -4.105 1 90.94 15 TYR B N 1
ATOM 2789 C CA . TYR B 1 15 ? -12.359 -27.562 -3.328 1 90.94 15 TYR B CA 1
ATOM 2790 C C . TYR B 1 15 ? -12.398 -29.016 -2.867 1 90.94 15 TYR B C 1
ATOM 2792 O O . TYR B 1 15 ? -11.398 -29.734 -2.943 1 90.94 15 TYR B O 1
ATOM 2800 N N . PHE B 1 16 ? -13.547 -29.453 -2.502 1 89.25 16 PHE B N 1
ATOM 2801 C CA . PHE B 1 16 ? -13.656 -30.844 -2.068 1 89.25 16 PHE B CA 1
ATOM 2802 C C . PHE B 1 16 ? -13.461 -31.797 -3.244 1 89.25 16 PHE B C 1
ATOM 2804 O O . PHE B 1 16 ? -12.789 -32.812 -3.111 1 89.25 16 PHE B O 1
ATOM 2811 N N . TYR B 1 17 ? -14.031 -31.359 -4.281 1 87 17 TYR B N 1
ATOM 2812 C CA . TYR B 1 17 ? -13.852 -32.156 -5.484 1 87 17 TYR B CA 1
ATOM 2813 C C . TYR B 1 17 ? -12.391 -32.219 -5.902 1 87 17 TYR B C 1
ATOM 2815 O O . TYR B 1 17 ? -11.875 -33.281 -6.266 1 87 17 TYR B O 1
ATOM 2823 N N . LEU B 1 18 ? -11.742 -31.125 -5.797 1 86.94 18 LEU B N 1
ATOM 2824 C CA . LEU B 1 18 ? -10.344 -30.984 -6.184 1 86.94 18 LEU B CA 1
ATOM 2825 C C . LEU B 1 18 ? -9.453 -31.891 -5.328 1 86.94 18 LEU B C 1
ATOM 2827 O O . LEU B 1 18 ? -8.562 -32.562 -5.848 1 86.94 18 LEU B O 1
ATOM 2831 N N . PHE B 1 19 ? -9.695 -32.031 -4.043 1 85.5 19 PHE B N 1
ATOM 2832 C CA . PHE B 1 19 ? -8.781 -32.719 -3.135 1 85.5 19 PHE B CA 1
ATOM 2833 C C . PHE B 1 19 ? -9.133 -34.188 -3.027 1 85.5 19 PHE B C 1
ATOM 2835 O O . PHE B 1 19 ? -8.281 -35.031 -2.693 1 85.5 19 PHE B O 1
ATOM 2842 N N . PHE B 1 20 ? -10.414 -34.625 -3.348 1 80.38 20 PHE B N 1
ATOM 2843 C CA . PHE B 1 20 ? -10.781 -36 -3.119 1 80.38 20 PHE B CA 1
ATOM 2844 C C . PHE B 1 20 ? -11.031 -36.719 -4.441 1 80.38 20 PHE B C 1
ATOM 2846 O O . PHE B 1 20 ? -11.023 -37.969 -4.492 1 80.38 20 PHE B O 1
ATOM 2853 N N . ASN B 1 21 ? -11.633 -36.062 -5.52 1 62.97 21 ASN B N 1
ATOM 2854 C CA . ASN B 1 21 ? -11.922 -36.75 -6.762 1 62.97 21 ASN B CA 1
ATOM 2855 C C . ASN B 1 21 ? -11.086 -36.219 -7.922 1 62.97 21 ASN B C 1
ATOM 2857 O O . ASN B 1 21 ? -11.461 -35.219 -8.547 1 62.97 21 ASN B O 1
ATOM 2861 N N . ARG B 1 22 ? -9.789 -36.719 -8.023 1 60.78 22 ARG B N 1
ATOM 2862 C CA . ARG B 1 22 ? -8.547 -36.188 -8.586 1 60.78 22 ARG B CA 1
ATOM 2863 C C . ARG B 1 22 ? -8.609 -36.156 -10.109 1 60.78 22 ARG B C 1
ATOM 2865 O O . ARG B 1 22 ? -7.789 -35.5 -10.75 1 60.78 22 ARG B O 1
ATOM 2872 N N . GLN B 1 23 ? -9.703 -36.656 -10.766 1 62.09 23 GLN B N 1
ATOM 2873 C CA . GLN B 1 23 ? -9.273 -36.844 -12.148 1 62.09 23 GLN B CA 1
ATOM 2874 C C . GLN B 1 23 ? -10.164 -36.094 -13.117 1 62.09 23 GLN B C 1
ATOM 2876 O O . GLN B 1 23 ? -9.672 -35.375 -13.992 1 62.09 23 GLN B O 1
ATOM 2881 N N . HIS B 1 24 ? -11.539 -35.969 -12.703 1 62 24 HIS B N 1
ATOM 2882 C CA . HIS B 1 24 ? -12.43 -35.406 -13.703 1 62 24 HIS B CA 1
ATOM 2883 C C . HIS B 1 24 ? -12.648 -33.906 -13.453 1 62 24 HIS B C 1
ATOM 2885 O O . HIS B 1 24 ? -12.836 -33.5 -12.305 1 62 24 HIS B O 1
ATOM 2891 N N . GLY B 1 25 ? -12.07 -33.031 -14.258 1 72.31 25 GLY B N 1
ATOM 2892 C CA . GLY B 1 25 ? -12.383 -31.609 -14.172 1 72.31 25 GLY B CA 1
ATOM 2893 C C . GLY B 1 25 ? -11.164 -30.75 -13.93 1 72.31 25 GLY B C 1
ATOM 2894 O O . GLY B 1 25 ? -11.266 -29.516 -13.914 1 72.31 25 GLY B O 1
ATOM 2895 N N . LEU B 1 26 ? -10.094 -31.469 -13.789 1 85.44 26 LEU B N 1
ATOM 2896 C CA . LEU B 1 26 ? -8.867 -30.703 -13.586 1 85.44 26 LEU B CA 1
ATOM 2897 C C . LEU B 1 26 ? -8.367 -30.109 -14.906 1 85.44 26 LEU B C 1
ATOM 2899 O O . LEU B 1 26 ? -7.695 -30.797 -15.68 1 85.44 26 LEU B O 1
ATOM 2903 N N . ASN B 1 27 ? -8.758 -28.969 -15.133 1 89.38 27 ASN B N 1
ATOM 2904 C CA . ASN B 1 27 ? -8.312 -28.234 -16.312 1 89.38 27 ASN B CA 1
ATOM 2905 C C . ASN B 1 27 ? -8.234 -26.734 -16.047 1 89.38 27 ASN B C 1
ATOM 2907 O O . ASN B 1 27 ? -8.742 -26.25 -15.031 1 89.38 27 ASN B O 1
ATOM 2911 N N . ILE B 1 28 ? -7.652 -26.094 -16.922 1 93.81 28 ILE B N 1
ATOM 2912 C CA . ILE B 1 28 ? -7.328 -24.688 -16.734 1 93.81 28 ILE B CA 1
ATOM 2913 C C . ILE B 1 28 ? -8.609 -23.859 -16.766 1 93.81 28 ILE B C 1
ATOM 2915 O O . ILE B 1 28 ? -8.695 -22.812 -16.109 1 93.81 28 ILE B O 1
ATOM 2919 N N . ILE B 1 29 ? -9.594 -24.281 -17.5 1 93.12 29 ILE B N 1
ATOM 2920 C CA . ILE B 1 29 ? -10.859 -23.562 -17.594 1 93.12 29 ILE B CA 1
ATOM 2921 C C . ILE B 1 29 ? -11.586 -23.609 -16.25 1 93.12 29 ILE B C 1
ATOM 2923 O O . ILE B 1 29 ? -12.102 -22.594 -15.781 1 93.12 29 ILE B O 1
ATOM 2927 N N . SER B 1 30 ? -11.586 -24.828 -15.664 1 93.25 30 SER B N 1
ATOM 2928 C CA . SER B 1 30 ? -12.203 -24.984 -14.344 1 93.25 30 SER B CA 1
ATOM 2929 C C . SER B 1 30 ? -11.477 -24.156 -13.297 1 93.25 30 SER B C 1
ATOM 2931 O O . SER B 1 30 ? -12.109 -23.578 -12.406 1 93.25 30 SER B O 1
ATOM 2933 N N . PHE B 1 31 ? -10.203 -24.109 -13.352 1 95.06 31 PHE B N 1
ATOM 2934 C CA . PHE B 1 31 ? -9.414 -23.25 -12.469 1 95.06 31 PHE B CA 1
ATOM 2935 C C . PHE B 1 31 ? -9.867 -21.797 -12.594 1 95.06 31 PHE B C 1
ATOM 2937 O O . PHE B 1 31 ? -10.141 -21.141 -11.586 1 95.06 31 PHE B O 1
ATOM 2944 N N . PHE B 1 32 ? -9.961 -21.391 -13.828 1 95.06 32 PHE B N 1
ATOM 2945 C CA . PHE B 1 32 ? -10.297 -20 -14.117 1 95.06 32 PHE B CA 1
ATOM 2946 C C . PHE B 1 32 ? -11.711 -19.672 -13.656 1 95.06 32 PHE B C 1
ATOM 2948 O O . PHE B 1 32 ? -11.938 -18.641 -13.023 1 95.06 32 PHE B O 1
ATOM 2955 N N . LEU B 1 33 ? -12.625 -20.531 -13.922 1 95.06 33 LEU B N 1
ATOM 2956 C CA . LEU B 1 33 ? -14.023 -20.312 -13.555 1 95.06 33 LEU B CA 1
ATOM 2957 C C . LEU B 1 33 ? -14.18 -20.266 -12.039 1 95.06 33 LEU B C 1
ATOM 2959 O O . LEU B 1 33 ? -14.938 -19.438 -11.516 1 95.06 33 LEU B O 1
ATOM 2963 N N . SER B 1 34 ? -13.477 -21.094 -11.344 1 95.62 34 SER B N 1
ATOM 2964 C CA . SER B 1 34 ? -13.539 -21.078 -9.883 1 95.62 34 SER B CA 1
ATOM 2965 C C . SER B 1 34 ? -12.867 -19.828 -9.32 1 95.62 34 SER B C 1
ATOM 2967 O O . SER B 1 34 ? -13.328 -19.266 -8.32 1 95.62 34 SER B O 1
ATOM 2969 N N . LEU B 1 35 ? -11.82 -19.359 -9.93 1 96.56 35 LEU B N 1
ATOM 2970 C CA . LEU B 1 35 ? -11.164 -18.125 -9.516 1 96.56 35 LEU B CA 1
ATOM 2971 C C . LEU B 1 35 ? -12.102 -16.938 -9.672 1 96.56 35 LEU B C 1
ATOM 2973 O O . LEU B 1 35 ? -12.242 -16.125 -8.75 1 96.56 35 LEU B O 1
ATOM 2977 N N . ILE B 1 36 ? -12.789 -16.875 -10.805 1 96.5 36 ILE B N 1
ATOM 2978 C CA . ILE B 1 36 ? -13.719 -15.789 -11.094 1 96.5 36 ILE B CA 1
ATOM 2979 C C . ILE B 1 36 ? -14.875 -15.82 -10.102 1 96.5 36 ILE B C 1
ATOM 2981 O O . ILE B 1 36 ? -15.375 -14.773 -9.688 1 96.5 36 ILE B O 1
ATOM 2985 N N . THR B 1 37 ? -15.266 -17.016 -9.781 1 96.69 37 THR B N 1
ATOM 2986 C CA . THR B 1 37 ? -16.328 -17.172 -8.789 1 96.69 37 THR B CA 1
ATOM 2987 C C . THR B 1 37 ? -15.906 -16.531 -7.461 1 96.69 37 THR B C 1
ATOM 2989 O O . THR B 1 37 ? -16.688 -15.805 -6.844 1 96.69 37 THR B O 1
ATOM 2992 N N . GLY B 1 38 ? -14.68 -16.734 -6.988 1 97.12 38 GLY B N 1
ATOM 2993 C CA . GLY B 1 38 ? -14.18 -16.109 -5.777 1 97.12 38 GLY B CA 1
ATOM 2994 C C . GLY B 1 38 ? -14.141 -14.586 -5.867 1 97.12 38 GLY B C 1
ATOM 2995 O O . GLY B 1 38 ? -14.523 -13.891 -4.926 1 97.12 38 GLY B O 1
ATOM 2996 N N . PHE B 1 39 ? -13.719 -14.062 -7 1 97.31 39 PHE B N 1
ATOM 2997 C CA . PHE B 1 39 ? -13.688 -12.625 -7.23 1 97.31 39 PHE B CA 1
ATOM 2998 C C . PHE B 1 39 ? -15.094 -12.039 -7.199 1 97.31 39 PHE B C 1
ATOM 3000 O O . PHE B 1 39 ? -15.297 -10.93 -6.699 1 97.31 39 PHE B O 1
ATOM 3007 N N . GLY B 1 40 ? -15.992 -12.828 -7.797 1 96.75 40 GLY B N 1
ATOM 3008 C CA . GLY B 1 40 ? -17.391 -12.406 -7.73 1 96.75 40 GLY B CA 1
ATOM 3009 C C . GLY B 1 40 ? -17.906 -12.273 -6.312 1 96.75 40 GLY B C 1
ATOM 3010 O O . GLY B 1 40 ? -18.594 -11.312 -5.984 1 96.75 40 GLY B O 1
ATOM 3011 N N . ILE B 1 41 ? -17.594 -13.211 -5.449 1 96.94 41 ILE B N 1
ATOM 3012 C CA . ILE B 1 41 ? -17.984 -13.18 -4.047 1 96.94 41 ILE B CA 1
ATOM 3013 C C . ILE B 1 41 ? -17.422 -11.938 -3.371 1 96.94 41 ILE B C 1
ATOM 3015 O O . ILE B 1 41 ? -18.141 -11.234 -2.648 1 96.94 41 ILE B O 1
ATOM 3019 N N . ILE B 1 42 ? -16.156 -11.641 -3.621 1 97.19 42 ILE B N 1
ATOM 3020 C CA . ILE B 1 42 ? -15.484 -10.477 -3.041 1 97.19 42 ILE B CA 1
ATOM 3021 C C . ILE B 1 42 ? -16.203 -9.203 -3.477 1 97.19 42 ILE B C 1
ATOM 3023 O O . ILE B 1 42 ? -16.484 -8.328 -2.652 1 97.19 42 ILE B O 1
ATOM 3027 N N . PHE B 1 43 ? -16.5 -9.148 -4.727 1 96.56 43 PHE B N 1
ATOM 3028 C CA . PHE B 1 43 ? -17.156 -7.969 -5.27 1 96.56 43 PHE B CA 1
ATOM 3029 C C . PHE B 1 43 ? -18.516 -7.766 -4.617 1 96.56 43 PHE B C 1
ATOM 3031 O O . PHE B 1 43 ? -18.891 -6.637 -4.281 1 96.56 43 PHE B O 1
ATOM 3038 N N . ILE B 1 44 ? -19.266 -8.805 -4.441 1 96 44 ILE B N 1
ATOM 3039 C CA . ILE B 1 44 ? -20.578 -8.742 -3.811 1 96 44 ILE B CA 1
ATOM 3040 C C . ILE B 1 44 ? -20.453 -8.195 -2.391 1 96 44 ILE B C 1
ATOM 3042 O O . ILE B 1 44 ? -21.219 -7.328 -1.977 1 96 44 ILE B O 1
ATOM 3046 N N . HIS B 1 45 ? -19.453 -8.641 -1.655 1 95.31 45 HIS B N 1
ATOM 3047 C CA . HIS B 1 45 ? -19.266 -8.188 -0.281 1 95.31 45 HIS B CA 1
ATOM 3048 C C . HIS B 1 45 ? -18.828 -6.727 -0.236 1 95.31 45 HIS B C 1
ATOM 3050 O O . HIS B 1 45 ? -19.188 -6.004 0.699 1 95.31 45 HIS B O 1
ATOM 3056 N N . LEU B 1 46 ? -18.078 -6.301 -1.228 1 94.94 46 LEU B N 1
ATOM 3057 C CA . LEU B 1 46 ? -17.703 -4.895 -1.308 1 94.94 46 LEU B CA 1
ATOM 3058 C C . LEU B 1 46 ? -18.922 -4.008 -1.506 1 94.94 46 LEU B C 1
ATOM 3060 O O . LEU B 1 46 ? -19.109 -3.021 -0.791 1 94.94 46 LEU B O 1
ATOM 3064 N N . ILE B 1 47 ? -19.828 -4.383 -2.396 1 92.75 47 ILE B N 1
ATOM 3065 C CA . ILE B 1 47 ? -20.969 -3.543 -2.752 1 92.75 47 ILE B CA 1
ATOM 3066 C C . ILE B 1 47 ? -22 -3.57 -1.626 1 92.75 47 ILE B C 1
ATOM 3068 O O . ILE B 1 47 ? -22.703 -2.58 -1.391 1 92.75 47 ILE B O 1
ATOM 3072 N N . THR B 1 48 ? -22.078 -4.641 -0.895 1 92.19 48 THR B N 1
ATOM 3073 C CA . THR B 1 48 ? -23.062 -4.758 0.176 1 92.19 48 THR B CA 1
ATOM 3074 C C . THR B 1 48 ? -22.469 -4.305 1.507 1 92.19 48 THR B C 1
ATOM 3076 O O . THR B 1 48 ? -23.141 -4.352 2.541 1 92.19 48 THR B O 1
ATOM 3079 N N . ASP B 1 49 ? -21.141 -3.984 1.499 1 89.69 49 ASP B N 1
ATOM 3080 C CA . ASP B 1 49 ? -20.422 -3.514 2.688 1 89.69 49 ASP B CA 1
ATOM 3081 C C . ASP B 1 49 ? -20.516 -4.539 3.816 1 89.69 49 ASP B C 1
ATOM 3083 O O . ASP B 1 49 ? -20.922 -4.207 4.934 1 89.69 49 ASP B O 1
ATOM 3087 N N . THR B 1 50 ? -20.234 -5.746 3.445 1 91.69 50 THR B N 1
ATOM 3088 C CA . THR B 1 50 ? -20.219 -6.832 4.422 1 91.69 50 THR B CA 1
ATOM 3089 C C . THR B 1 50 ? -18.844 -7.504 4.445 1 91.69 50 THR B C 1
ATOM 3091 O O . THR B 1 50 ? -18.094 -7.426 3.473 1 91.69 50 THR B O 1
ATOM 3094 N N . PHE B 1 51 ? -18.516 -8.062 5.527 1 91.31 51 PHE B N 1
ATOM 3095 C CA . PHE B 1 51 ? -17.281 -8.836 5.648 1 91.31 51 PHE B CA 1
ATOM 3096 C C . PHE B 1 51 ? -17.406 -10.18 4.938 1 91.31 51 PHE B C 1
ATOM 3098 O O . PHE B 1 51 ? -18.422 -10.859 5.066 1 91.31 51 PHE B O 1
ATOM 3105 N N . PRO B 1 52 ? -16.438 -10.508 4.18 1 93.19 52 PRO B N 1
ATOM 3106 C CA . PRO B 1 52 ? -16.516 -11.758 3.412 1 93.19 52 PRO B CA 1
ATOM 3107 C C . PRO B 1 52 ? -16.203 -12.992 4.254 1 93.19 52 PRO B C 1
ATOM 3109 O O . PRO B 1 52 ? -15.266 -13.727 3.947 1 93.19 52 PRO B O 1
ATOM 3112 N N . TYR B 1 53 ? -17 -13.367 5.203 1 92.81 53 TYR B N 1
ATOM 3113 C CA . TYR B 1 53 ? -16.781 -14.492 6.105 1 92.81 53 TYR B CA 1
ATOM 3114 C C . TYR B 1 53 ? -16.812 -15.812 5.34 1 92.81 53 TYR B C 1
ATOM 3116 O O . TYR B 1 53 ? -16.078 -16.75 5.676 1 92.81 53 TYR B O 1
ATOM 3124 N N . ASP B 1 54 ? -17.672 -15.898 4.375 1 93.94 54 ASP B N 1
ATOM 3125 C CA . ASP B 1 54 ? -17.797 -17.125 3.6 1 93.94 54 ASP B CA 1
ATOM 3126 C C . ASP B 1 54 ? -16.516 -17.422 2.828 1 93.94 54 ASP B C 1
ATOM 3128 O O . ASP B 1 54 ? -15.977 -18.531 2.9 1 93.94 54 ASP B O 1
ATOM 3132 N N . LEU B 1 55 ? -15.992 -16.406 2.189 1 93.81 55 LEU B N 1
ATOM 3133 C CA . LEU B 1 55 ? -14.773 -16.609 1.419 1 93.81 55 LEU B CA 1
ATOM 3134 C C . LEU B 1 55 ? -13.594 -16.922 2.336 1 93.81 55 LEU B C 1
ATOM 3136 O O . LEU B 1 55 ? -12.742 -17.75 1.999 1 93.81 55 LEU B O 1
ATOM 3140 N N . VAL B 1 56 ? -13.539 -16.281 3.494 1 93.81 56 VAL B N 1
ATOM 3141 C CA . VAL B 1 56 ? -12.484 -16.531 4.473 1 93.81 56 VAL B CA 1
ATOM 3142 C C . VAL B 1 56 ? -12.57 -17.984 4.953 1 93.81 56 VAL B C 1
ATOM 3144 O O . VAL B 1 56 ? -11.547 -18.672 5.031 1 93.81 56 VAL B O 1
ATOM 3147 N N . SER B 1 57 ? -13.758 -18.406 5.195 1 95.06 57 SER B N 1
ATOM 3148 C CA . SER B 1 57 ? -13.953 -19.781 5.637 1 95.06 57 SER B CA 1
ATOM 3149 C C . SER B 1 57 ? -13.523 -20.781 4.566 1 95.06 57 SER B C 1
ATOM 3151 O O . SER B 1 57 ? -12.852 -21.766 4.867 1 95.06 57 SER B O 1
ATOM 3153 N N . ILE B 1 58 ? -13.891 -20.531 3.369 1 95.25 58 ILE B N 1
ATOM 3154 C CA . ILE B 1 58 ? -13.531 -21.406 2.258 1 95.25 58 ILE B CA 1
ATOM 3155 C C . ILE B 1 58 ? -12.016 -21.438 2.092 1 95.25 58 ILE B C 1
ATOM 3157 O O . ILE B 1 58 ? -11.43 -22.5 1.864 1 95.25 58 ILE B O 1
ATOM 3161 N N . SER B 1 59 ? -11.367 -20.219 2.172 1 94.81 59 SER B N 1
ATOM 3162 C CA . SER B 1 59 ? -9.914 -20.141 2.057 1 94.81 59 SER B CA 1
ATOM 3163 C C . SER B 1 59 ? -9.219 -20.891 3.184 1 94.81 59 SER B C 1
ATOM 3165 O O . SER B 1 59 ? -8.195 -21.547 2.965 1 94.81 59 SER B O 1
ATOM 3167 N N . LEU B 1 60 ? -9.828 -20.859 4.34 1 94.81 60 LEU B N 1
ATOM 3168 C CA . LEU B 1 60 ? -9.289 -21.609 5.477 1 94.81 60 LEU B CA 1
ATOM 3169 C C . LEU B 1 60 ? -9.43 -23.109 5.258 1 94.81 60 LEU B C 1
ATOM 3171 O O . LEU B 1 60 ? -8.492 -23.859 5.52 1 94.81 60 LEU B O 1
ATOM 3175 N N . VAL B 1 61 ? -10.578 -23.516 4.758 1 94.44 61 VAL B N 1
ATOM 3176 C CA . VAL B 1 61 ? -10.797 -24.922 4.449 1 94.44 61 VAL B CA 1
ATOM 3177 C C . VAL B 1 61 ? -9.797 -25.375 3.393 1 94.44 61 VAL B C 1
ATOM 3179 O O . VAL B 1 61 ? -9.172 -26.438 3.535 1 94.44 61 VAL B O 1
ATOM 3182 N N . GLY B 1 62 ? -9.68 -24.562 2.34 1 93.38 62 GLY B N 1
ATOM 3183 C CA . GLY B 1 62 ? -8.695 -24.891 1.316 1 93.38 62 GLY B CA 1
ATOM 3184 C C . GLY B 1 62 ? -7.289 -25.031 1.862 1 93.38 62 GLY B C 1
ATOM 3185 O O . GLY B 1 62 ? -6.566 -25.953 1.506 1 93.38 62 GLY B O 1
ATOM 3186 N N . SER B 1 63 ? -6.902 -24.156 2.775 1 94.62 63 SER B N 1
ATOM 3187 C CA . SER B 1 63 ? -5.578 -24.188 3.387 1 94.62 63 SER B CA 1
ATOM 3188 C C . SER B 1 63 ? -5.402 -25.438 4.254 1 94.62 63 SER B C 1
ATOM 3190 O O . SER B 1 63 ? -4.348 -26.078 4.227 1 94.62 63 SER B O 1
ATOM 3192 N N . LEU B 1 64 ? -6.422 -25.797 4.941 1 94.06 64 LEU B N 1
ATOM 3193 C CA . LEU B 1 64 ? -6.363 -26.969 5.801 1 94.06 64 LEU B CA 1
ATOM 3194 C C . LEU B 1 64 ? -6.281 -28.25 4.977 1 94.06 64 LEU B C 1
ATOM 3196 O O . LEU B 1 64 ? -5.547 -29.172 5.328 1 94.06 64 LEU B O 1
ATOM 3200 N N . LEU B 1 65 ? -7.051 -28.281 3.889 1 92.69 65 LEU B N 1
ATOM 3201 C CA . LEU B 1 65 ? -6.996 -29.438 2.996 1 92.69 65 LEU B CA 1
ATOM 3202 C C . LEU B 1 65 ? -5.609 -29.578 2.373 1 92.69 65 LEU B C 1
ATOM 3204 O O . LEU B 1 65 ? -5.094 -30.688 2.238 1 92.69 65 LEU B O 1
ATOM 3208 N N . LEU B 1 66 ? -5.008 -28.453 2.037 1 92.44 66 LEU B N 1
ATOM 3209 C CA . LEU B 1 66 ? -3.65 -28.438 1.504 1 92.44 66 LEU B CA 1
ATOM 3210 C C . LEU B 1 66 ? -2.662 -29 2.521 1 92.44 66 LEU B C 1
ATOM 3212 O O . LEU B 1 66 ? -1.825 -29.844 2.182 1 92.44 66 LEU B O 1
ATOM 3216 N N . LEU B 1 67 ? -2.832 -28.578 3.752 1 91.56 67 LEU B N 1
ATOM 3217 C CA . LEU B 1 67 ? -1.938 -29.031 4.809 1 91.56 67 LEU B CA 1
ATOM 3218 C C . LEU B 1 67 ? -2.143 -30.516 5.086 1 91.56 67 LEU B C 1
ATOM 3220 O O . LEU B 1 67 ? -1.18 -31.25 5.336 1 91.56 67 LEU B O 1
ATOM 3224 N N . PHE B 1 68 ? -3.377 -30.906 5.012 1 90.62 68 PHE B N 1
ATOM 3225 C CA . PHE B 1 68 ? -3.697 -32.312 5.246 1 90.62 68 PHE B CA 1
ATOM 3226 C C . PHE B 1 68 ? -3.084 -33.188 4.164 1 90.62 68 PHE B C 1
ATOM 3228 O O . PHE B 1 68 ? -2.488 -34.219 4.465 1 90.62 68 PHE B O 1
ATOM 3235 N N . LYS B 1 69 ? -3.203 -32.781 3 1 88.56 69 LYS B N 1
ATOM 3236 C CA . LYS B 1 69 ? -2.691 -33.562 1.871 1 88.56 69 LYS B CA 1
ATOM 3237 C C . LYS B 1 69 ? -1.167 -33.594 1.885 1 88.56 69 LYS B C 1
ATOM 3239 O O . LYS B 1 69 ? -0.569 -34.594 1.459 1 88.56 69 LYS B O 1
ATOM 3244 N N . HIS B 1 70 ? -0.555 -32.5 2.348 1 90.69 70 HIS B N 1
ATOM 3245 C CA . HIS B 1 70 ? 0.901 -32.438 2.4 1 90.69 70 HIS B CA 1
ATOM 3246 C C . HIS B 1 70 ? 1.406 -32.531 3.836 1 90.69 70 HIS B C 1
ATOM 3248 O O . HIS B 1 70 ? 2.322 -31.828 4.23 1 90.69 70 HIS B O 1
ATOM 3254 N N . ARG B 1 71 ? 0.826 -33.406 4.555 1 89.62 71 ARG B N 1
ATOM 3255 C CA . ARG B 1 71 ? 1.139 -33.531 5.973 1 89.62 71 ARG B CA 1
ATOM 3256 C C . ARG B 1 71 ? 2.594 -33.938 6.18 1 89.62 71 ARG B C 1
ATOM 3258 O O . ARG B 1 71 ? 3.172 -33.688 7.238 1 89.62 71 ARG B O 1
ATOM 3265 N N . SER B 1 72 ? 3.244 -34.469 5.215 1 87.25 72 SER B N 1
ATOM 3266 C CA . SER B 1 72 ? 4.637 -34.906 5.309 1 87.25 72 SER B CA 1
ATOM 3267 C C . SER B 1 72 ? 5.574 -33.688 5.391 1 87.25 72 SER B C 1
ATOM 3269 O O . SER B 1 72 ? 6.754 -33.844 5.715 1 87.25 72 SER B O 1
ATOM 3271 N N . ILE B 1 73 ? 5.039 -32.562 5.105 1 88.5 73 ILE B N 1
ATOM 3272 C CA . ILE B 1 73 ? 5.82 -31.328 5.121 1 88.5 73 ILE B CA 1
ATOM 3273 C C . ILE B 1 73 ? 6.355 -31.078 6.527 1 88.5 73 ILE B C 1
ATOM 3275 O O . ILE B 1 73 ? 7.383 -30.422 6.699 1 88.5 73 ILE B O 1
ATOM 3279 N N . PHE B 1 74 ? 5.805 -31.656 7.559 1 87.88 74 PHE B N 1
ATOM 3280 C CA . PHE B 1 74 ? 6.199 -31.406 8.938 1 87.88 74 PHE B CA 1
ATOM 3281 C C . PHE B 1 74 ? 7.352 -32.312 9.352 1 87.88 74 PHE B C 1
ATOM 3283 O O . PHE B 1 74 ? 7.953 -32.125 10.406 1 87.88 74 PHE B O 1
ATOM 3290 N N . GLU B 1 75 ? 7.68 -33.219 8.477 1 88.06 75 GLU B N 1
ATOM 3291 C CA . GLU B 1 75 ? 8.695 -34.219 8.805 1 88.06 75 GLU B CA 1
ATOM 3292 C C . GLU B 1 75 ? 10.094 -33.719 8.484 1 88.06 75 GLU B C 1
ATOM 3294 O O . GLU B 1 75 ? 11.062 -34.062 9.156 1 88.06 75 GLU B O 1
ATOM 3299 N N . TRP B 1 76 ? 10.25 -32.938 7.512 1 88.5 76 TRP B N 1
ATOM 3300 C CA . TRP B 1 76 ? 11.555 -32.469 7.059 1 88.5 76 TRP B CA 1
ATOM 3301 C C . TRP B 1 76 ? 11.75 -31 7.371 1 88.5 76 TRP B C 1
ATOM 3303 O O . TRP B 1 76 ? 10.82 -30.203 7.242 1 88.5 76 TRP B O 1
ATOM 3313 N N . LYS B 1 77 ? 12.945 -30.656 7.77 1 87.75 77 LYS B N 1
ATOM 3314 C CA . LYS B 1 77 ? 13.266 -29.281 8.141 1 87.75 77 LYS B CA 1
ATOM 3315 C C . LYS B 1 77 ? 13.094 -28.328 6.953 1 87.75 77 LYS B C 1
ATOM 3317 O O . LYS B 1 77 ? 12.492 -27.266 7.09 1 87.75 77 LYS B O 1
ATOM 3322 N N . SER B 1 78 ? 13.562 -28.703 5.844 1 88.25 78 SER B N 1
ATOM 3323 C CA . SER B 1 78 ? 13.477 -27.859 4.656 1 88.25 78 SER B CA 1
ATOM 3324 C C . SER B 1 78 ? 12.023 -27.609 4.258 1 88.25 78 SER B C 1
ATOM 3326 O O . SER B 1 78 ? 11.672 -26.516 3.832 1 88.25 78 SER B O 1
ATOM 3328 N N . ALA B 1 79 ? 11.211 -28.594 4.418 1 90.38 79 ALA B N 1
ATOM 3329 C CA . ALA B 1 79 ? 9.789 -28.469 4.094 1 90.38 79 ALA B CA 1
ATOM 3330 C C . ALA B 1 79 ? 9.078 -27.547 5.078 1 90.38 79 ALA B C 1
ATOM 3332 O O . ALA B 1 79 ? 8.219 -26.766 4.684 1 90.38 79 ALA B O 1
ATOM 3333 N N . ARG B 1 80 ? 9.477 -27.625 6.301 1 90.94 80 ARG B N 1
ATOM 3334 C CA . ARG B 1 80 ? 8.898 -26.75 7.312 1 90.94 80 ARG B CA 1
ATOM 3335 C C . ARG B 1 80 ? 9.258 -25.297 7.051 1 90.94 80 ARG B C 1
ATOM 3337 O O . ARG B 1 80 ? 8.422 -24.406 7.219 1 90.94 80 ARG B O 1
ATOM 3344 N N . MET B 1 81 ? 10.469 -25.125 6.672 1 91.12 81 MET B N 1
ATOM 3345 C CA . MET B 1 81 ? 10.906 -23.766 6.371 1 91.12 81 MET B CA 1
ATOM 3346 C C . MET B 1 81 ? 10.156 -23.203 5.168 1 91.12 81 MET B C 1
ATOM 3348 O O . MET B 1 81 ? 9.805 -22.031 5.148 1 91.12 81 MET B O 1
ATOM 3352 N N . PHE B 1 82 ? 9.898 -24.062 4.215 1 91.31 82 PHE B N 1
ATOM 3353 C CA . PHE B 1 82 ? 9.086 -23.688 3.062 1 91.31 82 PHE B CA 1
ATOM 3354 C C . PHE B 1 82 ? 7.688 -23.266 3.498 1 91.31 82 PHE B C 1
ATOM 3356 O O . PHE B 1 82 ? 7.199 -22.203 3.092 1 91.31 82 PHE B O 1
ATOM 3363 N N . LEU B 1 83 ? 7.09 -24.031 4.328 1 91.88 83 LEU B N 1
ATOM 3364 C CA . LEU B 1 83 ? 5.754 -23.734 4.832 1 91.88 83 LEU B CA 1
ATOM 3365 C C . LEU B 1 83 ? 5.746 -22.422 5.598 1 91.88 83 LEU B C 1
ATOM 3367 O O . LEU B 1 83 ? 4.844 -21.594 5.406 1 91.88 83 LEU B O 1
ATOM 3371 N N . LEU B 1 84 ? 6.758 -22.219 6.398 1 91.12 84 LEU B N 1
ATOM 3372 C CA . LEU B 1 84 ? 6.859 -21 7.191 1 91.12 84 LEU B CA 1
ATOM 3373 C C . LEU B 1 84 ? 6.988 -19.781 6.293 1 91.12 84 LEU B C 1
ATOM 3375 O O . LEU B 1 84 ? 6.367 -18.75 6.551 1 91.12 84 LEU B O 1
ATOM 3379 N N . ARG B 1 85 ? 7.73 -19.906 5.277 1 91.81 85 ARG B N 1
ATOM 3380 C CA . ARG B 1 85 ? 7.91 -18.781 4.355 1 91.81 85 ARG B CA 1
ATOM 3381 C C . ARG B 1 85 ? 6.602 -18.453 3.645 1 91.81 85 ARG B C 1
ATOM 3383 O O . ARG B 1 85 ? 6.254 -17.266 3.496 1 91.81 85 ARG B O 1
ATOM 3390 N N . LEU B 1 86 ? 5.898 -19.438 3.258 1 92.44 86 LEU B N 1
ATOM 3391 C CA . LEU B 1 86 ? 4.617 -19.219 2.6 1 92.44 86 LEU B CA 1
ATOM 3392 C C . LEU B 1 86 ? 3.613 -18.578 3.559 1 92.44 86 LEU B C 1
ATOM 3394 O O . LEU B 1 86 ? 2.861 -17.688 3.172 1 92.44 86 LEU B O 1
ATOM 3398 N N . LEU B 1 87 ? 3.629 -19.062 4.789 1 92.5 87 LEU B N 1
ATOM 3399 C CA . LEU B 1 87 ? 2.74 -18.516 5.809 1 92.5 87 LEU B CA 1
ATOM 3400 C C . LEU B 1 87 ? 3.094 -17.062 6.102 1 92.5 87 LEU B C 1
ATOM 3402 O O . LEU B 1 87 ? 2.205 -16.219 6.301 1 92.5 87 LEU B O 1
ATOM 3406 N N . CYS B 1 88 ? 4.367 -16.766 6.082 1 93.19 88 CYS B N 1
ATOM 3407 C CA . CYS B 1 88 ? 4.82 -15.406 6.328 1 93.19 88 CYS B CA 1
ATOM 3408 C C . CYS B 1 88 ? 4.363 -14.469 5.219 1 93.19 88 CYS B C 1
ATOM 3410 O O . CYS B 1 88 ? 3.93 -13.344 5.484 1 93.19 88 CYS B O 1
ATOM 3412 N N . ILE B 1 89 ? 4.441 -14.93 4.035 1 93.31 89 ILE B N 1
ATOM 3413 C CA . ILE B 1 89 ? 4.004 -14.117 2.902 1 93.31 89 ILE B CA 1
ATOM 3414 C C . ILE B 1 89 ? 2.502 -13.867 2.992 1 93.31 89 ILE B C 1
ATOM 3416 O O . ILE B 1 89 ? 2.045 -12.734 2.83 1 93.31 89 ILE B O 1
ATOM 3420 N N . SER B 1 90 ? 1.765 -14.914 3.289 1 93.94 90 SER B N 1
ATOM 3421 C CA . SER B 1 90 ? 0.319 -14.781 3.436 1 93.94 90 SER B CA 1
ATOM 3422 C C . SER B 1 90 ? -0.039 -13.836 4.574 1 93.94 90 SER B C 1
ATOM 3424 O O . SER B 1 90 ? -0.935 -13 4.438 1 93.94 90 SER B O 1
ATOM 3426 N N . ALA B 1 91 ? 0.704 -13.969 5.672 1 94.31 91 ALA B N 1
ATOM 3427 C CA . ALA B 1 91 ? 0.483 -13.094 6.82 1 94.31 91 ALA B CA 1
ATOM 3428 C C . ALA B 1 91 ? 0.796 -11.641 6.473 1 94.31 91 ALA B C 1
ATOM 3430 O O . ALA B 1 91 ? 0.086 -10.727 6.898 1 94.31 91 ALA B O 1
ATOM 3431 N N . ALA B 1 92 ? 1.827 -11.453 5.742 1 95.38 92 ALA B N 1
ATOM 3432 C CA . ALA B 1 92 ? 2.203 -10.102 5.328 1 95.38 92 ALA B CA 1
ATOM 3433 C C . ALA B 1 92 ? 1.099 -9.461 4.496 1 95.38 92 ALA B C 1
ATOM 3435 O O . ALA B 1 92 ? 0.76 -8.289 4.707 1 95.38 92 ALA B O 1
ATOM 3436 N N . VAL B 1 93 ? 0.538 -10.219 3.582 1 95.44 93 VAL B N 1
ATOM 3437 C CA . VAL B 1 93 ? -0.539 -9.703 2.744 1 95.44 93 VAL B CA 1
ATOM 3438 C C . VAL B 1 93 ? -1.77 -9.422 3.602 1 95.44 93 VAL B C 1
ATOM 3440 O O . VAL B 1 93 ? -2.467 -8.43 3.387 1 95.44 93 VAL B O 1
ATOM 3443 N N . PHE B 1 94 ? -2.008 -10.273 4.555 1 95.62 94 PHE B N 1
ATOM 3444 C CA . PHE B 1 94 ? -3.119 -10.07 5.477 1 95.62 94 PHE B CA 1
ATOM 3445 C C . PHE B 1 94 ? -2.932 -8.789 6.277 1 95.62 94 PHE B C 1
ATOM 3447 O O . PHE B 1 94 ? -3.867 -8 6.43 1 95.62 94 PHE B O 1
ATOM 3454 N N . ILE B 1 95 ? -1.732 -8.602 6.801 1 95.81 95 ILE B N 1
ATOM 3455 C CA . ILE B 1 95 ? -1.401 -7.41 7.574 1 95.81 95 ILE B CA 1
ATOM 3456 C C . ILE B 1 95 ? -1.567 -6.164 6.703 1 95.81 95 ILE B C 1
ATOM 3458 O O . ILE B 1 95 ? -2.102 -5.148 7.156 1 95.81 95 ILE B O 1
ATOM 3462 N N . LEU B 1 96 ? -1.162 -6.293 5.531 1 96 96 LEU B N 1
ATOM 3463 C CA . LEU B 1 96 ? -1.321 -5.195 4.586 1 96 96 LEU B CA 1
ATOM 3464 C C . LEU B 1 96 ? -2.797 -4.875 4.367 1 96 96 LEU B C 1
ATOM 3466 O O . LEU B 1 96 ? -3.197 -3.709 4.418 1 96 96 LEU B O 1
ATOM 3470 N N . ALA B 1 97 ? -3.584 -5.914 4.125 1 96.19 97 ALA B N 1
ATOM 3471 C CA . ALA B 1 97 ? -5.02 -5.73 3.932 1 96.19 97 ALA B CA 1
ATOM 3472 C C . ALA B 1 97 ? -5.652 -5.043 5.141 1 96.19 97 ALA B C 1
ATOM 3474 O O . ALA B 1 97 ? -6.465 -4.129 4.988 1 96.19 97 ALA B O 1
ATOM 3475 N N . TYR B 1 98 ? -5.23 -5.492 6.262 1 95.56 98 TYR B N 1
ATOM 3476 C CA . TYR B 1 98 ? -5.766 -4.926 7.492 1 95.56 98 TYR B CA 1
ATOM 3477 C C . TYR B 1 98 ? -5.375 -3.459 7.637 1 95.56 98 TYR B C 1
ATOM 3479 O O . TYR B 1 98 ? -6.195 -2.625 8.023 1 95.56 98 TYR B O 1
ATOM 3487 N N . GLY B 1 99 ? -4.148 -3.123 7.332 1 94.81 99 GLY B N 1
ATOM 3488 C CA . GLY B 1 99 ? -3.707 -1.738 7.355 1 94.81 99 GLY B CA 1
ATOM 3489 C C . GLY B 1 99 ? -4.496 -0.846 6.414 1 94.81 99 GLY B C 1
ATOM 3490 O O . GLY B 1 99 ? -4.918 0.249 6.797 1 94.81 99 GLY B O 1
ATOM 3491 N N . PHE B 1 100 ? -4.699 -1.299 5.207 1 96.19 100 PHE B N 1
ATOM 3492 C CA . PHE B 1 100 ? -5.484 -0.55 4.234 1 96.19 100 PHE B CA 1
ATOM 3493 C C . PHE B 1 100 ? -6.918 -0.37 4.719 1 96.19 100 PHE B C 1
ATOM 3495 O O . PHE B 1 100 ? -7.516 0.69 4.523 1 96.19 100 PHE B O 1
ATOM 3502 N N . TYR B 1 101 ? -7.461 -1.438 5.289 1 94.88 101 TYR B N 1
ATOM 3503 C CA . TYR B 1 101 ? -8.828 -1.369 5.805 1 94.88 101 TYR B CA 1
ATOM 3504 C C . TYR B 1 101 ? -8.953 -0.275 6.855 1 94.88 101 TYR B C 1
ATOM 3506 O O . TYR B 1 101 ? -9.891 0.528 6.812 1 94.88 101 TYR B O 1
ATOM 3514 N N . LEU B 1 102 ? -7.992 -0.266 7.77 1 94.12 102 LEU B N 1
ATOM 3515 C CA . LEU B 1 102 ? -8.016 0.746 8.82 1 94.12 102 LEU B CA 1
ATOM 3516 C C . LEU B 1 102 ? -7.914 2.146 8.227 1 94.12 102 LEU B C 1
ATOM 3518 O O . LEU B 1 102 ? -8.625 3.059 8.656 1 94.12 102 LEU B O 1
ATOM 3522 N N . LEU B 1 103 ? -7.145 2.33 7.254 1 94.06 103 LEU B N 1
ATOM 3523 C CA . LEU B 1 103 ? -6.914 3.641 6.656 1 94.06 103 LEU B CA 1
ATOM 3524 C C . LEU B 1 103 ? -8.102 4.051 5.785 1 94.06 103 LEU B C 1
ATOM 3526 O O . LEU B 1 103 ? -8.25 5.23 5.449 1 94.06 103 LEU B O 1
ATOM 3530 N N . SER B 1 104 ? -8.867 3.07 5.355 1 93.31 104 SER B N 1
ATOM 3531 C CA . SER B 1 104 ? -10.039 3.381 4.539 1 93.31 104 SER B CA 1
ATOM 3532 C C . SER B 1 104 ? -11.07 4.176 5.332 1 93.31 104 SER B C 1
ATOM 3534 O O . SER B 1 104 ? -11.992 4.754 4.758 1 93.31 104 SER B O 1
ATOM 3536 N N . TRP B 1 105 ? -10.859 4.301 6.629 1 90 105 TRP B N 1
ATOM 3537 C CA . TRP B 1 105 ? -11.773 5.059 7.477 1 90 105 TRP B CA 1
ATOM 3538 C C . TRP B 1 105 ? -11.305 6.504 7.629 1 90 105 TRP B C 1
ATOM 3540 O O . TRP B 1 105 ? -11.953 7.305 8.305 1 90 105 TRP B O 1
ATOM 3550 N N . LEU B 1 106 ? -10.188 6.871 7.059 1 88.25 106 LEU B N 1
ATOM 3551 C CA . LEU B 1 106 ? -9.711 8.25 7.07 1 88.25 106 LEU B CA 1
ATOM 3552 C C . LEU B 1 106 ? -10.758 9.195 6.504 1 88.25 106 LEU B C 1
ATOM 3554 O O . LEU B 1 106 ? -11.43 8.875 5.523 1 88.25 106 LEU B O 1
ATOM 3558 N N . PRO B 1 107 ? -10.922 10.312 7.172 1 83.81 107 PRO B N 1
ATOM 3559 C CA . PRO B 1 107 ? -11.945 11.266 6.723 1 83.81 107 PRO B CA 1
ATOM 3560 C C . PRO B 1 107 ? -11.477 12.133 5.555 1 83.81 107 PRO B C 1
ATOM 3562 O O . PRO B 1 107 ? -11.641 13.352 5.586 1 83.81 107 PRO B O 1
ATOM 3565 N N . VAL B 1 108 ? -10.789 11.703 4.695 1 86.44 108 VAL B N 1
ATOM 3566 C CA . VAL B 1 108 ? -10.328 12.391 3.496 1 86.44 108 VAL B CA 1
ATOM 3567 C C . VAL B 1 108 ? -10.891 11.703 2.254 1 86.44 108 VAL B C 1
ATOM 3569 O O . VAL B 1 108 ? -10.633 10.523 2.014 1 86.44 108 VAL B O 1
ATOM 3572 N N . LEU B 1 109 ? -11.523 12.516 1.557 1 83.25 109 LEU B N 1
ATOM 3573 C CA . LEU B 1 109 ? -12.164 12.008 0.352 1 83.25 109 LEU B CA 1
ATOM 3574 C C . LEU B 1 109 ? -11.133 11.445 -0.62 1 83.25 109 LEU B C 1
ATOM 3576 O O . LEU B 1 109 ? -10.016 11.953 -0.707 1 83.25 109 LEU B O 1
ATOM 3580 N N . PHE B 1 110 ? -11.492 10.445 -1.324 1 87.25 110 PHE B N 1
ATOM 3581 C CA . PHE B 1 110 ? -10.688 9.797 -2.355 1 87.25 110 PHE B CA 1
ATOM 3582 C C . PHE B 1 110 ? -9.68 8.836 -1.733 1 87.25 110 PHE B C 1
ATOM 3584 O O . PHE B 1 110 ? -9.523 7.707 -2.199 1 87.25 110 PHE B O 1
ATOM 3591 N N . LEU B 1 111 ? -9.016 9.359 -0.569 1 90.94 111 LEU B N 1
ATOM 3592 C CA . LEU B 1 111 ? -8.031 8.484 0.049 1 90.94 111 LEU B CA 1
ATOM 3593 C C . LEU B 1 111 ? -8.703 7.293 0.72 1 90.94 111 LEU B C 1
ATOM 3595 O O . LEU B 1 111 ? -8.18 6.18 0.696 1 90.94 111 LEU B O 1
ATOM 3599 N N . ASN B 1 112 ? -9.82 7.59 1.332 1 92.88 112 ASN B N 1
ATOM 3600 C CA . ASN B 1 112 ? -10.547 6.492 1.954 1 92.88 112 ASN B CA 1
ATOM 3601 C C . ASN B 1 112 ? -10.945 5.43 0.931 1 92.88 112 ASN B C 1
ATOM 3603 O O . ASN B 1 112 ? -10.75 4.234 1.164 1 92.88 112 ASN B O 1
ATOM 3607 N N . GLY B 1 113 ? -11.469 5.887 -0.283 1 93.69 113 GLY B N 1
ATOM 3608 C CA . GLY B 1 113 ? -11.82 4.957 -1.346 1 93.69 113 GLY B CA 1
ATOM 3609 C C . GLY B 1 113 ? -10.617 4.215 -1.903 1 93.69 113 GLY B C 1
ATOM 3610 O O . GLY B 1 113 ? -10.711 3.023 -2.213 1 93.69 113 GLY B O 1
ATOM 3611 N N . LEU B 1 114 ? -9.531 4.953 -1.993 1 95.56 114 LEU B N 1
ATOM 3612 C CA . LEU B 1 114 ? -8.305 4.352 -2.512 1 95.56 114 LEU B CA 1
ATOM 3613 C C . LEU B 1 114 ? -7.82 3.236 -1.594 1 95.56 114 LEU B C 1
ATOM 3615 O O . LEU B 1 114 ? -7.457 2.154 -2.062 1 95.56 114 LEU B O 1
ATOM 3619 N N . PHE B 1 115 ? -7.781 3.471 -0.299 1 95.88 115 PHE B N 1
ATOM 3620 C CA . PHE B 1 115 ? -7.301 2.475 0.65 1 95.88 115 PHE B CA 1
ATOM 3621 C C . PHE B 1 115 ? -8.25 1.283 0.711 1 95.88 115 PHE B C 1
ATOM 3623 O O . PHE B 1 115 ? -7.812 0.142 0.875 1 95.88 115 PHE B O 1
ATOM 3630 N N . LEU B 1 116 ? -9.539 1.536 0.608 1 96 116 LEU B N 1
ATOM 3631 C CA . LEU B 1 116 ? -10.5 0.438 0.55 1 96 116 LEU B CA 1
ATOM 3632 C C . LEU B 1 116 ? -10.25 -0.431 -0.68 1 96 116 LEU B C 1
ATOM 3634 O O . LEU B 1 116 ? -10.297 -1.661 -0.595 1 96 116 LEU B O 1
ATOM 3638 N N . TRP B 1 117 ? -10.016 0.247 -1.836 1 97.19 117 TRP B N 1
ATOM 3639 C CA . TRP B 1 117 ? -9.695 -0.444 -3.08 1 97.19 117 TRP B CA 1
ATOM 3640 C C . TRP B 1 117 ? -8.477 -1.352 -2.9 1 97.19 117 TRP B C 1
ATOM 3642 O O . TRP B 1 117 ? -8.516 -2.529 -3.266 1 97.19 117 TRP B O 1
ATOM 3652 N N . LEU B 1 118 ? -7.438 -0.802 -2.287 1 97.38 118 LEU B N 1
ATOM 3653 C CA . LEU B 1 118 ? -6.203 -1.549 -2.072 1 97.38 118 LEU B CA 1
ATOM 3654 C C . LEU B 1 118 ? -6.43 -2.701 -1.1 1 97.38 118 LEU B C 1
ATOM 3656 O O . LEU B 1 118 ? -5.816 -3.764 -1.235 1 97.38 118 LEU B O 1
ATOM 3660 N N . CYS B 1 119 ? -7.277 -2.516 -0.104 1 97.12 119 CYS B N 1
ATOM 3661 C CA . CYS B 1 119 ? -7.641 -3.578 0.828 1 97.12 119 CYS B CA 1
ATOM 3662 C C . CYS B 1 119 ? -8.242 -4.766 0.091 1 97.12 119 CYS B C 1
ATOM 3664 O O . CYS B 1 119 ? -7.816 -5.906 0.286 1 97.12 119 CYS B O 1
ATOM 3666 N N . TRP B 1 120 ? -9.172 -4.465 -0.795 1 97.31 120 TRP B N 1
ATOM 3667 C CA . TRP B 1 120 ? -9.875 -5.539 -1.482 1 97.31 120 TRP B CA 1
ATOM 3668 C C . TRP B 1 120 ? -8.977 -6.211 -2.512 1 97.31 120 TRP B C 1
ATOM 3670 O O . TRP B 1 120 ? -9.141 -7.398 -2.811 1 97.31 120 TRP B O 1
ATOM 3680 N N . ILE B 1 121 ? -8.016 -5.457 -3.068 1 97.75 121 ILE B N 1
ATOM 3681 C CA . ILE B 1 121 ? -7.012 -6.07 -3.928 1 97.75 121 ILE B CA 1
ATOM 3682 C C . ILE B 1 121 ? -6.18 -7.062 -3.121 1 97.75 121 ILE B C 1
ATOM 3684 O O . ILE B 1 121 ? -5.914 -8.18 -3.582 1 97.75 121 ILE B O 1
ATOM 3688 N N . ALA B 1 122 ? -5.77 -6.695 -1.896 1 97.19 122 ALA B N 1
ATOM 3689 C CA . ALA B 1 122 ? -4.977 -7.57 -1.034 1 97.19 122 ALA B CA 1
ATOM 3690 C C . ALA B 1 122 ? -5.758 -8.828 -0.658 1 97.19 122 ALA B C 1
ATOM 3692 O O . ALA B 1 122 ? -5.211 -9.93 -0.664 1 97.19 122 ALA B O 1
ATOM 3693 N N . VAL B 1 123 ? -7.039 -8.695 -0.376 1 97.12 123 VAL B N 1
ATOM 3694 C CA . VAL B 1 123 ? -7.902 -9.82 -0.047 1 97.12 123 VAL B CA 1
ATOM 3695 C C . VAL B 1 123 ? -8.023 -10.75 -1.255 1 97.12 123 VAL B C 1
ATOM 3697 O O . VAL B 1 123 ? -7.934 -11.969 -1.119 1 97.12 123 VAL B O 1
ATOM 3700 N N . SER B 1 124 ? -8.227 -10.133 -2.406 1 97.75 124 SER B N 1
ATOM 3701 C CA . SER B 1 124 ? -8.312 -10.906 -3.643 1 97.75 124 SER B CA 1
ATOM 3702 C C . SER B 1 124 ? -7.031 -11.703 -3.885 1 97.75 124 SER B C 1
ATOM 3704 O O . SER B 1 124 ? -7.086 -12.852 -4.324 1 97.75 124 SER B O 1
ATOM 3706 N N . THR B 1 125 ? -5.891 -11.039 -3.604 1 97.31 125 THR B N 1
ATOM 3707 C CA . THR B 1 125 ? -4.598 -11.68 -3.797 1 97.31 125 THR B CA 1
ATOM 3708 C C . THR B 1 125 ? -4.449 -12.891 -2.877 1 97.31 125 THR B C 1
ATOM 3710 O O . THR B 1 125 ? -3.984 -13.945 -3.305 1 97.31 125 THR B O 1
ATOM 3713 N N . LEU B 1 126 ? -4.875 -12.766 -1.638 1 96.62 126 LEU B N 1
ATOM 3714 C CA . LEU B 1 126 ? -4.793 -13.859 -0.677 1 96.62 126 LEU B CA 1
ATOM 3715 C C . LEU B 1 126 ? -5.637 -15.047 -1.134 1 96.62 126 LEU B C 1
ATOM 3717 O O . LEU B 1 126 ? -5.168 -16.188 -1.127 1 96.62 126 LEU B O 1
ATOM 3721 N N . PHE B 1 127 ? -6.844 -14.758 -1.578 1 97.56 127 PHE B N 1
ATOM 3722 C CA . PHE B 1 127 ? -7.715 -15.812 -2.084 1 97.56 127 PHE B CA 1
ATOM 3723 C C . PHE B 1 127 ? -7.098 -16.484 -3.305 1 97.56 127 PHE B C 1
ATOM 3725 O O . PHE B 1 127 ? -7.031 -17.703 -3.379 1 97.56 127 PHE B O 1
ATOM 3732 N N . ALA B 1 128 ? -6.656 -15.641 -4.242 1 97.88 128 ALA B N 1
ATOM 3733 C CA . ALA B 1 128 ? -6.102 -16.156 -5.488 1 97.88 128 ALA B CA 1
ATOM 3734 C C . ALA B 1 128 ? -4.879 -17.031 -5.219 1 97.88 128 ALA B C 1
ATOM 3736 O O . ALA B 1 128 ? -4.664 -18.047 -5.902 1 97.88 128 ALA B O 1
ATOM 3737 N N . LEU B 1 129 ? -4.055 -16.609 -4.25 1 97.25 129 LEU B N 1
ATOM 3738 C CA . LEU B 1 129 ? -2.859 -17.375 -3.91 1 97.25 129 LEU B CA 1
ATOM 3739 C C . LEU B 1 129 ? -3.229 -18.75 -3.365 1 97.25 129 LEU B C 1
ATOM 3741 O O . LEU B 1 129 ? -2.697 -19.766 -3.82 1 97.25 129 LEU B O 1
ATOM 3745 N N . ILE B 1 130 ? -4.145 -18.844 -2.445 1 96.38 130 ILE B N 1
ATOM 3746 C CA . ILE B 1 130 ? -4.578 -20.109 -1.862 1 96.38 130 ILE B CA 1
ATOM 3747 C C . ILE B 1 130 ? -5.199 -20.984 -2.943 1 96.38 130 ILE B C 1
ATOM 3749 O O . ILE B 1 130 ? -4.965 -22.188 -2.979 1 96.38 130 ILE B O 1
ATOM 3753 N N . HIS B 1 131 ? -5.984 -20.328 -3.785 1 97.06 131 HIS B N 1
ATOM 3754 C CA . HIS B 1 131 ? -6.613 -21.016 -4.898 1 97.06 131 HIS B CA 1
ATOM 3755 C C . HIS B 1 131 ? -5.57 -21.625 -5.832 1 97.06 131 HIS B C 1
ATOM 3757 O O . HIS B 1 131 ? -5.656 -22.812 -6.18 1 97.06 131 HIS B O 1
ATOM 3763 N N . TYR B 1 132 ? -4.559 -20.844 -6.191 1 97.38 132 TYR B N 1
ATOM 3764 C CA . TYR B 1 132 ? -3.455 -21.281 -7.039 1 97.38 132 TYR B CA 1
ATOM 3765 C C . TYR B 1 132 ? -2.711 -22.453 -6.402 1 97.38 132 TYR B C 1
ATOM 3767 O O . TYR B 1 132 ? -2.438 -23.453 -7.066 1 97.38 132 TYR B O 1
ATOM 3775 N N . LEU B 1 133 ? -2.434 -22.328 -5.129 1 96.31 133 LEU B N 1
ATOM 3776 C CA . LEU B 1 133 ? -1.699 -23.375 -4.422 1 96.31 133 LEU B CA 1
ATOM 3777 C C . LEU B 1 133 ? -2.502 -24.672 -4.383 1 96.31 133 LEU B C 1
ATOM 3779 O O . LEU B 1 133 ? -1.94 -25.75 -4.539 1 96.31 133 LEU B O 1
ATOM 3783 N N . SER B 1 134 ? -3.799 -24.547 -4.195 1 94.38 134 SER B N 1
ATOM 3784 C CA . SER B 1 134 ? -4.668 -25.719 -4.121 1 94.38 134 SER B CA 1
ATOM 3785 C C . SER B 1 134 ? -4.699 -26.469 -5.453 1 94.38 134 SER B C 1
ATOM 3787 O O . SER B 1 134 ? -4.547 -27.688 -5.488 1 94.38 134 SER B O 1
ATOM 3789 N N . TRP B 1 135 ? -4.805 -25.719 -6.488 1 94.31 135 TRP B N 1
ATOM 3790 C CA . TRP B 1 135 ? -4.891 -26.344 -7.805 1 94.31 135 TRP B CA 1
ATOM 3791 C C . TRP B 1 135 ? -3.541 -26.906 -8.227 1 94.31 135 TRP B C 1
ATOM 3793 O O . TRP B 1 135 ? -3.465 -28.031 -8.734 1 94.31 135 TRP B O 1
ATOM 3803 N N . SER B 1 136 ? -2.473 -26.125 -8 1 94.12 136 SER B N 1
ATOM 3804 C CA . SER B 1 136 ? -1.131 -26.594 -8.336 1 94.12 136 SER B CA 1
ATOM 3805 C C . SER B 1 136 ? -0.799 -27.891 -7.594 1 94.12 136 SER B C 1
ATOM 3807 O O . SER B 1 136 ? -0.238 -28.812 -8.18 1 94.12 136 SER B O 1
ATOM 3809 N N . SER B 1 137 ? -1.192 -27.984 -6.359 1 91.75 137 SER B N 1
ATOM 3810 C CA . SER B 1 137 ? -0.943 -29.156 -5.531 1 91.75 137 SER B CA 1
ATOM 3811 C C . SER B 1 137 ? -1.68 -30.375 -6.07 1 91.75 137 SER B C 1
ATOM 3813 O O . SER B 1 137 ? -1.136 -31.484 -6.078 1 91.75 137 SER B O 1
ATOM 3815 N N . THR B 1 138 ? -2.875 -30.203 -6.5 1 90 138 THR B N 1
ATOM 3816 C CA . THR B 1 138 ? -3.689 -31.312 -6.98 1 90 138 THR B CA 1
ATOM 3817 C C . THR B 1 138 ? -3.07 -31.938 -8.227 1 90 138 THR B C 1
ATOM 3819 O O . THR B 1 138 ? -3.1 -33.156 -8.398 1 90 138 THR B O 1
ATOM 3822 N N . TYR B 1 139 ? -2.441 -31.156 -9.055 1 88.25 139 TYR B N 1
ATOM 3823 C CA . TYR B 1 139 ? -1.802 -31.672 -10.266 1 88.25 139 TYR B CA 1
ATOM 3824 C C . TYR B 1 139 ? -0.609 -32.562 -9.914 1 88.25 139 TYR B C 1
ATOM 3826 O O . TYR B 1 139 ? -0.243 -33.438 -10.68 1 88.25 139 TYR B O 1
ATOM 3834 N N . SER B 1 140 ? -0.005 -32.312 -8.797 1 85.62 140 SER B N 1
ATOM 3835 C CA . SER B 1 140 ? 1.157 -33.094 -8.391 1 85.62 140 SER B CA 1
ATOM 3836 C C . SER B 1 140 ? 0.742 -34.469 -7.836 1 85.62 140 SER B C 1
ATOM 3838 O O . SER B 1 140 ? 1.564 -35.375 -7.734 1 85.62 140 SER B O 1
ATOM 3840 N N . MET B 1 141 ? -0.527 -34.594 -7.59 1 81.81 141 MET B N 1
ATOM 3841 C CA . MET B 1 141 ? -1.014 -35.812 -6.961 1 81.81 141 MET B CA 1
ATOM 3842 C C . MET B 1 141 ? -1.622 -36.75 -7.996 1 81.81 141 MET B C 1
ATOM 3844 O O . MET B 1 141 ? -1.929 -37.906 -7.691 1 81.81 141 MET B O 1
ATOM 3848 N N . ILE B 1 142 ? -1.791 -36.219 -9.156 1 78.94 142 ILE B N 1
ATOM 3849 C CA . ILE B 1 142 ? -2.404 -37 -10.211 1 78.94 142 ILE B CA 1
ATOM 3850 C C . ILE B 1 142 ? -1.444 -38.094 -10.656 1 78.94 142 ILE B C 1
ATOM 3852 O O . ILE B 1 142 ? -0.263 -37.844 -10.898 1 78.94 142 ILE B O 1
ATOM 3856 N N . GLU B 1 143 ? -2.082 -39.219 -10.539 1 71.12 143 GLU B N 1
ATOM 3857 C CA . GLU B 1 143 ? -1.352 -40.375 -11.102 1 71.12 143 GLU B CA 1
ATOM 3858 C C . GLU B 1 143 ? -1.794 -40.656 -12.531 1 71.12 143 GLU B C 1
ATOM 3860 O O . GLU B 1 143 ? -2.838 -40.156 -12.977 1 71.12 143 GLU B O 1
ATOM 3865 N N . PHE B 1 144 ? -1.158 -41.625 -13.305 1 63.69 144 PHE B N 1
ATOM 3866 C CA . PHE B 1 144 ? -1.151 -42.031 -14.711 1 63.69 144 PHE B CA 1
ATOM 3867 C C . PHE B 1 144 ? -2.566 -42.312 -15.195 1 63.69 144 PHE B C 1
ATOM 3869 O O . PHE B 1 144 ? -3.104 -43.406 -14.969 1 63.69 144 PHE B O 1
ATOM 3876 N N . THR B 1 145 ? -3.379 -41.25 -15.305 1 59.94 145 THR B N 1
ATOM 3877 C CA . THR B 1 145 ? -4.723 -41.812 -15.445 1 59.94 145 THR B CA 1
ATOM 3878 C C . THR B 1 145 ? -5.113 -41.938 -16.906 1 59.94 145 THR B C 1
ATOM 3880 O O . THR B 1 145 ? -5.758 -42.906 -17.312 1 59.94 145 THR B O 1
ATOM 3883 N N . LYS B 1 146 ? -4.895 -40.844 -17.75 1 73.12 146 LYS B N 1
ATOM 3884 C CA . LYS B 1 146 ? -5.609 -40.812 -19.016 1 73.12 146 LYS B CA 1
ATOM 3885 C C . LYS B 1 146 ? -4.695 -41.188 -20.172 1 73.12 146 LYS B C 1
ATOM 3887 O O . LYS B 1 146 ? -3.494 -40.938 -20.156 1 73.12 146 LYS B O 1
ATOM 3892 N N . PRO B 1 147 ? -5.254 -42.062 -21.062 1 83.94 147 PRO B N 1
ATOM 3893 C CA . PRO B 1 147 ? -4.477 -42.375 -22.266 1 83.94 147 PRO B CA 1
ATOM 3894 C C . PRO B 1 147 ? -3.953 -41.125 -22.969 1 83.94 147 PRO B C 1
ATOM 3896 O O . PRO B 1 147 ? -4.648 -40.094 -23.031 1 83.94 147 PRO B O 1
ATOM 3899 N N . THR B 1 148 ? -2.596 -41.156 -23.188 1 89.62 148 THR B N 1
ATOM 3900 C CA . THR B 1 148 ? -1.959 -40.062 -23.906 1 89.62 148 THR B CA 1
ATOM 3901 C C . THR B 1 148 ? -1.12 -40.625 -25.062 1 89.62 148 THR B C 1
ATOM 3903 O O . THR B 1 148 ? -0.567 -41.719 -24.984 1 89.62 148 THR B O 1
ATOM 3906 N N . ASN B 1 149 ? -1.181 -39.906 -26.203 1 87.06 149 ASN B N 1
ATOM 3907 C CA . ASN B 1 149 ? -0.368 -40.344 -27.328 1 87.06 149 ASN B CA 1
ATOM 3908 C C . ASN B 1 149 ? 0.838 -39.438 -27.531 1 87.06 149 ASN B C 1
ATOM 3910 O O . ASN B 1 149 ? 1.728 -39.75 -28.328 1 87.06 149 ASN B O 1
ATOM 3914 N N . LEU B 1 150 ? 0.865 -38.344 -26.75 1 92 150 LEU B N 1
ATOM 3915 C CA . LEU B 1 150 ? 2.018 -37.438 -26.797 1 92 150 LEU B CA 1
ATOM 3916 C C . LEU B 1 150 ? 2.283 -36.844 -25.422 1 92 150 LEU B C 1
ATOM 3918 O O . LEU B 1 150 ? 1.374 -36.281 -24.797 1 92 150 LEU B O 1
ATOM 3922 N N . ILE B 1 151 ? 3.48 -36.969 -25.031 1 95.06 151 ILE B N 1
ATOM 3923 C CA . ILE B 1 151 ? 3.936 -36.375 -23.781 1 95.06 151 ILE B CA 1
ATOM 3924 C C . ILE B 1 151 ? 4.867 -35.188 -24.078 1 95.06 151 ILE B C 1
ATOM 3926 O O . ILE B 1 151 ? 5.863 -35.344 -24.797 1 95.06 151 ILE B O 1
ATOM 3930 N N . ILE B 1 152 ? 4.504 -34.062 -23.578 1 95.69 152 ILE B N 1
ATOM 3931 C CA . ILE B 1 152 ? 5.332 -32.875 -23.734 1 95.69 152 ILE B CA 1
ATOM 3932 C C . ILE B 1 152 ? 6.043 -32.562 -22.422 1 95.69 152 ILE B C 1
ATOM 3934 O O . ILE B 1 152 ? 5.395 -32.25 -21.422 1 95.69 152 ILE B O 1
ATOM 3938 N N . VAL B 1 153 ? 7.367 -32.562 -22.438 1 97.69 153 VAL B N 1
ATOM 3939 C CA . VAL B 1 153 ? 8.141 -32.25 -21.234 1 97.69 153 VAL B CA 1
ATOM 3940 C C . VAL B 1 153 ? 8.781 -30.891 -21.375 1 97.69 153 VAL B C 1
ATOM 3942 O O . VAL B 1 153 ? 9.562 -30.656 -22.312 1 97.69 153 VAL B O 1
ATOM 3945 N N . LEU B 1 154 ? 8.422 -30.047 -20.438 1 96.5 154 LEU B N 1
ATOM 3946 C CA . LEU B 1 154 ? 8.977 -28.703 -20.469 1 96.5 154 LEU B CA 1
ATOM 3947 C C . LEU B 1 154 ? 10.305 -28.641 -19.719 1 96.5 154 LEU B C 1
ATOM 3949 O O . LEU B 1 154 ? 10.461 -29.297 -18.672 1 96.5 154 LEU B O 1
ATOM 3953 N N . GLY B 1 155 ? 11.203 -27.812 -20.188 1 93.81 155 GLY B N 1
ATOM 3954 C CA . GLY B 1 155 ? 12.531 -27.672 -19.609 1 93.81 155 GLY B CA 1
ATOM 3955 C C . GLY B 1 155 ? 12.516 -26.938 -18.281 1 93.81 155 GLY B C 1
ATOM 3956 O O . GLY B 1 155 ? 11.508 -26.328 -17.906 1 93.81 155 GLY B O 1
ATOM 3957 N N . ALA B 1 156 ? 13.633 -27.047 -17.516 1 90.44 156 ALA B N 1
ATOM 3958 C CA . ALA B 1 156 ? 13.781 -26.375 -16.234 1 90.44 156 ALA B CA 1
ATOM 3959 C C . ALA B 1 156 ? 15.219 -25.906 -16.031 1 90.44 156 ALA B C 1
ATOM 3961 O O . ALA B 1 156 ? 15.641 -25.672 -14.891 1 90.44 156 ALA B O 1
ATOM 3962 N N . GLY B 1 157 ? 15.961 -25.844 -17.062 1 86.5 157 GLY B N 1
ATOM 3963 C CA . GLY B 1 157 ? 17.344 -25.391 -16.953 1 86.5 157 GLY B CA 1
ATOM 3964 C C . GLY B 1 157 ? 18.344 -26.516 -16.797 1 86.5 157 GLY B C 1
ATOM 3965 O O . GLY B 1 157 ? 17.969 -27.625 -16.422 1 86.5 157 GLY B O 1
ATOM 3966 N N . LEU B 1 158 ? 19.594 -26.219 -17.125 1 90.31 158 LEU B N 1
ATOM 3967 C CA . LEU B 1 158 ? 20.688 -27.188 -17.031 1 90.31 158 LEU B CA 1
ATOM 3968 C C . LEU B 1 158 ? 21.734 -26.703 -16.031 1 90.31 158 LEU B C 1
ATOM 3970 O O . LEU B 1 158 ? 21.766 -25.531 -15.664 1 90.31 158 LEU B O 1
ATOM 3974 N N . TYR B 1 159 ? 22.344 -27.625 -15.469 1 87.38 159 TYR B N 1
ATOM 3975 C CA . TYR B 1 159 ? 23.547 -27.344 -14.688 1 87.38 159 TYR B CA 1
ATOM 3976 C C . TYR B 1 159 ? 24.766 -28.031 -15.281 1 87.38 159 TYR B C 1
ATOM 3978 O O . TYR B 1 159 ? 24.875 -29.25 -15.258 1 87.38 159 TYR B O 1
ATOM 3986 N N . ARG B 1 160 ? 25.766 -27.359 -15.773 1 81.44 160 ARG B N 1
ATOM 3987 C CA . ARG B 1 160 ? 26.969 -27.891 -16.422 1 81.44 160 ARG B CA 1
ATOM 3988 C C . ARG B 1 160 ? 26.609 -28.875 -17.531 1 81.44 160 ARG B C 1
ATOM 3990 O O . ARG B 1 160 ? 27.109 -30 -17.562 1 81.44 160 ARG B O 1
ATOM 3997 N N . GLU B 1 161 ? 25.578 -28.562 -18.188 1 85.44 161 GLU B N 1
ATOM 3998 C CA . GLU B 1 161 ? 25.141 -29.266 -19.391 1 85.44 161 GLU B CA 1
ATOM 3999 C C . GLU B 1 161 ? 24.438 -30.578 -19.016 1 85.44 161 GLU B C 1
ATOM 4001 O O . GLU B 1 161 ? 24.297 -31.469 -19.859 1 85.44 161 GLU B O 1
ATOM 4006 N N . LYS B 1 162 ? 24.109 -30.656 -17.828 1 91.12 162 LYS B N 1
ATOM 4007 C CA . LYS B 1 162 ? 23.375 -31.828 -17.359 1 91.12 162 LYS B CA 1
ATOM 4008 C C . LYS B 1 162 ? 22.016 -31.422 -16.797 1 91.12 162 LYS B C 1
ATOM 4010 O O . LYS B 1 162 ? 21.828 -30.281 -16.344 1 91.12 162 LYS B O 1
ATOM 4015 N N . VAL B 1 163 ? 21.125 -32.438 -16.812 1 94.31 163 VAL B N 1
ATOM 4016 C CA . VAL B 1 163 ? 19.781 -32.219 -16.281 1 94.31 163 VAL B CA 1
ATOM 4017 C C . VAL B 1 163 ? 19.844 -31.984 -14.781 1 94.31 163 VAL B C 1
ATOM 4019 O O . VAL B 1 163 ? 20.547 -32.688 -14.062 1 94.31 163 VAL B O 1
ATOM 4022 N N . THR B 1 164 ? 19.297 -30.922 -14.289 1 93.5 164 THR B N 1
ATOM 4023 C CA . THR B 1 164 ? 19.203 -30.656 -12.859 1 93.5 164 THR B CA 1
ATOM 4024 C C . THR B 1 164 ? 18.281 -31.672 -12.188 1 93.5 164 THR B C 1
ATOM 4026 O O . THR B 1 164 ? 17.578 -32.438 -12.867 1 93.5 164 THR B O 1
ATOM 4029 N N . GLN B 1 165 ? 18.297 -31.672 -10.93 1 93.94 165 GLN B N 1
ATOM 4030 C CA . GLN B 1 165 ? 17.422 -32.594 -10.18 1 93.94 165 GLN B CA 1
ATOM 4031 C C . GLN B 1 165 ? 15.953 -32.312 -10.477 1 93.94 165 GLN B C 1
ATOM 4033 O O . GLN B 1 165 ? 15.164 -33.25 -10.609 1 93.94 165 GLN B O 1
ATOM 4038 N N . MET B 1 166 ? 15.57 -31.109 -10.555 1 94.81 166 MET B N 1
ATOM 4039 C CA . MET B 1 166 ? 14.195 -30.734 -10.859 1 94.81 166 MET B CA 1
ATOM 4040 C C . MET B 1 166 ? 13.781 -31.234 -12.242 1 94.81 166 MET B C 1
ATOM 4042 O O . MET B 1 166 ? 12.703 -31.797 -12.406 1 94.81 166 MET B O 1
ATOM 4046 N N . LEU B 1 167 ? 14.672 -31.031 -13.211 1 95.94 167 LEU B N 1
ATOM 4047 C CA . LEU B 1 167 ? 14.406 -31.484 -14.57 1 95.94 167 LEU B CA 1
ATOM 4048 C C . LEU B 1 167 ? 14.359 -33 -14.641 1 95.94 167 LEU B C 1
ATOM 4050 O O . LEU B 1 167 ? 13.547 -33.562 -15.367 1 95.94 167 LEU B O 1
ATOM 4054 N N . ALA B 1 168 ? 15.188 -33.656 -13.844 1 97.12 168 ALA B N 1
ATOM 4055 C CA . ALA B 1 168 ? 15.172 -35.094 -13.766 1 97.12 168 ALA B CA 1
ATOM 4056 C C . ALA B 1 168 ? 13.828 -35.625 -13.266 1 97.12 168 ALA B C 1
ATOM 4058 O O . ALA B 1 168 ? 13.297 -36.594 -13.781 1 97.12 168 ALA B O 1
ATOM 4059 N N . TRP B 1 169 ? 13.281 -34.906 -12.312 1 96.5 169 TRP B N 1
ATOM 4060 C CA . TRP B 1 169 ? 11.992 -35.312 -11.758 1 96.5 169 TRP B CA 1
ATOM 4061 C C . TRP B 1 169 ? 10.883 -35.156 -12.797 1 96.5 169 TRP B C 1
ATOM 4063 O O . TRP B 1 169 ? 9.945 -35.969 -12.844 1 96.5 169 TRP B O 1
ATOM 4073 N N . ARG B 1 170 ? 10.961 -34.125 -13.617 1 97.06 170 ARG B N 1
ATOM 4074 C CA . ARG B 1 170 ? 10.023 -34 -14.727 1 97.06 170 ARG B CA 1
ATOM 4075 C C . ARG B 1 170 ? 10.133 -35.188 -15.68 1 97.06 170 ARG B C 1
ATOM 4077 O O . ARG B 1 170 ? 9.117 -35.781 -16.078 1 97.06 170 ARG B O 1
ATOM 4084 N N . LEU B 1 171 ? 11.352 -35.5 -15.938 1 98.06 171 LEU B N 1
ATOM 4085 C CA . LEU B 1 171 ? 11.617 -36.594 -16.891 1 98.06 171 LEU B CA 1
ATOM 4086 C C . LEU B 1 171 ? 11.195 -37.938 -16.312 1 98.06 171 LEU B C 1
ATOM 4088 O O . LEU B 1 171 ? 10.656 -38.781 -17.016 1 98.06 171 LEU B O 1
ATOM 4092 N N . ASP B 1 172 ? 11.453 -38.125 -15.039 1 96.75 172 ASP B N 1
ATOM 4093 C CA . ASP B 1 172 ? 11.023 -39.344 -14.383 1 96.75 172 ASP B CA 1
ATOM 4094 C C . ASP B 1 172 ? 9.516 -39.531 -14.484 1 96.75 172 ASP B C 1
ATOM 4096 O O . ASP B 1 172 ? 9.031 -40.625 -14.711 1 96.75 172 ASP B O 1
ATOM 4100 N N . ARG B 1 173 ? 8.828 -38.438 -14.32 1 95.06 173 ARG B N 1
ATOM 4101 C CA . ARG B 1 173 ? 7.371 -38.5 -14.438 1 95.06 173 ARG B CA 1
ATOM 4102 C C . ARG B 1 173 ? 6.953 -38.844 -15.859 1 95.06 173 ARG B C 1
ATOM 4104 O O . ARG B 1 173 ? 6.004 -39.625 -16.062 1 95.06 173 ARG B O 1
ATOM 4111 N N . ALA B 1 174 ? 7.621 -38.281 -16.797 1 96.12 174 ALA B N 1
ATOM 4112 C CA . ALA B 1 174 ? 7.336 -38.594 -18.188 1 96.12 174 ALA B CA 1
ATOM 4113 C C . ALA B 1 174 ? 7.609 -40.062 -18.516 1 96.12 174 ALA B C 1
ATOM 4115 O O . ALA B 1 174 ? 6.828 -40.688 -19.219 1 96.12 174 ALA B O 1
ATOM 4116 N N . VAL B 1 175 ? 8.719 -40.562 -17.953 1 96.44 175 VAL B N 1
ATOM 4117 C CA . VAL B 1 175 ? 9.086 -41.969 -18.156 1 96.44 175 VAL B CA 1
ATOM 4118 C C . VAL B 1 175 ? 8.016 -42.875 -17.578 1 96.44 175 VAL B C 1
ATOM 4120 O O . VAL B 1 175 ? 7.57 -43.812 -18.234 1 96.44 175 VAL B O 1
ATOM 4123 N N . ALA B 1 176 ? 7.633 -42.562 -16.391 1 94.06 176 ALA B N 1
ATOM 4124 C CA . ALA B 1 176 ? 6.59 -43.344 -15.742 1 94.06 176 ALA B CA 1
ATOM 4125 C C . ALA B 1 176 ? 5.301 -43.344 -16.562 1 94.06 176 ALA B C 1
ATOM 4127 O O . ALA B 1 176 ? 4.648 -44.375 -16.719 1 94.06 176 ALA B O 1
ATOM 4128 N N . LEU B 1 177 ? 4.926 -42.188 -17.094 1 93.62 177 LEU B N 1
ATOM 4129 C CA . LEU B 1 177 ? 3.723 -42.062 -17.891 1 93.62 177 LEU B CA 1
ATOM 4130 C C . LEU B 1 177 ? 3.848 -42.812 -19.203 1 93.62 177 LEU B C 1
ATOM 4132 O O . LEU B 1 177 ? 2.895 -43.469 -19.641 1 93.62 177 LEU B O 1
ATOM 4136 N N . TYR B 1 178 ? 4.977 -42.719 -19.797 1 94.75 178 TYR B N 1
ATOM 4137 C CA . TYR B 1 178 ? 5.258 -43.438 -21.047 1 94.75 178 TYR B CA 1
ATOM 4138 C C . TYR B 1 178 ? 5.023 -44.938 -20.906 1 94.75 178 TYR B C 1
ATOM 4140 O O . TYR B 1 178 ? 4.277 -45.531 -21.672 1 94.75 178 TYR B O 1
ATOM 4148 N N . PHE B 1 179 ? 5.566 -45.5 -19.844 1 93.88 179 PHE B N 1
ATOM 4149 C CA . PHE B 1 179 ? 5.52 -46.969 -19.672 1 93.88 179 PHE B CA 1
ATOM 4150 C C . PHE B 1 179 ? 4.145 -47.406 -19.172 1 93.88 179 PHE B C 1
ATOM 4152 O O . PHE B 1 179 ? 3.793 -48.562 -19.266 1 93.88 179 PHE B O 1
ATOM 4159 N N . ALA B 1 180 ? 3.395 -46.469 -18.672 1 91.69 180 ALA B N 1
ATOM 4160 C CA . ALA B 1 180 ? 2.051 -46.781 -18.188 1 91.69 180 ALA B CA 1
ATOM 4161 C C . ALA B 1 180 ? 1.056 -46.844 -19.344 1 91.69 180 ALA B C 1
ATOM 4163 O O . ALA B 1 180 ? -0.074 -47.312 -19.188 1 91.69 180 ALA B O 1
ATOM 4164 N N . GLN B 1 181 ? 1.556 -46.375 -20.531 1 90.81 181 GLN B N 1
ATOM 4165 C CA . GLN B 1 181 ? 0.642 -46.312 -21.672 1 90.81 181 GLN B CA 1
ATOM 4166 C C . GLN B 1 181 ? 0.588 -47.688 -22.375 1 90.81 181 GLN B C 1
ATOM 4168 O O . GLN B 1 181 ? 1.605 -48.344 -22.5 1 90.81 181 GLN B O 1
ATOM 4173 N N . GLU B 1 182 ? -0.609 -48 -22.844 1 87.31 182 GLU B N 1
ATOM 4174 C CA . GLU B 1 182 ? -0.792 -49.25 -23.594 1 87.31 182 GLU B CA 1
ATOM 4175 C C . GLU B 1 182 ? -0.49 -49.062 -25.078 1 87.31 182 GLU B C 1
ATOM 4177 O O . GLU B 1 182 ? -0.083 -50 -25.75 1 87.31 182 GLU B O 1
ATOM 4182 N N . GLN B 1 183 ? -0.752 -47.938 -25.531 1 85.31 183 GLN B N 1
ATOM 4183 C CA . GLN B 1 183 ? -0.532 -47.594 -26.938 1 85.31 183 GLN B CA 1
ATOM 4184 C C . GLN B 1 183 ? 0.78 -46.844 -27.125 1 85.31 183 GLN B C 1
ATOM 4186 O O . GLN B 1 183 ? 1.323 -46.281 -26.172 1 85.31 183 GLN B O 1
ATOM 4191 N N . PRO B 1 184 ? 1.214 -46.844 -28.344 1 82.88 184 PRO B N 1
ATOM 4192 C CA . PRO B 1 184 ? 2.447 -46.125 -28.609 1 82.88 184 PRO B CA 1
ATOM 4193 C C . PRO B 1 184 ? 2.33 -44.625 -28.266 1 82.88 184 PRO B C 1
ATOM 4195 O O . PRO B 1 184 ? 1.299 -44 -28.516 1 82.88 184 PRO B O 1
ATOM 4198 N N . VAL B 1 185 ? 3.312 -44.156 -27.594 1 90.81 185 VAL B N 1
ATOM 4199 C CA . VAL B 1 185 ? 3.346 -42.781 -27.141 1 90.81 185 VAL B CA 1
ATOM 4200 C C . VAL B 1 185 ? 4.668 -42.125 -27.547 1 90.81 185 VAL B C 1
ATOM 4202 O O . VAL B 1 185 ? 5.715 -42.781 -27.547 1 90.81 185 VAL B O 1
ATOM 4205 N N . TYR B 1 186 ? 4.594 -40.906 -27.984 1 92.62 186 TYR B N 1
ATOM 4206 C CA . TYR B 1 186 ? 5.789 -40.125 -28.266 1 92.62 186 TYR B CA 1
ATOM 4207 C C . TYR B 1 186 ? 6.051 -39.125 -27.156 1 92.62 186 TYR B C 1
ATOM 4209 O O . TYR B 1 186 ? 5.129 -38.719 -26.438 1 92.62 186 TYR B O 1
ATOM 4217 N N . ILE B 1 187 ? 7.324 -38.781 -27.016 1 95.38 187 ILE B N 1
ATOM 4218 C CA . ILE B 1 187 ? 7.727 -37.75 -26.078 1 95.38 187 ILE B CA 1
ATOM 4219 C C . ILE B 1 187 ? 8.398 -36.594 -26.812 1 95.38 187 ILE B C 1
ATOM 4221 O O . ILE B 1 187 ? 9.297 -36.812 -27.625 1 95.38 187 ILE B O 1
ATOM 4225 N N . ILE B 1 188 ? 7.941 -35.469 -26.578 1 95.62 188 ILE B N 1
ATOM 4226 C CA . ILE B 1 188 ? 8.641 -34.281 -27.094 1 95.62 188 ILE B CA 1
ATOM 4227 C C . ILE B 1 188 ? 9.289 -33.531 -25.938 1 95.62 188 ILE B C 1
ATOM 4229 O O . ILE B 1 188 ? 8.625 -33.188 -24.969 1 95.62 188 ILE B O 1
ATOM 4233 N N . VAL B 1 189 ? 10.594 -33.375 -25.984 1 97.19 189 VAL B N 1
ATOM 4234 C CA . VAL B 1 189 ? 11.352 -32.594 -25 1 97.19 189 VAL B CA 1
ATOM 4235 C C . VAL B 1 189 ? 11.656 -31.203 -25.547 1 97.19 189 VAL B C 1
ATOM 4237 O O . VAL B 1 189 ? 12.078 -31.062 -26.703 1 97.19 189 VAL B O 1
ATOM 4240 N N . SER B 1 190 ? 11.344 -30.219 -24.656 1 94.5 190 SER B N 1
ATOM 4241 C CA . SER B 1 190 ? 11.414 -28.859 -25.156 1 94.5 190 SER B CA 1
ATOM 4242 C C . SER B 1 190 ? 12.359 -28 -24.312 1 94.5 190 SER B C 1
ATOM 4244 O O . SER B 1 190 ? 12.367 -28.125 -23.078 1 94.5 190 SER B O 1
ATOM 4246 N N . GLY B 1 191 ? 13.18 -27.156 -24.969 1 92.5 191 GLY B N 1
ATOM 4247 C CA . GLY B 1 191 ? 14.086 -26.203 -24.344 1 92.5 191 GLY B CA 1
ATOM 4248 C C . GLY B 1 191 ? 15.289 -25.875 -25.188 1 92.5 191 GLY B C 1
ATOM 4249 O O . GLY B 1 191 ? 15.977 -26.781 -25.688 1 92.5 191 GLY B O 1
ATOM 4250 N N . GLY B 1 192 ? 15.492 -24.656 -25.359 1 90.12 192 GLY B N 1
ATOM 4251 C CA . GLY B 1 192 ? 16.594 -24.219 -26.203 1 90.12 192 GLY B CA 1
ATOM 4252 C C . GLY B 1 192 ? 17.906 -24.109 -25.438 1 90.12 192 GLY B C 1
ATOM 4253 O O . GLY B 1 192 ? 18.109 -24.781 -24.422 1 90.12 192 GLY B O 1
ATOM 4254 N N . LYS B 1 193 ? 18.875 -23.391 -26.141 1 84.94 193 LYS B N 1
ATOM 4255 C CA . LYS B 1 193 ? 20.219 -23.203 -25.594 1 84.94 193 LYS B CA 1
ATOM 4256 C C . LYS B 1 193 ? 20.297 -21.906 -24.781 1 84.94 193 LYS B C 1
ATOM 4258 O O . LYS B 1 193 ? 19.875 -20.859 -25.25 1 84.94 193 LYS B O 1
ATOM 4263 N N . GLY B 1 194 ? 20.609 -22.156 -23.531 1 77.56 194 GLY B N 1
ATOM 4264 C CA . GLY B 1 194 ? 20.875 -20.969 -22.75 1 77.56 194 GLY B CA 1
ATOM 4265 C C . GLY B 1 194 ? 22.141 -20.234 -23.188 1 77.56 194 GLY B C 1
ATOM 4266 O O . GLY B 1 194 ? 22.906 -20.75 -24 1 77.56 194 GLY B O 1
ATOM 4267 N N . GLU B 1 195 ? 22.344 -19.016 -22.688 1 75.56 195 GLU B N 1
ATOM 4268 C CA . GLU B 1 195 ? 23.547 -18.25 -23.016 1 75.56 195 GLU B CA 1
ATOM 4269 C C . GLU B 1 195 ? 24.812 -19 -22.578 1 75.56 195 GLU B C 1
ATOM 4271 O O . GLU B 1 195 ? 24.922 -19.422 -21.422 1 75.56 195 GLU B O 1
ATOM 4276 N N . GLY B 1 196 ? 25.672 -19.25 -23.453 1 73 196 GLY B N 1
ATOM 4277 C CA . GLY B 1 196 ? 26.969 -19.844 -23.141 1 73 196 GLY B CA 1
ATOM 4278 C C . GLY B 1 196 ? 26.922 -21.359 -23.109 1 73 196 GLY B C 1
ATOM 4279 O O . GLY B 1 196 ? 27.953 -22.016 -22.906 1 73 196 GLY B O 1
ATOM 4280 N N . GLU B 1 197 ? 25.734 -21.891 -23.281 1 78.75 197 GLU B N 1
ATOM 4281 C CA . GLU B 1 197 ? 25.625 -23.344 -23.25 1 78.75 197 GLU B CA 1
ATOM 4282 C C . GLU B 1 197 ? 25.906 -23.953 -24.625 1 78.75 197 GLU B C 1
ATOM 4284 O O . GLU B 1 197 ? 25.609 -23.344 -25.656 1 78.75 197 GLU B O 1
ATOM 4289 N N . HIS B 1 198 ? 26.453 -25.172 -24.625 1 84.62 198 HIS B N 1
ATOM 4290 C CA . HIS B 1 198 ? 26.766 -25.859 -25.859 1 84.62 198 HIS B CA 1
ATOM 4291 C C . HIS B 1 198 ? 25.672 -26.859 -26.219 1 84.62 198 HIS B C 1
ATOM 4293 O O . HIS B 1 198 ? 25.531 -27.234 -27.391 1 84.62 198 HIS B O 1
ATOM 4299 N N . VAL B 1 199 ? 24.984 -27.297 -25.219 1 91.06 199 VAL B N 1
ATOM 4300 C CA . VAL B 1 199 ? 23.922 -28.266 -25.391 1 91.06 199 VAL B CA 1
ATOM 4301 C C . VAL B 1 199 ? 22.578 -27.641 -25.031 1 91.06 199 VAL B C 1
ATOM 4303 O O . VAL B 1 199 ? 22.484 -26.906 -24.047 1 91.06 199 VAL B O 1
ATOM 4306 N N . SER B 1 200 ? 21.609 -27.906 -25.844 1 93 200 SER B N 1
ATOM 4307 C CA . SER B 1 200 ? 20.281 -27.422 -25.516 1 93 200 SER B CA 1
ATOM 4308 C C . SER B 1 200 ? 19.641 -28.25 -24.406 1 93 200 SER B C 1
ATOM 4310 O O . SER B 1 200 ? 20.078 -29.375 -24.141 1 93 200 SER B O 1
ATOM 4312 N N . GLU B 1 201 ? 18.703 -27.688 -23.766 1 94.38 201 GLU B N 1
ATOM 4313 C CA . GLU B 1 201 ? 17.953 -28.438 -22.75 1 94.38 201 GLU B CA 1
ATOM 4314 C C . GLU B 1 201 ? 17.297 -29.672 -23.344 1 94.38 201 GLU B C 1
ATOM 4316 O O . GLU B 1 201 ? 17.328 -30.75 -22.75 1 94.38 201 GLU B O 1
ATOM 4321 N N . ALA B 1 202 ? 16.781 -29.531 -24.531 1 96 202 ALA B N 1
ATOM 4322 C CA . ALA B 1 202 ? 16.094 -30.641 -25.219 1 96 202 ALA B CA 1
ATOM 4323 C C . ALA B 1 202 ? 17.047 -31.797 -25.469 1 96 202 ALA B C 1
ATOM 4325 O O . ALA B 1 202 ? 16.688 -32.969 -25.281 1 96 202 ALA B O 1
ATOM 4326 N N . GLU B 1 203 ? 18.25 -31.469 -25.844 1 95.56 203 GLU B N 1
ATOM 4327 C CA . GLU B 1 203 ? 19.266 -32.5 -26.109 1 95.56 203 GLU B CA 1
ATOM 4328 C C . GLU B 1 203 ? 19.625 -33.25 -24.844 1 95.56 203 GLU B C 1
ATOM 4330 O O . GLU B 1 203 ? 19.734 -34.5 -24.859 1 95.56 203 GLU B O 1
ATOM 4335 N N . ALA B 1 204 ? 19.844 -32.5 -23.844 1 96.25 204 ALA B N 1
ATOM 4336 C CA . ALA B 1 204 ? 20.156 -33.125 -22.562 1 96.25 204 ALA B CA 1
ATOM 4337 C C . ALA B 1 204 ? 19 -34 -22.078 1 96.25 204 ALA B C 1
ATOM 4339 O O . ALA B 1 204 ? 19.234 -35.094 -21.547 1 96.25 204 ALA B O 1
ATOM 4340 N N . MET B 1 205 ? 17.781 -33.562 -22.266 1 98 205 MET B N 1
ATOM 4341 C CA . MET B 1 205 ? 16.594 -34.312 -21.859 1 98 205 MET B CA 1
ATOM 4342 C C . MET B 1 205 ? 16.453 -35.594 -22.688 1 98 205 MET B C 1
ATOM 4344 O O . MET B 1 205 ? 16.125 -36.656 -22.156 1 98 205 MET B O 1
ATOM 4348 N N . LYS B 1 206 ? 16.734 -35.5 -23.938 1 97.69 206 LYS B N 1
ATOM 4349 C CA . LYS B 1 206 ? 16.688 -36.688 -24.812 1 97.69 206 LYS B CA 1
ATOM 4350 C C . LYS B 1 206 ? 17.688 -37.75 -24.344 1 97.69 206 LYS B C 1
ATOM 4352 O O . LYS B 1 206 ? 17.344 -38.938 -24.234 1 97.69 206 LYS B O 1
ATOM 4357 N N . ALA B 1 207 ? 18.906 -37.281 -24.062 1 97.12 207 ALA B N 1
ATOM 4358 C CA . ALA B 1 207 ? 19.938 -38.219 -23.594 1 97.12 207 ALA B CA 1
ATOM 4359 C C . ALA B 1 207 ? 19.484 -38.906 -22.312 1 97.12 207 ALA B C 1
ATOM 4361 O O . ALA B 1 207 ? 19.688 -40.125 -22.172 1 97.12 207 ALA B O 1
ATOM 4362 N N . TYR B 1 208 ? 18.891 -38.188 -21.469 1 97.75 208 TYR B N 1
ATOM 4363 C CA . TYR B 1 208 ? 18.391 -38.719 -20.219 1 97.75 208 TYR B CA 1
ATOM 4364 C C . TYR B 1 208 ? 17.328 -39.781 -20.484 1 97.75 208 TYR B C 1
ATOM 4366 O O . TYR B 1 208 ? 17.359 -40.875 -19.875 1 97.75 208 TYR B O 1
ATOM 4374 N N . LEU B 1 209 ? 16.391 -39.562 -21.375 1 98.31 209 LEU B N 1
ATOM 4375 C CA . LEU B 1 209 ? 15.305 -40.469 -21.688 1 98.31 209 LEU B CA 1
ATOM 4376 C C . LEU B 1 209 ? 15.836 -41.75 -22.312 1 98.31 209 LEU B C 1
ATOM 4378 O O . LEU B 1 209 ? 15.336 -42.844 -22.016 1 98.31 209 LEU B O 1
ATOM 4382 N N . ILE B 1 210 ? 16.859 -41.625 -23.094 1 98 210 ILE B N 1
ATOM 4383 C CA . ILE B 1 210 ? 17.484 -42.781 -23.703 1 98 210 ILE B CA 1
ATOM 4384 C C . ILE B 1 210 ? 18.125 -43.656 -22.625 1 98 210 ILE B C 1
ATOM 4386 O O . ILE B 1 210 ? 18 -44.875 -22.656 1 98 210 ILE B O 1
ATOM 4390 N N . GLU B 1 211 ? 18.719 -43 -21.688 1 97.56 211 GLU B N 1
ATOM 4391 C CA . GLU B 1 211 ? 19.328 -43.719 -20.562 1 97.56 211 GLU B CA 1
ATOM 4392 C C . GLU B 1 211 ? 18.266 -44.469 -19.75 1 97.56 211 GLU B C 1
ATOM 4394 O O . GLU B 1 211 ? 18.547 -45.5 -19.156 1 97.56 211 GLU B O 1
ATOM 4399 N N . GLU B 1 212 ? 17.078 -43.969 -19.797 1 97.56 212 GLU B N 1
ATOM 4400 C CA . GLU B 1 212 ? 15.961 -44.594 -19.078 1 97.56 212 GLU B CA 1
ATOM 4401 C C . GLU B 1 212 ? 15.227 -45.594 -19.969 1 97.56 212 GLU B C 1
ATOM 4403 O O . GLU B 1 212 ? 14.094 -45.969 -19.672 1 97.56 212 GLU B O 1
ATOM 4408 N N . HIS B 1 213 ? 15.781 -45.938 -21.125 1 96.69 213 HIS B N 1
ATOM 4409 C CA . HIS B 1 213 ? 15.383 -47.031 -22 1 96.69 213 HIS B CA 1
ATOM 4410 C C . HIS B 1 213 ? 14.203 -46.625 -22.875 1 96.69 213 HIS B C 1
ATOM 4412 O O . HIS B 1 213 ? 13.438 -47.5 -23.312 1 96.69 213 HIS B O 1
ATOM 4418 N N . ILE B 1 214 ? 13.969 -45.344 -23.094 1 97.44 214 ILE B N 1
ATOM 4419 C CA . ILE B 1 214 ? 13.008 -44.906 -24.094 1 97.44 214 ILE B CA 1
ATOM 4420 C C . ILE B 1 214 ? 13.641 -44.969 -25.484 1 97.44 214 ILE B C 1
ATOM 4422 O O . ILE B 1 214 ? 14.742 -44.438 -25.703 1 97.44 214 ILE B O 1
ATOM 4426 N N . PRO B 1 215 ? 12.961 -45.625 -26.391 1 97.12 215 PRO B N 1
ATOM 4427 C CA . PRO B 1 215 ? 13.516 -45.688 -27.734 1 97.12 215 PRO B CA 1
ATOM 4428 C C . PRO B 1 215 ? 13.719 -44.312 -28.359 1 97.12 215 PRO B C 1
ATOM 4430 O O . PRO B 1 215 ? 12.852 -43.438 -28.25 1 97.12 215 PRO B O 1
ATOM 4433 N N . GLU B 1 216 ? 14.828 -44.125 -29 1 96.88 216 GLU B N 1
ATOM 4434 C CA . GLU B 1 216 ? 15.203 -42.844 -29.609 1 96.88 216 GLU B CA 1
ATOM 4435 C C . GLU B 1 216 ? 14.156 -42.375 -30.609 1 96.88 216 GLU B C 1
ATOM 4437 O O . GLU B 1 216 ? 13.859 -41.188 -30.703 1 96.88 216 GLU B O 1
ATOM 4442 N N . ASN B 1 217 ? 13.586 -43.281 -31.344 1 93.5 217 ASN B N 1
ATOM 4443 C CA . ASN B 1 217 ? 12.617 -42.969 -32.375 1 93.5 217 ASN B CA 1
ATOM 4444 C C . ASN B 1 217 ? 11.281 -42.531 -31.781 1 93.5 217 ASN B C 1
ATOM 4446 O O . ASN B 1 217 ? 10.398 -42.062 -32.5 1 93.5 217 ASN B O 1
ATOM 4450 N N . HIS B 1 218 ? 11.109 -42.625 -30.484 1 94.56 218 HIS B N 1
ATOM 4451 C CA . HIS B 1 218 ? 9.906 -42.188 -29.812 1 94.56 218 HIS B CA 1
ATOM 4452 C C . HIS B 1 218 ? 10.109 -40.812 -29.172 1 94.56 218 HIS B C 1
ATOM 4454 O O . HIS B 1 218 ? 9.18 -40.219 -28.594 1 94.56 218 HIS B O 1
ATOM 4460 N N . ILE B 1 219 ? 11.297 -40.25 -29.344 1 95.75 219 ILE B N 1
ATOM 4461 C CA . ILE B 1 219 ? 11.625 -38.969 -28.719 1 95.75 219 ILE B CA 1
ATOM 4462 C C . ILE B 1 219 ? 11.789 -37.906 -29.797 1 95.75 219 ILE B C 1
ATOM 4464 O O . ILE B 1 219 ? 12.586 -38.062 -30.734 1 95.75 219 ILE B O 1
ATOM 4468 N N . LEU B 1 220 ? 11.039 -36.875 -29.688 1 93.81 220 LEU B N 1
ATOM 4469 C CA . LEU B 1 220 ? 11.172 -35.688 -30.531 1 93.81 220 LEU B CA 1
ATOM 4470 C C . LEU B 1 220 ? 11.789 -34.531 -29.734 1 93.81 220 LEU B C 1
ATOM 4472 O O . LEU B 1 220 ? 11.656 -34.469 -28.516 1 93.81 220 LEU B O 1
ATOM 4476 N N . MET B 1 221 ? 12.43 -33.625 -30.5 1 94.56 221 MET B N 1
ATOM 4477 C CA . MET B 1 221 ? 13.094 -32.531 -29.828 1 94.56 221 MET B CA 1
ATOM 4478 C C . MET B 1 221 ? 12.617 -31.188 -30.375 1 94.56 221 MET B C 1
ATOM 4480 O O . MET B 1 221 ? 12.5 -31.016 -31.594 1 94.56 221 MET B O 1
ATOM 4484 N N . GLU B 1 222 ? 12.25 -30.297 -29.516 1 93.75 222 GLU B N 1
ATOM 4485 C CA . GLU B 1 222 ? 12.086 -28.875 -29.766 1 93.75 222 GLU B CA 1
ATOM 4486 C C . GLU B 1 222 ? 13.172 -28.062 -29.062 1 93.75 222 GLU B C 1
ATOM 4488 O O . GLU B 1 222 ? 13.055 -27.766 -27.875 1 93.75 222 GLU B O 1
ATOM 4493 N N . ASP B 1 223 ? 14.273 -27.656 -29.781 1 92.81 223 ASP B N 1
ATOM 4494 C CA . ASP B 1 223 ? 15.461 -27.109 -29.125 1 92.81 223 ASP B CA 1
ATOM 4495 C C . ASP B 1 223 ? 15.664 -25.641 -29.484 1 92.81 223 ASP B C 1
ATOM 4497 O O . ASP B 1 223 ? 16.766 -25.109 -29.328 1 92.81 223 ASP B O 1
ATOM 4501 N N . GLU B 1 224 ? 14.609 -25 -29.891 1 90.44 224 GLU B N 1
ATOM 4502 C CA . GLU B 1 224 ? 14.789 -23.641 -30.406 1 90.44 224 GLU B CA 1
ATOM 4503 C C . GLU B 1 224 ? 14.164 -22.609 -29.469 1 90.44 224 GLU B C 1
ATOM 4505 O O . GLU B 1 224 ? 14.469 -21.422 -29.578 1 90.44 224 GLU B O 1
ATOM 4510 N N . SER B 1 225 ? 13.422 -23.016 -28.578 1 89.94 225 SER B N 1
ATOM 4511 C CA . SER B 1 225 ? 12.625 -22.094 -27.797 1 89.94 225 SER B CA 1
ATOM 4512 C C . SER B 1 225 ? 13.43 -21.516 -26.625 1 89.94 225 SER B C 1
ATOM 4514 O O . SER B 1 225 ? 14.398 -22.141 -26.172 1 89.94 225 SER B O 1
ATOM 4516 N N . HIS B 1 226 ? 12.984 -20.234 -26.188 1 88.12 226 HIS B N 1
ATOM 4517 C CA . HIS B 1 226 ? 13.594 -19.594 -25.031 1 88.12 226 HIS B CA 1
ATOM 4518 C C . HIS B 1 226 ? 12.531 -19.203 -24 1 88.12 226 HIS B C 1
ATOM 4520 O O . HIS B 1 226 ? 12.844 -18.516 -23.031 1 88.12 226 HIS B O 1
ATOM 4526 N N . SER B 1 227 ? 11.297 -19.531 -24.266 1 90.31 227 SER B N 1
ATOM 4527 C CA . SER B 1 227 ? 10.195 -19.281 -23.344 1 90.31 227 SER B CA 1
ATOM 4528 C C . SER B 1 227 ? 9.188 -20.438 -23.375 1 90.31 227 SER B C 1
ATOM 4530 O O . SER B 1 227 ? 9.156 -21.219 -24.328 1 90.31 227 SER B O 1
ATOM 4532 N N . THR B 1 228 ? 8.438 -20.5 -22.391 1 88.69 228 THR B N 1
ATOM 4533 C CA . THR B 1 228 ? 7.43 -21.547 -22.312 1 88.69 228 THR B CA 1
ATOM 4534 C C . THR B 1 228 ? 6.418 -21.406 -23.438 1 88.69 228 THR B C 1
ATOM 4536 O O . THR B 1 228 ? 5.996 -22.406 -24.031 1 88.69 228 THR B O 1
ATOM 4539 N N . TYR B 1 229 ? 6.074 -20.203 -23.703 1 91.56 229 TYR B N 1
ATOM 4540 C CA . TYR B 1 229 ? 5.152 -19.953 -24.812 1 91.56 229 TYR B CA 1
ATOM 4541 C C . TYR B 1 229 ? 5.73 -20.469 -26.125 1 91.56 229 TYR B C 1
ATOM 4543 O O . TYR B 1 229 ? 5.055 -21.172 -26.875 1 91.56 229 TYR B O 1
ATOM 4551 N N . GLU B 1 230 ? 6.98 -20.141 -26.328 1 91.81 230 GLU B N 1
ATOM 4552 C CA . GLU B 1 230 ? 7.648 -20.594 -27.547 1 91.81 230 GLU B CA 1
ATOM 4553 C C . GLU B 1 230 ? 7.766 -22.109 -27.594 1 91.81 230 GLU B C 1
ATOM 4555 O O . GLU B 1 230 ? 7.621 -22.719 -28.656 1 91.81 230 GLU B O 1
ATOM 4560 N N . ASN B 1 231 ? 8.055 -22.688 -26.469 1 92 231 ASN B N 1
ATOM 4561 C CA . ASN B 1 231 ? 8.125 -24.141 -26.375 1 92 231 ASN B CA 1
ATOM 4562 C C . ASN B 1 231 ? 6.867 -24.797 -26.938 1 92 231 ASN B C 1
ATOM 4564 O O . ASN B 1 231 ? 6.953 -25.672 -27.797 1 92 231 ASN B O 1
ATOM 4568 N N . LEU B 1 232 ? 5.754 -24.375 -26.531 1 92.62 232 LEU B N 1
ATOM 4569 C CA . LEU B 1 232 ? 4.48 -24.969 -26.891 1 92.62 232 LEU B CA 1
ATOM 4570 C C . LEU B 1 232 ? 4.098 -24.609 -28.328 1 92.62 232 LEU B C 1
ATOM 4572 O O . LEU B 1 232 ? 3.541 -25.422 -29.062 1 92.62 232 LEU B O 1
ATOM 4576 N N . ALA B 1 233 ? 4.414 -23.391 -28.734 1 93 233 ALA B N 1
ATOM 4577 C CA . ALA B 1 233 ? 4.148 -22.969 -30.109 1 93 233 ALA B CA 1
ATOM 4578 C C . ALA B 1 233 ? 4.961 -23.797 -31.094 1 93 233 ALA B C 1
ATOM 4580 O O . ALA B 1 233 ? 4.43 -24.266 -32.094 1 93 233 ALA B O 1
ATOM 4581 N N . ASN B 1 234 ? 6.219 -23.969 -30.75 1 92.88 234 ASN B N 1
ATOM 4582 C CA . ASN B 1 234 ? 7.086 -24.781 -31.594 1 92.88 234 ASN B CA 1
ATOM 4583 C C . ASN B 1 234 ? 6.648 -26.25 -31.609 1 92.88 234 ASN B C 1
ATOM 4585 O O . ASN B 1 234 ? 6.715 -26.906 -32.656 1 92.88 234 ASN B O 1
ATOM 4589 N N . THR B 1 235 ? 6.293 -26.672 -30.453 1 90.06 235 THR B N 1
ATOM 4590 C CA . THR B 1 235 ? 5.781 -28.031 -30.359 1 90.06 235 THR B CA 1
ATOM 4591 C C . THR B 1 235 ? 4.59 -28.234 -31.297 1 90.06 235 THR B C 1
ATOM 4593 O O . THR B 1 235 ? 4.516 -29.234 -32.031 1 90.06 235 THR B O 1
ATOM 4596 N N . LYS B 1 236 ? 3.676 -27.344 -31.281 1 88.44 236 LYS B N 1
ATOM 4597 C CA . LYS B 1 236 ? 2.514 -27.391 -32.156 1 88.44 236 LYS B CA 1
ATOM 4598 C C . LYS B 1 236 ? 2.938 -27.469 -33.625 1 88.44 236 LYS B C 1
ATOM 4600 O O . LYS B 1 236 ? 2.361 -28.25 -34.406 1 88.44 236 LYS B O 1
ATOM 4605 N N . GLN B 1 237 ? 3.957 -26.75 -33.969 1 88.19 237 GLN B N 1
ATOM 4606 C CA . GLN B 1 237 ? 4.461 -26.734 -35.344 1 88.19 237 GLN B CA 1
ATOM 4607 C C . GLN B 1 237 ? 5.09 -28.078 -35.688 1 88.19 237 GLN B C 1
ATOM 4609 O O . GLN B 1 237 ? 4.891 -28.578 -36.812 1 88.19 237 GLN B O 1
ATOM 4614 N N . ILE B 1 238 ? 5.809 -28.625 -34.781 1 87.44 238 ILE B N 1
ATOM 4615 C CA . ILE B 1 238 ? 6.449 -29.922 -35 1 87.44 238 ILE B CA 1
ATOM 4616 C C . ILE B 1 238 ? 5.383 -31 -35.219 1 87.44 238 ILE B C 1
ATOM 4618 O O . ILE B 1 238 ? 5.527 -31.844 -36.094 1 87.44 238 ILE B O 1
ATOM 4622 N N . LEU B 1 239 ? 4.371 -30.938 -34.438 1 83.12 239 LEU B N 1
ATOM 4623 C CA . LEU B 1 239 ? 3.289 -31.906 -34.562 1 83.12 239 LEU B CA 1
ATOM 4624 C C . LEU B 1 239 ? 2.582 -31.781 -35.906 1 83.12 239 LEU B C 1
ATOM 4626 O O . LEU B 1 239 ? 2.197 -32.781 -36.5 1 83.12 239 LEU B O 1
ATOM 4630 N N . HIS B 1 240 ? 2.447 -30.609 -36.344 1 82.75 240 HIS B N 1
ATOM 4631 C CA . HIS B 1 240 ? 1.82 -30.359 -37.625 1 82.75 240 HIS B CA 1
ATOM 4632 C C . HIS B 1 240 ? 2.678 -30.906 -38.781 1 82.75 240 HIS B C 1
ATOM 4634 O O . HIS B 1 240 ? 2.154 -31.469 -39.75 1 82.75 240 HIS B O 1
ATOM 4640 N N . ASP B 1 241 ? 3.936 -30.844 -38.625 1 81.31 241 ASP B N 1
ATOM 4641 C CA . ASP B 1 241 ? 4.855 -31.188 -39.688 1 81.31 241 ASP B CA 1
ATOM 4642 C C . ASP B 1 241 ? 5.16 -32.688 -39.719 1 81.31 241 ASP B C 1
ATOM 4644 O O . ASP B 1 241 ? 5.328 -33.281 -40.781 1 81.31 241 ASP B O 1
ATOM 4648 N N . ARG B 1 242 ? 5.359 -33.188 -38.625 1 72.25 242 ARG B N 1
ATOM 4649 C CA . ARG B 1 242 ? 5.969 -34.5 -38.562 1 72.25 242 ARG B CA 1
ATOM 4650 C C . ARG B 1 242 ? 4.91 -35.594 -38.344 1 72.25 242 ARG B C 1
ATOM 4652 O O . ARG B 1 242 ? 5.082 -36.719 -38.781 1 72.25 242 ARG B O 1
ATOM 4659 N N . LEU B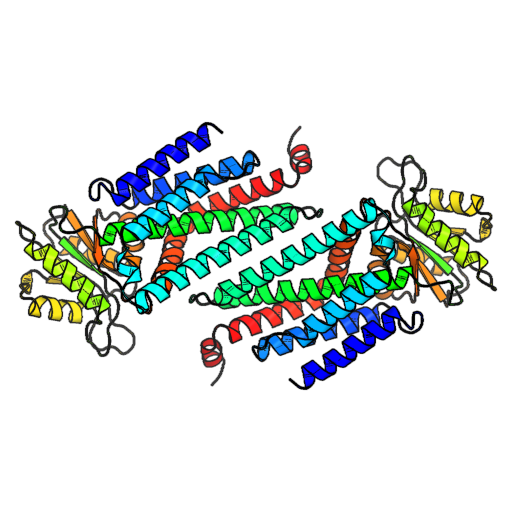 1 243 ? 4.043 -35.219 -37.438 1 62.88 243 LEU B N 1
ATOM 4660 C CA . LEU B 1 243 ? 3.182 -36.344 -37.062 1 62.88 243 LEU B CA 1
ATOM 4661 C C . LEU B 1 243 ? 1.964 -36.438 -37.969 1 62.88 243 LEU B C 1
ATOM 4663 O O . LEU B 1 243 ? 1.332 -35.406 -38.281 1 62.88 243 LEU B O 1
ATOM 4667 N N . ALA B 1 244 ? 1.965 -37.469 -38.781 1 58.34 244 ALA B N 1
ATOM 4668 C CA . ALA B 1 244 ? 0.848 -37.812 -39.656 1 58.34 244 ALA B CA 1
ATOM 4669 C C . ALA B 1 244 ? -0.466 -37.875 -38.875 1 58.34 244 ALA B C 1
ATOM 4671 O O . ALA B 1 244 ? -1.542 -37.969 -39.469 1 58.34 244 ALA B O 1
ATOM 4672 N N . PHE B 1 245 ? -0.288 -37.969 -37.406 1 55.84 245 PHE B N 1
ATOM 4673 C CA . PHE B 1 245 ? -1.52 -38.094 -36.656 1 55.84 245 PHE B CA 1
ATOM 4674 C C . PHE B 1 245 ? -1.682 -36.906 -35.719 1 55.84 245 PHE B C 1
ATOM 4676 O O . PHE B 1 245 ? -0.694 -36.281 -35.312 1 55.84 245 PHE B O 1
ATOM 4683 N N . ARG B 1 246 ? -2.809 -36.406 -35.75 1 63.53 246 ARG B N 1
ATOM 4684 C CA . ARG B 1 246 ? -3.17 -35.375 -34.781 1 63.53 246 ARG B CA 1
ATOM 4685 C C . ARG B 1 246 ? -3.277 -35.969 -33.375 1 63.53 246 ARG B C 1
ATOM 4687 O O . ARG B 1 246 ? -4.133 -36.812 -33.125 1 63.53 246 ARG B O 1
ATOM 4694 N N . PRO B 1 247 ? -2.18 -35.594 -32.625 1 64.75 247 PRO B N 1
ATOM 4695 C CA . PRO B 1 247 ? -2.365 -36.156 -31.266 1 64.75 247 PRO B CA 1
ATOM 4696 C C . PRO B 1 247 ? -3.695 -35.75 -30.641 1 64.75 247 PRO B C 1
ATOM 4698 O O . PRO B 1 247 ? -4.109 -34.594 -30.766 1 64.75 247 PRO B O 1
ATOM 4701 N N . GLU B 1 248 ? -4.48 -36.781 -30.344 1 70.25 248 GLU B N 1
ATOM 4702 C CA . GLU B 1 248 ? -5.805 -36.531 -29.781 1 70.25 248 GLU B CA 1
ATOM 4703 C C . GLU B 1 248 ? -5.719 -36.281 -28.281 1 70.25 248 GLU B C 1
ATOM 4705 O O . GLU B 1 248 ? -6.547 -35.562 -27.719 1 70.25 248 GLU B O 1
ATOM 4710 N N . ASN B 1 249 ? -4.656 -36.875 -27.688 1 85.38 249 ASN B N 1
ATOM 4711 C CA . ASN B 1 249 ? -4.496 -36.75 -26.25 1 85.38 249 ASN B CA 1
ATOM 4712 C C . ASN B 1 249 ? -3.062 -36.375 -25.875 1 85.38 249 ASN B C 1
ATOM 4714 O O . ASN B 1 249 ? -2.154 -37.219 -26.016 1 85.38 249 ASN B O 1
ATOM 4718 N N . MET B 1 250 ? -2.885 -35.125 -25.469 1 91.5 250 MET B N 1
ATOM 4719 C CA . MET B 1 250 ? -1.551 -34.656 -25.094 1 91.5 250 MET B CA 1
ATOM 4720 C C . MET B 1 250 ? -1.469 -34.406 -23.594 1 91.5 250 MET B C 1
ATOM 4722 O O . MET B 1 250 ? -2.451 -34 -22.969 1 91.5 250 MET B O 1
ATOM 4726 N N . THR B 1 251 ? -0.323 -34.719 -23.062 1 94.06 251 THR B N 1
ATOM 4727 C CA . THR B 1 251 ? -0.081 -34.438 -21.641 1 94.06 251 THR B CA 1
ATOM 4728 C C . THR B 1 251 ? 1.193 -33.625 -21.469 1 94.06 251 THR B C 1
ATOM 4730 O O . THR B 1 251 ? 2.258 -34 -21.953 1 94.06 251 THR B O 1
ATOM 4733 N N . ILE B 1 252 ? 1.043 -32.562 -20.828 1 95.5 252 ILE B N 1
ATOM 4734 C CA . ILE B 1 252 ? 2.189 -31.703 -20.5 1 95.5 252 ILE B CA 1
ATOM 4735 C C . ILE B 1 252 ? 2.754 -32.094 -19.141 1 95.5 252 ILE B C 1
ATOM 4737 O O . ILE B 1 252 ? 2.008 -32.25 -18.172 1 95.5 252 ILE B O 1
ATOM 4741 N N . VAL B 1 253 ? 4.066 -32.281 -19.109 1 95.94 253 VAL B N 1
ATOM 4742 C CA . VAL B 1 253 ? 4.766 -32.625 -17.875 1 95.94 253 VAL B CA 1
ATOM 4743 C C . VAL B 1 253 ? 5.703 -31.469 -17.484 1 95.94 253 VAL B C 1
ATOM 4745 O O . VAL B 1 253 ? 6.555 -31.078 -18.281 1 95.94 253 VAL B O 1
ATOM 4748 N N . THR B 1 254 ? 5.52 -30.953 -16.359 1 96.75 254 THR B N 1
ATOM 4749 C CA . THR B 1 254 ? 6.375 -29.906 -15.797 1 96.75 254 THR B CA 1
ATOM 4750 C C . THR B 1 254 ? 6.312 -29.922 -14.273 1 96.75 254 THR B C 1
ATOM 4752 O O . THR B 1 254 ? 5.75 -30.844 -13.672 1 96.75 254 THR B O 1
ATOM 4755 N N . SER B 1 255 ? 7 -29 -13.633 1 96.56 255 SER B N 1
ATOM 4756 C CA . SER B 1 255 ? 7.004 -28.938 -12.172 1 96.56 255 SER B CA 1
ATOM 4757 C C . SER B 1 255 ? 5.676 -28.406 -11.641 1 96.56 255 SER B C 1
ATOM 4759 O O . SER B 1 255 ? 4.965 -27.688 -12.344 1 96.56 255 SER B O 1
ATOM 4761 N N . GLN B 1 256 ? 5.355 -28.75 -10.5 1 95.06 256 GLN B N 1
ATOM 4762 C CA . GLN B 1 256 ? 4.051 -28.469 -9.906 1 95.06 256 GLN B CA 1
ATOM 4763 C C . GLN B 1 256 ? 3.775 -26.969 -9.898 1 95.06 256 GLN B C 1
ATOM 4765 O O . GLN B 1 256 ? 2.633 -26.547 -10.086 1 95.06 256 GLN B O 1
ATOM 4770 N N . PHE B 1 257 ? 4.758 -26.125 -9.711 1 95.94 257 PHE B N 1
ATOM 4771 C CA . PHE B 1 257 ? 4.527 -24.688 -9.641 1 95.94 257 PHE B CA 1
ATOM 4772 C C . PHE B 1 257 ? 4.207 -24.109 -11.023 1 95.94 257 PHE B C 1
ATOM 4774 O O . PHE B 1 257 ? 3.654 -23.016 -11.133 1 95.94 257 PHE B O 1
ATOM 4781 N N . HIS B 1 258 ? 4.496 -24.828 -12.086 1 96.75 258 HIS B N 1
ATOM 4782 C CA . HIS B 1 258 ? 4.492 -24.297 -13.438 1 96.75 258 HIS B CA 1
ATOM 4783 C C . HIS B 1 258 ? 3.334 -24.859 -14.25 1 96.75 258 HIS B C 1
ATOM 4785 O O . HIS B 1 258 ? 3.062 -24.391 -15.359 1 96.75 258 HIS B O 1
ATOM 4791 N N . ILE B 1 259 ? 2.631 -25.812 -13.773 1 96.38 259 ILE B N 1
ATOM 4792 C CA . ILE B 1 259 ? 1.699 -26.609 -14.555 1 96.38 259 ILE B CA 1
ATOM 4793 C C . ILE B 1 259 ? 0.511 -25.766 -14.992 1 96.38 259 ILE B C 1
ATOM 4795 O O . ILE B 1 259 ? 0.061 -25.859 -16.141 1 96.38 259 ILE B O 1
ATOM 4799 N N . LEU B 1 260 ? 0.053 -24.891 -14.117 1 97 260 LEU B N 1
ATOM 4800 C CA . LEU B 1 260 ? -1.115 -24.094 -14.469 1 97 260 LEU B CA 1
ATOM 4801 C C . LEU B 1 260 ? -0.779 -23.094 -15.562 1 97 260 LEU B C 1
ATOM 4803 O O . LEU B 1 260 ? -1.577 -22.875 -16.484 1 97 260 LEU B O 1
ATOM 4807 N N . ARG B 1 261 ? 0.361 -22.469 -15.461 1 97.19 261 ARG B N 1
ATOM 4808 C CA . ARG B 1 261 ? 0.782 -21.547 -16.5 1 97.19 261 ARG B CA 1
ATOM 4809 C C . ARG B 1 261 ? 1.003 -22.25 -17.828 1 97.19 261 ARG B C 1
ATOM 4811 O O . ARG B 1 261 ? 0.634 -21.734 -18.875 1 97.19 261 ARG B O 1
ATOM 4818 N N . ALA B 1 262 ? 1.542 -23.453 -17.781 1 96.88 262 ALA B N 1
ATOM 4819 C CA . ALA B 1 262 ? 1.744 -24.266 -18.969 1 96.88 262 ALA B CA 1
ATOM 4820 C C . ALA B 1 262 ? 0.414 -24.594 -19.656 1 96.88 262 ALA B C 1
ATOM 4822 O O . ALA B 1 262 ? 0.282 -24.453 -20.875 1 96.88 262 ALA B O 1
ATOM 4823 N N . LEU B 1 263 ? -0.514 -24.984 -18.875 1 96.06 263 LEU B N 1
ATOM 4824 C CA . LEU B 1 263 ? -1.83 -25.328 -19.406 1 96.06 263 LEU B CA 1
ATOM 4825 C C . LEU B 1 263 ? -2.525 -24.094 -19.969 1 96.06 263 LEU B C 1
ATOM 4827 O O . LEU B 1 263 ? -3.262 -24.188 -20.953 1 96.06 263 LEU B O 1
ATOM 4831 N N . ARG B 1 264 ? -2.287 -22.953 -19.344 1 96.94 264 ARG B N 1
ATOM 4832 C CA . ARG B 1 264 ? -2.85 -21.719 -19.859 1 96.94 264 ARG B CA 1
ATOM 4833 C C . ARG B 1 264 ? -2.273 -21.375 -21.219 1 96.94 264 ARG B C 1
ATOM 4835 O O . ARG B 1 264 ? -3.008 -21 -22.141 1 96.94 264 ARG B O 1
ATOM 4842 N N . PHE B 1 265 ? -0.996 -21.531 -21.359 1 96.62 265 PHE B N 1
ATOM 4843 C CA . PHE B 1 265 ? -0.361 -21.281 -22.656 1 96.62 265 PHE B CA 1
ATOM 4844 C C . PHE B 1 265 ? -0.867 -22.266 -23.703 1 96.62 265 PHE B C 1
ATOM 4846 O O . PHE B 1 265 ? -1.112 -21.891 -24.844 1 96.62 265 PHE B O 1
ATOM 4853 N N . ALA B 1 266 ? -1.023 -23.531 -23.297 1 95.06 266 ALA B N 1
ATOM 4854 C CA . ALA B 1 266 ? -1.593 -24.516 -24.203 1 95.06 266 ALA B CA 1
ATOM 4855 C C . ALA B 1 266 ? -2.982 -24.094 -24.672 1 95.06 266 ALA B C 1
ATOM 4857 O O . ALA B 1 266 ? -3.301 -24.203 -25.859 1 95.06 266 ALA B O 1
ATOM 4858 N N . GLN B 1 267 ? -3.729 -23.594 -23.75 1 94.5 267 GLN B N 1
ATOM 4859 C CA . GLN B 1 267 ? -5.07 -23.125 -24.078 1 94.5 267 GLN B CA 1
ATOM 4860 C C . GLN B 1 267 ? -5.02 -21.969 -25.078 1 94.5 267 GLN B C 1
ATOM 4862 O O . GLN B 1 267 ? -5.773 -21.953 -26.047 1 94.5 267 GLN B O 1
ATOM 4867 N N . ILE B 1 268 ? -4.141 -21.031 -24.844 1 94.19 268 ILE B N 1
ATOM 4868 C CA . ILE B 1 268 ? -3.988 -19.875 -25.703 1 94.19 268 ILE B CA 1
ATOM 4869 C C . ILE B 1 268 ? -3.594 -20.312 -27.109 1 94.19 268 ILE B C 1
ATOM 4871 O O . ILE B 1 268 ? -4.062 -19.75 -28.109 1 94.19 268 ILE B O 1
ATOM 4875 N N . LEU B 1 269 ? -2.83 -21.359 -27.156 1 93.25 269 LEU B N 1
ATOM 4876 C CA . LEU B 1 269 ? -2.322 -21.859 -28.438 1 93.25 269 LEU B CA 1
ATOM 4877 C C . LEU B 1 269 ? -3.271 -22.906 -29.016 1 93.25 269 LEU B C 1
ATOM 4879 O O . LEU B 1 269 ? -2.961 -23.531 -30.031 1 93.25 269 LEU B O 1
ATOM 4883 N N . LYS B 1 270 ? -4.41 -23.188 -28.359 1 91.38 270 LYS B N 1
ATOM 4884 C CA . LYS B 1 270 ? -5.449 -24.109 -28.797 1 91.38 270 LYS B CA 1
ATOM 4885 C C . LYS B 1 270 ? -4.93 -25.531 -28.844 1 91.38 270 LYS B C 1
ATOM 4887 O O . LYS B 1 270 ? -5.242 -26.297 -29.766 1 91.38 270 LYS B O 1
ATOM 4892 N N . ILE B 1 271 ? -4.098 -25.828 -27.922 1 89.56 271 ILE B N 1
ATOM 4893 C CA . ILE B 1 271 ? -3.631 -27.203 -27.688 1 89.56 271 ILE B CA 1
ATOM 4894 C C . ILE B 1 271 ? -4.434 -27.844 -26.562 1 89.56 271 ILE B C 1
ATOM 4896 O O . ILE B 1 271 ? -4.414 -27.359 -25.422 1 89.56 271 ILE B O 1
ATOM 4900 N N . LYS B 1 272 ? -5.172 -28.797 -26.922 1 88.06 272 LYS B N 1
ATOM 4901 C CA . LYS B 1 272 ? -5.891 -29.531 -25.891 1 88.06 272 LYS B CA 1
ATOM 4902 C C . LYS B 1 272 ? -4.961 -30.5 -25.156 1 88.06 272 LYS B C 1
ATOM 4904 O O . LYS B 1 272 ? -4.594 -31.547 -25.703 1 88.06 272 LYS B O 1
ATOM 4909 N N . ALA B 1 273 ? -4.547 -30.125 -23.984 1 90.5 273 ALA B N 1
ATOM 4910 C CA . ALA B 1 273 ? -3.588 -30.953 -23.25 1 90.5 273 ALA B CA 1
ATOM 4911 C C . ALA B 1 273 ? -3.994 -31.094 -21.781 1 90.5 273 ALA B C 1
ATOM 4913 O O . ALA B 1 273 ? -4.559 -30.156 -21.203 1 90.5 273 ALA B O 1
ATOM 4914 N N . SER B 1 274 ? -3.766 -32.25 -21.266 1 91.38 274 SER B N 1
ATOM 4915 C CA . SER B 1 274 ? -3.814 -32.469 -19.828 1 91.38 274 SER B CA 1
ATOM 4916 C C . SER B 1 274 ? -2.459 -32.188 -19.188 1 91.38 274 SER B C 1
ATOM 4918 O O . SER B 1 274 ? -1.453 -32.031 -19.875 1 91.38 274 SER B O 1
ATOM 4920 N N . GLY B 1 275 ? -2.496 -32.062 -17.859 1 92.19 275 GLY B N 1
ATOM 4921 C CA . GLY B 1 275 ? -1.247 -31.734 -17.188 1 92.19 275 GLY B CA 1
ATOM 4922 C C . GLY B 1 275 ? -0.918 -32.719 -16.062 1 92.19 275 GLY B C 1
ATOM 4923 O O . GLY B 1 275 ? -1.815 -33.188 -15.367 1 92.19 275 GLY B O 1
ATOM 4924 N N . ILE B 1 276 ? 0.345 -33.031 -15.93 1 92 276 ILE B N 1
ATOM 4925 C CA . ILE B 1 276 ? 0.903 -33.75 -14.789 1 92 276 ILE B CA 1
ATOM 4926 C C . ILE B 1 276 ? 2.152 -33.031 -14.281 1 92 276 ILE B C 1
ATOM 4928 O O . ILE B 1 276 ? 2.92 -32.469 -15.078 1 92 276 ILE B O 1
ATOM 4932 N N . SER B 1 277 ? 2.219 -33.031 -12.977 1 94.06 277 SER B N 1
ATOM 4933 C CA . SER B 1 277 ? 3.344 -32.25 -12.484 1 94.06 277 SER B CA 1
ATOM 4934 C C . SER B 1 277 ? 4.27 -33.094 -11.617 1 94.06 277 SER B C 1
ATOM 4936 O O . SER B 1 277 ? 3.865 -34.156 -11.102 1 94.06 277 SER B O 1
ATOM 4938 N N . SER B 1 278 ? 5.547 -32.719 -11.625 1 94.12 278 SER B N 1
ATOM 4939 C CA . SER B 1 278 ? 6.559 -33.344 -10.766 1 94.12 278 SER B CA 1
ATOM 4940 C C . SER B 1 278 ? 6.832 -32.469 -9.539 1 94.12 278 SER B C 1
ATOM 4942 O O . SER B 1 278 ? 6.395 -31.328 -9.469 1 94.12 278 SER B O 1
ATOM 4944 N N . ARG B 1 279 ? 7.535 -33 -8.602 1 91.31 279 ARG B N 1
ATOM 4945 C CA . ARG B 1 279 ? 7.879 -32.312 -7.367 1 91.31 279 ARG B CA 1
ATOM 4946 C C . ARG B 1 279 ? 8.977 -31.281 -7.609 1 91.31 279 ARG B C 1
ATOM 4948 O O . ARG B 1 279 ? 9.641 -31.297 -8.648 1 91.31 279 ARG B O 1
ATOM 4955 N N . THR B 1 280 ? 9.047 -30.391 -6.723 1 93.06 280 THR B N 1
ATOM 4956 C CA . THR B 1 280 ? 10.039 -29.312 -6.719 1 93.06 280 THR B CA 1
ATOM 4957 C C . THR B 1 280 ? 10.805 -29.297 -5.402 1 93.06 280 THR B C 1
ATOM 4959 O O . THR B 1 280 ? 10.227 -29.484 -4.332 1 93.06 280 THR B O 1
ATOM 4962 N N . PRO B 1 281 ? 12.148 -29.125 -5.527 1 90.31 281 PRO B N 1
ATOM 4963 C CA . PRO B 1 281 ? 12.891 -29 -4.27 1 90.31 281 PRO B CA 1
ATOM 4964 C C . PRO B 1 281 ? 12.367 -27.875 -3.391 1 90.31 281 PRO B C 1
ATOM 4966 O O . PRO B 1 281 ? 12.07 -26.781 -3.893 1 90.31 281 PRO B O 1
ATOM 4969 N N . TYR B 1 282 ? 12.367 -28.141 -2.072 1 89.12 282 TYR B N 1
ATOM 4970 C CA . TYR B 1 282 ? 11.727 -27.203 -1.147 1 89.12 282 TYR B CA 1
ATOM 4971 C C . TYR B 1 282 ? 12.539 -25.922 -1.012 1 89.12 282 TYR B C 1
ATOM 4973 O O . TYR B 1 282 ? 12 -24.875 -0.678 1 89.12 282 TYR B O 1
ATOM 4981 N N . ALA B 1 283 ? 13.891 -26 -1.257 1 83.31 283 ALA B N 1
ATOM 4982 C CA . ALA B 1 283 ? 14.797 -24.875 -1.025 1 83.31 283 ALA B CA 1
ATOM 4983 C C . ALA B 1 283 ? 14.359 -23.641 -1.822 1 83.31 283 ALA B C 1
ATOM 4985 O O . ALA B 1 283 ? 14.469 -22.516 -1.343 1 83.31 283 ALA B O 1
ATOM 4986 N N . PHE B 1 284 ? 13.766 -23.844 -3.01 1 86.38 284 PHE B N 1
ATOM 4987 C CA . PHE B 1 284 ? 13.375 -22.672 -3.785 1 86.38 284 PHE B CA 1
ATOM 4988 C C . PHE B 1 284 ? 11.922 -22.766 -4.23 1 86.38 284 PHE B C 1
ATOM 4990 O O . PHE B 1 284 ? 11.516 -22.109 -5.184 1 86.38 284 PHE B O 1
ATOM 4997 N N . PHE B 1 285 ? 11.172 -23.594 -3.568 1 92.56 285 PHE B N 1
ATOM 4998 C CA . PHE B 1 285 ? 9.812 -23.891 -3.996 1 92.56 285 PHE B CA 1
ATOM 4999 C C . PHE B 1 285 ? 8.898 -22.688 -3.791 1 92.56 285 PHE B C 1
ATOM 5001 O O . PHE B 1 285 ? 8.055 -22.391 -4.641 1 92.56 285 PHE B O 1
ATOM 5008 N N . ASP B 1 286 ? 9.109 -21.953 -2.689 1 91.56 286 ASP B N 1
ATOM 5009 C CA . ASP B 1 286 ? 8.266 -20.781 -2.443 1 91.56 286 ASP B CA 1
ATOM 5010 C C . ASP B 1 286 ? 8.516 -19.688 -3.482 1 91.56 286 ASP B C 1
ATOM 5012 O O . ASP B 1 286 ? 7.57 -19.078 -3.986 1 91.56 286 ASP B O 1
ATOM 5016 N N . THR B 1 287 ? 9.766 -19.5 -3.84 1 91.19 287 THR B N 1
ATOM 5017 C CA . THR B 1 287 ? 10.117 -18.516 -4.852 1 91.19 287 THR B CA 1
ATOM 5018 C C . THR B 1 287 ? 9.516 -18.891 -6.203 1 91.19 287 THR B C 1
ATOM 5020 O O . THR B 1 287 ? 8.93 -18.031 -6.887 1 91.19 287 THR B O 1
ATOM 5023 N N . ALA B 1 288 ? 9.617 -20.125 -6.555 1 94.25 288 ALA B N 1
ATOM 5024 C CA . ALA B 1 288 ? 9.07 -20.625 -7.82 1 94.25 288 ALA B CA 1
ATOM 5025 C C . ALA B 1 288 ? 7.559 -20.453 -7.871 1 94.25 288 ALA B C 1
ATOM 5027 O O . ALA B 1 288 ? 7.012 -20 -8.883 1 94.25 288 ALA B O 1
ATOM 5028 N N . LEU B 1 289 ? 6.953 -20.75 -6.75 1 96 289 LEU B N 1
ATOM 5029 C CA . LEU B 1 289 ? 5.5 -20.656 -6.672 1 96 289 LEU B CA 1
ATOM 5030 C C . LEU B 1 289 ? 5.035 -19.219 -6.82 1 96 289 LEU B C 1
ATOM 5032 O O . LEU B 1 289 ? 4.121 -18.938 -7.594 1 96 289 LEU B O 1
ATOM 5036 N N . ILE B 1 290 ? 5.68 -18.344 -6.148 1 94.69 290 ILE B N 1
ATOM 5037 C CA . ILE B 1 290 ? 5.262 -16.938 -6.148 1 94.69 290 ILE B CA 1
ATOM 5038 C C . ILE B 1 290 ? 5.5 -16.328 -7.527 1 94.69 290 ILE B C 1
ATOM 5040 O O . ILE B 1 290 ? 4.637 -15.641 -8.07 1 94.69 290 ILE B O 1
ATOM 5044 N N . ARG B 1 291 ? 6.617 -16.641 -8.109 1 94.12 291 ARG B N 1
ATOM 5045 C CA . ARG B 1 291 ? 6.93 -16.125 -9.438 1 94.12 291 ARG B CA 1
ATOM 5046 C C . ARG B 1 291 ? 5.934 -16.641 -10.477 1 94.12 291 ARG B C 1
ATOM 5048 O O . ARG B 1 291 ? 5.441 -15.867 -11.305 1 94.12 291 ARG B O 1
ATOM 5055 N N . ASP B 1 292 ? 5.641 -17.891 -10.406 1 96.5 292 ASP B N 1
ATOM 5056 C CA . ASP B 1 292 ? 4.73 -18.469 -11.383 1 96.5 292 ASP B CA 1
ATOM 5057 C C . ASP B 1 292 ? 3.293 -18.016 -11.133 1 96.5 292 ASP B C 1
ATOM 5059 O O . ASP B 1 292 ? 2.518 -17.844 -12.078 1 96.5 292 ASP B O 1
ATOM 5063 N N . PHE B 1 293 ? 2.941 -17.812 -9.844 1 97.06 293 PHE B N 1
ATOM 5064 C CA . PHE B 1 293 ? 1.639 -17.25 -9.516 1 97.06 293 PHE B CA 1
ATOM 5065 C C . PHE B 1 293 ? 1.456 -15.891 -10.188 1 97.06 293 PHE B C 1
ATOM 5067 O O . PHE B 1 293 ? 0.445 -15.648 -10.844 1 97.06 293 PHE B O 1
ATOM 5074 N N . LEU B 1 294 ? 2.441 -15.086 -10.055 1 95.31 294 LEU B N 1
ATOM 5075 C CA . LEU B 1 294 ? 2.377 -13.75 -10.625 1 95.31 294 LEU B CA 1
ATOM 5076 C C . LEU B 1 294 ? 2.357 -13.805 -12.148 1 95.31 294 LEU B C 1
ATOM 5078 O O . LEU B 1 294 ? 1.632 -13.039 -12.797 1 95.31 294 LEU B O 1
ATOM 5082 N N . ALA B 1 295 ? 3.104 -14.688 -12.672 1 95.69 295 ALA B N 1
ATOM 5083 C CA . ALA B 1 295 ? 3.145 -14.844 -14.125 1 95.69 295 ALA B CA 1
ATOM 5084 C C . ALA B 1 295 ? 1.81 -15.344 -14.664 1 95.69 295 ALA B C 1
ATOM 5086 O O . ALA B 1 295 ? 1.339 -14.891 -15.703 1 95.69 295 ALA B O 1
ATOM 5087 N N . LEU B 1 296 ? 1.264 -16.297 -13.945 1 97.31 296 LEU B N 1
ATOM 5088 C CA . LEU B 1 296 ? -0.043 -16.812 -14.344 1 97.31 296 LEU B CA 1
ATOM 5089 C C . LEU B 1 296 ? -1.096 -15.711 -14.297 1 97.31 296 LEU B C 1
ATOM 5091 O O . LEU B 1 296 ? -1.904 -15.578 -15.219 1 97.31 296 LEU B O 1
ATOM 5095 N N . MET B 1 297 ? -1.07 -14.938 -13.227 1 96.62 297 MET B N 1
ATOM 5096 C CA . MET B 1 297 ? -2.002 -13.82 -13.117 1 96.62 297 MET B CA 1
ATOM 5097 C C . MET B 1 297 ? -1.81 -12.836 -14.258 1 96.62 297 MET B C 1
ATOM 5099 O O . MET B 1 297 ? -2.779 -12.266 -14.766 1 96.62 297 MET B O 1
ATOM 5103 N N . TYR B 1 298 ? -0.613 -12.688 -14.656 1 95.12 298 TYR B N 1
ATOM 5104 C CA . TYR B 1 298 ? -0.316 -11.781 -15.758 1 95.12 298 TYR B CA 1
ATOM 5105 C C . TYR B 1 298 ? -0.936 -12.281 -17.062 1 95.12 298 TYR B C 1
ATOM 5107 O O . TYR B 1 298 ? -1.357 -11.484 -17.891 1 95.12 298 TYR B O 1
ATOM 5115 N N . CYS B 1 299 ? -1.02 -13.586 -17.188 1 95.19 299 CYS B N 1
ATOM 5116 C CA . CYS B 1 299 ? -1.678 -14.148 -18.359 1 95.19 299 CYS B CA 1
ATOM 5117 C C . CYS B 1 299 ? -3.146 -13.742 -18.406 1 95.19 299 CYS B C 1
ATOM 5119 O O . CYS B 1 299 ? -3.76 -13.742 -19.469 1 95.19 299 CYS B O 1
ATOM 5121 N N . TYR B 1 300 ? -3.664 -13.375 -17.281 1 96.19 300 TYR B N 1
ATOM 5122 C CA . TYR B 1 300 ? -5.059 -12.961 -17.188 1 96.19 300 TYR B CA 1
ATOM 5123 C C . TYR B 1 300 ? -5.168 -11.461 -16.938 1 96.19 300 TYR B C 1
ATOM 5125 O O . TYR B 1 300 ? -6.102 -11 -16.281 1 96.19 300 TYR B O 1
ATOM 5133 N N . LYS B 1 301 ? -4.242 -10.656 -17.422 1 95.31 301 LYS B N 1
ATOM 5134 C CA . LYS B 1 301 ? -4.109 -9.242 -17.094 1 95.31 301 LYS B CA 1
ATOM 5135 C C . LYS B 1 301 ? -5.352 -8.461 -17.516 1 95.31 301 LYS B C 1
ATOM 5137 O O . LYS B 1 301 ? -5.754 -7.512 -16.844 1 95.31 301 LYS B O 1
ATOM 5142 N N . LEU B 1 302 ? -5.961 -8.82 -18.672 1 94.25 302 LEU B N 1
ATOM 5143 C CA . LEU B 1 302 ? -7.133 -8.078 -19.125 1 94.25 302 LEU B CA 1
ATOM 5144 C C . LEU B 1 302 ? -8.305 -8.266 -18.172 1 94.25 302 LEU B C 1
ATOM 5146 O O . LEU B 1 302 ? -8.938 -7.297 -17.75 1 94.25 302 LEU B O 1
ATOM 5150 N N . LEU B 1 303 ? -8.516 -9.484 -17.781 1 93.12 303 LEU B N 1
ATOM 5151 C CA . LEU B 1 303 ? -9.586 -9.781 -16.844 1 93.12 303 LEU B CA 1
ATOM 5152 C C . LEU B 1 303 ? -9.305 -9.133 -15.492 1 93.12 303 LEU B C 1
ATOM 5154 O O . LEU B 1 303 ? -10.211 -8.555 -14.883 1 93.12 303 LEU B O 1
ATOM 5158 N N . LEU B 1 304 ? -8.086 -9.188 -15.047 1 96 304 LEU B N 1
ATOM 5159 C CA . LEU B 1 304 ? -7.723 -8.617 -13.75 1 96 304 LEU B CA 1
ATOM 5160 C C . LEU B 1 304 ? -7.852 -7.102 -13.766 1 96 304 LEU B C 1
ATOM 5162 O O . LEU B 1 304 ? -8.266 -6.5 -12.773 1 96 304 LEU B O 1
ATOM 5166 N N . THR B 1 305 ? -7.555 -6.484 -14.906 1 96 305 THR B N 1
ATOM 5167 C CA . THR B 1 305 ? -7.695 -5.039 -15.023 1 96 305 THR B CA 1
ATOM 5168 C C . THR B 1 305 ? -9.156 -4.625 -14.914 1 96 305 THR B C 1
ATOM 5170 O O . THR B 1 305 ? -9.492 -3.674 -14.203 1 96 305 THR B O 1
ATOM 5173 N N . ILE B 1 306 ? -9.992 -5.375 -15.562 1 96.25 306 ILE B N 1
ATOM 5174 C CA . ILE B 1 306 ? -11.422 -5.105 -15.5 1 96.25 306 ILE B CA 1
ATOM 5175 C C . ILE B 1 306 ? -11.93 -5.305 -14.07 1 96.25 306 ILE B C 1
ATOM 5177 O O . ILE B 1 306 ? -12.641 -4.453 -13.531 1 96.25 306 ILE B O 1
ATOM 5181 N N . TYR B 1 307 ? -11.531 -6.363 -13.461 1 96.94 307 TYR B N 1
ATOM 5182 C CA . TYR B 1 307 ? -11.945 -6.684 -12.102 1 96.94 307 TYR B CA 1
ATOM 5183 C C . TYR B 1 307 ? -11.469 -5.613 -11.125 1 96.94 307 TYR B C 1
ATOM 5185 O O . TYR B 1 307 ? -12.25 -5.113 -10.312 1 96.94 307 TYR B O 1
ATOM 5193 N N . PHE B 1 308 ? -10.219 -5.191 -11.227 1 97 308 PHE B N 1
ATOM 5194 C CA . PHE B 1 308 ? -9.672 -4.191 -10.312 1 97 308 PHE B CA 1
ATOM 5195 C C . PHE B 1 308 ? -10.289 -2.824 -10.578 1 97 308 PHE B C 1
ATOM 5197 O O . PHE B 1 308 ? -10.453 -2.025 -9.648 1 97 308 PHE B O 1
ATOM 5204 N N . GLY B 1 309 ? -10.555 -2.568 -11.867 1 96.75 309 GLY B N 1
ATOM 5205 C CA . GLY B 1 309 ? -11.281 -1.346 -12.18 1 96.75 309 GLY B CA 1
ATOM 5206 C C . GLY B 1 309 ? -12.656 -1.284 -11.547 1 96.75 309 GLY B C 1
ATOM 5207 O O . GLY B 1 309 ? -13.047 -0.253 -11 1 96.75 309 GLY B O 1
ATOM 5208 N N . LEU B 1 310 ? -13.336 -2.385 -11.633 1 96.25 310 LEU B N 1
ATOM 5209 C CA . LEU B 1 310 ? -14.656 -2.467 -11.008 1 96.25 310 LEU B CA 1
ATOM 5210 C C . LEU B 1 310 ? -14.555 -2.316 -9.5 1 96.25 310 LEU B C 1
ATOM 5212 O O . LEU B 1 310 ? -15.383 -1.637 -8.883 1 96.25 310 LEU B O 1
ATOM 5216 N N . LEU B 1 311 ? -13.562 -2.947 -8.914 1 96.56 311 LEU B N 1
ATOM 5217 C CA . LEU B 1 311 ? -13.32 -2.811 -7.48 1 96.56 311 LEU B CA 1
ATOM 5218 C C . LEU B 1 311 ? -13.062 -1.354 -7.109 1 96.56 311 LEU B C 1
ATOM 5220 O O . LEU B 1 311 ? -13.5 -0.891 -6.055 1 96.56 311 LEU B O 1
ATOM 5224 N N . PHE B 1 312 ? -12.336 -0.717 -7.977 1 96.31 312 PHE B N 1
ATOM 5225 C CA . PHE B 1 312 ? -12.016 0.682 -7.723 1 96.31 312 PHE B CA 1
ATOM 5226 C C . PHE B 1 312 ? -13.281 1.531 -7.684 1 96.31 312 PHE B C 1
ATOM 5228 O O . PHE B 1 312 ? -13.508 2.273 -6.727 1 96.31 312 PHE B O 1
ATOM 5235 N N . ILE B 1 313 ? -14.062 1.419 -8.711 1 95.12 313 ILE B N 1
ATOM 5236 C CA . ILE B 1 313 ? -15.297 2.189 -8.82 1 95.12 313 ILE B CA 1
ATOM 5237 C C . ILE B 1 313 ? -16.188 1.906 -7.613 1 95.12 313 ILE B C 1
ATOM 5239 O O . ILE B 1 313 ? -16.688 2.832 -6.969 1 95.12 313 ILE B O 1
ATOM 5243 N N . ALA B 1 314 ? -16.328 0.666 -7.277 1 94.38 314 ALA B N 1
ATOM 5244 C CA . ALA B 1 314 ? -17.188 0.272 -6.164 1 94.38 314 ALA B CA 1
ATOM 5245 C C . ALA B 1 314 ? -16.641 0.792 -4.84 1 94.38 314 ALA B C 1
ATOM 5247 O O . ALA B 1 314 ? -17.406 1.218 -3.969 1 94.38 314 ALA B O 1
ATOM 5248 N N . SER B 1 315 ? -15.336 0.743 -4.672 1 94.75 315 SER B N 1
ATOM 5249 C CA . SER B 1 315 ? -14.711 1.227 -3.443 1 94.75 315 SER B CA 1
ATOM 5250 C C . SER B 1 315 ? -14.898 2.73 -3.283 1 94.75 315 SER B C 1
ATOM 5252 O O . SER B 1 315 ? -15.156 3.217 -2.178 1 94.75 315 SER B O 1
ATOM 5254 N N . MET B 1 316 ? -14.75 3.447 -4.355 1 92.44 316 MET B N 1
ATOM 5255 C CA . MET B 1 316 ? -14.938 4.895 -4.324 1 92.44 316 MET B CA 1
ATOM 5256 C C . MET B 1 316 ? -16.375 5.246 -3.961 1 92.44 316 MET B C 1
ATOM 5258 O O . MET B 1 316 ? -16.609 6.168 -3.178 1 92.44 316 MET B O 1
ATOM 5262 N N . LEU B 1 317 ? -17.281 4.52 -4.523 1 88.56 317 LEU B N 1
ATOM 5263 C CA . LEU B 1 317 ? -18.688 4.777 -4.273 1 88.56 317 LEU B CA 1
ATOM 5264 C C . LEU B 1 317 ? -19.078 4.395 -2.848 1 88.56 317 LEU B C 1
ATOM 5266 O O . LEU B 1 317 ? -19.859 5.09 -2.203 1 88.56 317 LEU B O 1
ATOM 5270 N N . GLU B 1 318 ? -18.531 3.336 -2.379 1 86.19 318 GLU B N 1
ATOM 5271 C CA . GLU B 1 318 ? -18.828 2.852 -1.036 1 86.19 318 GLU B CA 1
ATOM 5272 C C . GLU B 1 318 ? -18.281 3.797 0.028 1 86.19 318 GLU B C 1
ATOM 5274 O O . GLU B 1 318 ? -18.953 4.098 1.01 1 86.19 318 GLU B O 1
ATOM 5279 N N . ALA B 1 319 ? -17.094 4.246 -0.182 1 83.25 319 ALA B N 1
ATOM 5280 C CA . ALA B 1 319 ? -16.438 5.109 0.794 1 83.25 319 ALA B CA 1
ATOM 5281 C C . ALA B 1 319 ? -17.031 6.516 0.776 1 83.25 319 ALA B C 1
ATOM 5283 O O . ALA B 1 319 ? -16.891 7.262 1.747 1 83.25 319 ALA B O 1
ATOM 5284 N N . ASN B 1 320 ? -17.578 6.91 -0.315 1 79.12 320 ASN B N 1
ATOM 5285 C CA . ASN B 1 320 ? -18.141 8.25 -0.457 1 79.12 320 ASN B CA 1
ATOM 5286 C C . ASN B 1 320 ? -19.547 8.203 -1.033 1 79.12 320 ASN B C 1
ATOM 5288 O O . ASN B 1 320 ? -19.75 8.445 -2.227 1 79.12 320 ASN B O 1
ATOM 5292 N N . PRO B 1 321 ? -20.406 7.98 -0.083 1 65.69 321 PRO B N 1
ATOM 5293 C CA . PRO B 1 321 ? -21.781 7.848 -0.588 1 65.69 321 PRO B CA 1
ATOM 5294 C C . PRO B 1 321 ? -22.266 9.109 -1.295 1 65.69 321 PRO B C 1
ATOM 5296 O O . PRO B 1 321 ? -23.156 9.039 -2.148 1 65.69 321 PRO B O 1
ATOM 5299 N N . PHE B 1 322 ? -21.781 10.258 -0.875 1 56.62 322 PHE B N 1
ATOM 5300 C CA . PHE B 1 322 ? -22.188 11.484 -1.546 1 56.62 322 PHE B CA 1
ATOM 5301 C C . PHE B 1 322 ? -21.859 11.43 -3.031 1 56.62 322 PHE B C 1
ATOM 5303 O O . PHE B 1 322 ? -22.578 11.992 -3.859 1 56.62 322 PHE B O 1
ATOM 5310 N N . LEU B 1 323 ? -20.875 10.727 -3.324 1 49.09 323 LEU B N 1
ATOM 5311 C CA . LEU B 1 323 ? -20.547 10.539 -4.73 1 49.09 323 LEU B CA 1
ATOM 5312 C C . LEU B 1 323 ? -21.641 9.758 -5.449 1 49.09 323 LEU B C 1
ATOM 5314 O O . LEU B 1 323 ? -21.828 9.906 -6.656 1 49.09 323 LEU B O 1
ATOM 5318 N N . LEU B 1 324 ? -22.188 8.914 -4.602 1 48.31 324 LEU B N 1
ATOM 5319 C CA . LEU B 1 324 ? -23.328 8.211 -5.176 1 48.31 324 LEU B CA 1
ATOM 5320 C C . LEU B 1 324 ? -24.422 9.18 -5.582 1 48.31 324 LEU B C 1
ATOM 5322 O O . LEU B 1 324 ? -25.109 8.969 -6.586 1 48.31 324 LEU B O 1
ATOM 5326 N N . LYS B 1 325 ? -24.562 10.273 -4.602 1 50.72 325 LYS B N 1
ATOM 5327 C CA . LYS B 1 325 ? -25.594 11.258 -4.918 1 50.72 325 LYS B CA 1
ATOM 5328 C C . LYS B 1 325 ? -25.219 12.086 -6.145 1 50.72 325 LYS B C 1
ATOM 5330 O O . LYS B 1 325 ? -26.078 12.508 -6.91 1 50.72 325 LYS B O 1
ATOM 5335 N N . LEU B 1 326 ? -24.156 12.422 -6.398 1 39.09 326 LEU B N 1
ATOM 5336 C CA . LEU B 1 326 ? -23.75 13.164 -7.59 1 39.09 326 LEU B CA 1
ATOM 5337 C C . LEU B 1 326 ? -23.953 12.32 -8.844 1 39.09 326 LEU B C 1
ATOM 5339 O O . LEU B 1 326 ? -24.203 12.859 -9.922 1 39.09 326 LEU B O 1
ATOM 5343 N N . PHE B 1 327 ? -23.625 11.125 -8.75 1 38.91 327 PHE B N 1
ATOM 5344 C CA . PHE B 1 327 ? -23.844 10.312 -9.938 1 38.91 327 PHE B CA 1
ATOM 5345 C C . PHE B 1 327 ? -25.281 9.82 -10 1 38.91 327 PHE B C 1
ATOM 5347 O O . PHE B 1 327 ? -25.703 9.25 -11.008 1 38.91 327 PHE B O 1
ATOM 5354 N N . GLY B 1 328 ? -25.969 9.852 -9 1 31.77 328 GLY B N 1
ATOM 5355 C CA . GLY B 1 328 ? -27.391 9.609 -9.117 1 31.77 328 GLY B CA 1
ATOM 5356 C C . GLY B 1 328 ? -28.203 10.875 -9.305 1 31.77 328 GLY B C 1
ATOM 5357 O O . GLY B 1 328 ? -27.703 11.977 -9.055 1 31.77 328 GLY B O 1
ATOM 5358 N N . GLN B 1 329 ? -29.656 10.945 -9.719 1 29.88 329 GLN B N 1
ATOM 5359 C CA . GLN B 1 329 ? -30.688 11.977 -9.836 1 29.88 329 GLN B CA 1
ATOM 5360 C C . GLN B 1 329 ? -30.844 12.75 -8.531 1 29.88 329 GLN B C 1
ATOM 5362 O O . GLN B 1 329 ? -30.906 12.156 -7.453 1 29.88 329 GLN B O 1
#

pLDDT: mean 90.03, std 10.78, range [29.3, 98.38]

Secondary structure (DSSP, 8-state):
-HHHHHHHHHHHHHHHHHHHS-STT-SHHHHHHHHHHHHHHHHHHHHTT---HHHHHHHHHHHHHHHHHTGGGGTSHHHHHHHHHHHHHHHHHHHHHHHHHHHTT-SSTTHHHHHHHHHHHHHHHHHHHHHHHHHHHHHHH--S-S--SEEEEE---EETTEE-HHHHHHHHHHHHHHHH-SS--EEEEE--PPTT-SS-HHHHHHHHHHHTT--GGGEEEE---SSHHHHHHHHHHHHHHH-SS--SSEEEEEETTTHHHHHHHHHHTT--EEEEEE---GGGHHHHHHHHHHHHHHHTHHHHHHHHHHHHHHHHHHH-HHHHHHH--/-HHHHHHHHHHHHHHHHHHHS-STT-SHHHHHHHHHHHHHHHHHHHHTT---HHHHHHHHHHHHHHHHHTGGGGTSHHHHHHHHHHHHHHHHHHHHHHHHHHHTT-SSTTHHHHHHHHHHHHHHHHHHHHHHHHHHHHHHH--S-S--SEEEEE---EETTEE-HHHHHHHHHHHHHHHH-SS--EEEEE--PPTT-SS-HHHHHHHHHHHTT--GGGEEEE---SSHHHHHHHHHHHHHHH-SS--SSEEEEEETTTHHHHHHHHHHTT--EEEEEE---GGGHHHHHHHHHHHHHHHTHHHHHHHHHHHHHHHHHHH-HHHHHHH--